Protein AF-0000000077391946 (afdb_homodimer)

Organism: Artemia franciscana (NCBI:txid6661)

pLDDT: mean 72.31, std 26.76, range [17.03, 98.5]

Sequence (530 aa):
MLQAIAKDVPRHDSLCVAGDFNAKVRANRQYCTIANFYEDTSTRTATHPNEIPASLMKRLAEVESLEDLLPFIGNAVEVDIGGMKVIFANSSSDFELITRTAERSNVVRATPANCKPELHTVSLVESLSPSVYYWPTCTRIERCGGCCNSELLVCEPIKKETVLLEITKIEFQRGGRPMRLSGREVIPVEKHLSCKCGCKVKPSDCSEIQVYSVGDCKCDCRNIEAKRICDLDSEKIWDPSRCICFCRKERTCASGFYFDVTSCRMLQAIAKDVPRHDSLCVAGDFNAKVRANRQYCTIANFYEDTSTRTATHPNEIPASLMKRLAEVESLEDLLPFIGNAVEVDIGGMKVIFANSSSDFELITRTAERSNVVRATPANCKPELHTVSLVESLSPSVYYWPTCTRIERCGGCCNSELLVCEPIKKETVLLEITKIEFQRGGRPMRLSGREVIPVEKHLSCKCGCKVKPSDCSEIQVYSVGDCKCDCRNIEAKRICDLDSEKIWDPSRCICFCRKERTCASGFYFDVTSCR

Nearest PDB structures (foldseek):
  3mjk-assembly1_B  TM=8.022E-01  e=1.691E-07  Homo sapiens
  3mjk-assembly1_A  TM=7.590E-01  e=1.599E-07  Homo sapiens
  3mjk-assembly3_X  TM=8.132E-01  e=5.845E-07  Homo sapiens
  4qci-assembly1_D  TM=7.958E-01  e=9.176E-07  Homo sapiens
  2xac-assembly1_B  TM=7.772E-01  e=7.814E-06  Homo sapiens

Secondary structure (DSSP, 8-state):
----------------------------------------TT---S--TTPPPHHHHHHHTT--SSGGGGGGBTTEEEEEETTEEEEEE--SSS----SS---STTEEEPPB-BSEEEEEEEE--S---TTEEEE--EEEEEEEESB-SSTTEEEEEEEEEEEEEEEEEEE--SSSPPBEEEEEEEEEEEEEEEEEEEESS-GGGS-TTEEEETTTTEEEES-HHHHHHHHH-TTEEEETTTTEEEESS---PPTT----TTTT-/----------------------------------------TT---S--TTPPPHHHHHHHTT--SSGGGGGGBTTEEEEEETTEEEEEE--SSS-EE--S---STTEEEPPB-BSEEEEEEEE--S---TTEEEE-SEEEEEEEESB-SSTTEEEEEEEEEEEEEEEEEEE--SSSPPBEEEEEEEEEEEEEEEEEEEESS-GGGS-TTEEEETTTTEEEES-HHHHHHHHH-TTEEEETTTTEEEESS---PPTT----TTTT-

Foldseek 3Di:
DDDPDDDDDDYDDDDDDDDDDDPPDPPPPVPPPPPPPPVPVVCPDDPPPPHDALLVQLLQLPDQDPVSCQVVAACFDQDCDPNKGFTQRPDPDDRPRPIDPPCPVPDDDDHFFDWWWDWDKDAQDDDDDPFKDKPPGIDIATDTDGDRSHPQKDKHAPDKDKDWDKIWMWGHDPDPDDIHGPGIDIGIDIHGDTIDIAGPADQVNEDPQWGQDRSNSDTAGPPVVQQVVLVVDPQWGADGRVRDIFGPDQDDDDPPDDQDRVVRD/DDPDDPDPDDDDDPDPDDDDDDDPPPVCPVPPPPPPPPVPVVCPDDPPPPHDALLNQLLVLPDQDPVSCQVVAACWDFDCDPNWGFTQRDDPDDRPGPTDPPCPVPDDDDHFFDWWWDWDKDAQDDDDDPFKDKPPGIDIATDTDGDRSHPQKDKHAPDKDKDWDKIWMWGHDPDPDDIHGPGIDIGIDIHGDTIDIAGPADQVNEDPQWGQDRSNSDTAGPPVVQVVVLVVDPQWGADGRVRDIFGPDQDDDDPPDDQDRVVRD

Solvent-accessible surface area (backbone atoms only — not comparable to full-atom values): 31492 Å² total; per-residue (Å²): 129,92,78,86,82,81,86,73,92,79,88,86,87,88,88,84,90,83,83,92,76,93,72,77,82,74,79,75,75,72,73,71,70,69,71,68,72,64,76,51,80,72,60,81,65,72,77,48,92,51,39,61,49,49,63,56,42,56,57,54,30,68,48,83,47,73,75,59,48,41,86,50,28,36,67,45,40,77,40,73,56,90,85,31,65,22,42,37,29,60,50,80,91,68,72,54,67,66,38,74,60,62,58,62,87,70,53,42,74,57,54,64,23,62,48,31,53,35,72,36,72,41,75,68,63,91,72,81,52,60,31,46,45,59,42,53,38,24,24,62,43,34,31,51,35,47,40,29,57,32,90,52,33,32,42,36,66,75,39,76,42,79,40,32,27,36,31,40,32,32,30,58,42,78,89,83,45,53,24,39,66,73,47,73,45,78,41,79,41,78,30,30,75,33,41,40,69,37,55,60,52,49,69,85,73,38,54,90,65,34,43,67,35,78,76,58,33,40,58,38,52,64,61,54,64,60,47,54,58,32,68,72,35,85,62,38,40,74,36,70,88,75,61,46,68,38,45,68,59,84,63,86,52,60,92,97,49,69,66,33,70,85,73,52,85,138,90,81,80,74,86,79,83,69,87,84,81,82,72,78,77,79,82,79,88,74,93,65,80,83,68,82,69,72,65,70,68,67,68,68,67,69,63,75,50,79,73,60,81,66,71,78,48,92,51,40,61,50,48,63,57,40,56,58,54,30,68,50,83,48,76,74,59,47,41,84,50,27,36,67,45,40,76,40,74,55,91,84,34,64,22,42,36,29,61,50,79,94,66,72,53,67,64,40,71,65,57,58,62,86,70,54,43,76,57,56,64,24,62,47,32,52,36,72,36,71,42,74,67,63,89,72,81,52,60,31,46,46,61,41,54,37,25,25,63,43,33,32,50,35,48,40,31,59,34,91,52,33,33,42,36,65,74,38,75,43,78,41,32,27,34,32,40,33,32,30,56,42,79,88,83,44,54,23,38,65,73,45,73,45,76,41,80,40,81,31,29,75,35,40,40,69,38,54,60,54,48,68,85,73,38,54,91,64,32,43,66,36,78,77,58,32,39,59,38,53,63,60,52,65,61,48,54,59,31,69,72,36,84,62,38,40,74,36,70,88,75,61,45,68,39,44,69,58,83,62,86,53,60,92,94,51,69,68,32,69,85,74,51,83

Structure (mmCIF, N/CA/C/O backbone):
data_AF-0000000077391946-model_v1
#
loop_
_entity.id
_entity.type
_entity.pdbx_description
1 polymer 'Platelet-derived growth factor (PDGF) family profile domain-containing protein'
#
loop_
_atom_site.group_PDB
_atom_site.id
_atom_site.type_symbol
_atom_site.label_atom_id
_atom_site.label_alt_id
_atom_site.label_comp_id
_atom_site.label_asym_id
_atom_site.label_entity_id
_atom_site.label_seq_id
_atom_site.pdbx_PDB_ins_code
_atom_site.Cartn_x
_atom_site.Cartn_y
_atom_site.Cartn_z
_atom_site.occupancy
_atom_site.B_iso_or_equiv
_atom_site.auth_seq_id
_atom_site.auth_comp_id
_atom_site.auth_asym_id
_atom_site.auth_atom_id
_atom_site.pdbx_PDB_model_num
ATOM 1 N N . MET A 1 1 ? -66.312 -26.625 2.145 1 18.97 1 MET A N 1
ATOM 2 C CA . MET A 1 1 ? -67.188 -25.656 1.531 1 18.97 1 MET A CA 1
ATOM 3 C C . MET A 1 1 ? -66.438 -24.531 0.85 1 18.97 1 MET A C 1
ATOM 5 O O . MET A 1 1 ? -67.062 -23.562 0.381 1 18.97 1 MET A O 1
ATOM 9 N N . LEU A 1 2 ? -65.062 -24.375 1.08 1 21.88 2 LEU A N 1
ATOM 10 C CA . LEU A 1 2 ? -64.562 -23.031 0.937 1 21.88 2 LEU A CA 1
ATOM 11 C C . LEU A 1 2 ? -64.5 -22.609 -0.53 1 21.88 2 LEU A C 1
ATOM 13 O O . LEU A 1 2 ? -63.812 -23.266 -1.34 1 21.88 2 LEU A O 1
ATOM 17 N N . GLN A 1 3 ? -65.375 -21.734 -1.042 1 21.08 3 GLN A N 1
ATOM 18 C CA . GLN A 1 3 ? -65.812 -21.156 -2.307 1 21.08 3 GLN A CA 1
ATOM 19 C C . GLN A 1 3 ? -64.75 -20.219 -2.881 1 21.08 3 GLN A C 1
ATOM 21 O O . GLN A 1 3 ? -64.188 -19.359 -2.174 1 21.08 3 GLN A O 1
ATOM 26 N N . ALA A 1 4 ? -63.969 -20.594 -4.016 1 24.53 4 ALA A N 1
ATOM 27 C CA . ALA A 1 4 ? -62.938 -20.156 -4.934 1 24.53 4 ALA A CA 1
ATOM 28 C C . ALA A 1 4 ? -63.312 -18.828 -5.582 1 24.53 4 ALA A C 1
ATOM 30 O O . ALA A 1 4 ? -64.188 -18.766 -6.43 1 24.53 4 ALA A O 1
ATOM 31 N N . ILE A 1 5 ? -63.219 -17.719 -4.863 1 19.86 5 ILE A N 1
ATOM 32 C CA . ILE A 1 5 ? -63.812 -16.422 -5.203 1 19.86 5 ILE A CA 1
ATOM 33 C C . ILE A 1 5 ? -63.219 -15.906 -6.504 1 19.86 5 ILE A C 1
ATOM 35 O O . ILE A 1 5 ? -62 -15.992 -6.703 1 19.86 5 ILE A O 1
ATOM 39 N N . ALA A 1 6 ? -63.875 -15.047 -7.379 1 18.8 6 ALA A N 1
ATOM 40 C CA . ALA A 1 6 ? -64.25 -14.664 -8.742 1 18.8 6 ALA A CA 1
ATOM 41 C C . ALA A 1 6 ? -63.344 -13.547 -9.258 1 18.8 6 ALA A C 1
ATOM 43 O O . ALA A 1 6 ? -63.031 -13.484 -10.445 1 18.8 6 ALA A O 1
ATOM 44 N N . LYS A 1 7 ? -62.688 -12.523 -8.492 1 19.91 7 LYS A N 1
ATOM 45 C CA . LYS A 1 7 ? -63.219 -11.203 -8.82 1 19.91 7 LYS A CA 1
ATOM 46 C C . LYS A 1 7 ? -62.688 -10.711 -10.156 1 19.91 7 LYS A C 1
ATOM 48 O O . LYS A 1 7 ? -61.594 -11.117 -10.578 1 19.91 7 LYS A O 1
ATOM 53 N N . ASP A 1 8 ? -63.188 -9.508 -10.758 1 18.42 8 ASP A N 1
ATOM 54 C CA . ASP A 1 8 ? -63.719 -8.789 -11.906 1 18.42 8 ASP A CA 1
ATOM 55 C C . ASP A 1 8 ? -62.719 -7.801 -12.469 1 18.42 8 ASP A C 1
ATOM 57 O O . ASP A 1 8 ? -63.031 -7.031 -13.383 1 18.42 8 ASP A O 1
ATOM 61 N N . VAL A 1 9 ? -61.5 -7.484 -11.984 1 21.88 9 VAL A N 1
ATOM 62 C CA . VAL A 1 9 ? -61.25 -6.059 -12.172 1 21.88 9 VAL A CA 1
ATOM 63 C C . VAL A 1 9 ? -61.219 -5.727 -13.664 1 21.88 9 VAL A C 1
ATOM 65 O O . VAL A 1 9 ? -60.625 -6.445 -14.461 1 21.88 9 VAL A O 1
ATOM 68 N N . PRO A 1 10 ? -61.844 -4.609 -14.109 1 18.42 10 PRO A N 1
ATOM 69 C CA . PRO A 1 10 ? -62.5 -4.109 -15.32 1 18.42 10 PRO A CA 1
ATOM 70 C C . PRO A 1 10 ? -61.5 -3.768 -16.422 1 18.42 10 PRO A C 1
ATOM 72 O O . PRO A 1 10 ? -61.625 -4.254 -17.547 1 18.42 10 PRO A O 1
ATOM 75 N N . ARG A 1 11 ? -61.188 -2.391 -16.625 1 18.73 11 ARG A N 1
ATOM 76 C CA . ARG A 1 11 ? -61.688 -1.496 -17.656 1 18.73 11 ARG A CA 1
ATOM 77 C C . ARG A 1 11 ? -60.75 -1.469 -18.875 1 18.73 11 ARG A C 1
ATOM 79 O O . ARG A 1 11 ? -59.625 -1.961 -18.812 1 18.73 11 ARG A O 1
ATOM 86 N N . HIS A 1 12 ? -60.312 -0.091 -19.375 1 17.38 12 HIS A N 1
ATOM 87 C CA . HIS A 1 12 ? -60.719 0.673 -20.547 1 17.38 12 HIS A CA 1
ATOM 88 C C . HIS A 1 12 ? -59.781 0.47 -21.719 1 17.38 12 HIS A C 1
ATOM 90 O O . HIS A 1 12 ? -60.188 0.066 -22.797 1 17.38 12 HIS A O 1
ATOM 96 N N . ASP A 1 13 ? -59.062 1.756 -22.234 1 17.03 13 ASP A N 1
ATOM 97 C CA . ASP A 1 13 ? -59.281 2.518 -23.469 1 17.03 13 ASP A CA 1
ATOM 98 C C . ASP A 1 13 ? -58.375 2.02 -24.578 1 17.03 13 ASP A C 1
ATOM 100 O O . ASP A 1 13 ? -57.438 1.251 -24.328 1 17.03 13 ASP A O 1
ATOM 104 N N . SER A 1 14 ? -57.562 3.186 -25.25 1 17.84 14 SER A N 1
ATOM 105 C CA . SER A 1 14 ? -57.594 3.641 -26.625 1 17.84 14 SER A CA 1
ATOM 106 C C . SER A 1 14 ? -56.688 2.785 -27.5 1 17.84 14 SER A C 1
ATOM 108 O O . SER A 1 14 ? -55.656 2.299 -27.047 1 17.84 14 SER A O 1
ATOM 110 N N . LEU A 1 15 ? -56.938 2.74 -28.781 1 18.03 15 LEU A N 1
ATOM 111 C CA . LEU A 1 15 ? -56.906 1.993 -30.031 1 18.03 15 LEU A CA 1
ATOM 112 C C . LEU A 1 15 ? -55.531 2.1 -30.688 1 18.03 15 LEU A C 1
ATOM 114 O O . LEU A 1 15 ? -54.75 3.008 -30.375 1 18.03 15 LEU A O 1
ATOM 118 N N . CYS A 1 16 ? -55.406 1.806 -32.031 1 18.41 16 CYS A N 1
ATOM 119 C CA . CYS A 1 16 ? -54.688 1.002 -33 1 18.41 16 CYS A CA 1
ATOM 120 C C . CYS A 1 16 ? -53.562 1.824 -33.656 1 18.41 16 CYS A C 1
ATOM 122 O O . CYS A 1 16 ? -52.438 1.363 -33.781 1 18.41 16 CYS A O 1
ATOM 124 N N . VAL A 1 17 ? -53.75 2.986 -34.5 1 18.88 17 VAL A N 1
ATOM 125 C CA . VAL A 1 17 ? -53.781 2.797 -35.938 1 18.88 17 VAL A CA 1
ATOM 126 C C . VAL A 1 17 ? -52.375 3.045 -36.5 1 18.88 17 VAL A C 1
ATOM 128 O O . VAL A 1 17 ? -51.562 3.697 -35.875 1 18.88 17 VAL A O 1
ATOM 131 N N . ALA A 1 18 ? -52.125 2.955 -37.969 1 18.28 18 ALA A N 1
ATOM 132 C CA . ALA A 1 18 ? -51.312 2.529 -39.094 1 18.28 18 ALA A CA 1
ATOM 133 C C . ALA A 1 18 ? -50.375 3.641 -39.531 1 18.28 18 ALA A C 1
ATOM 135 O O . ALA A 1 18 ? -49.344 3.373 -40.125 1 18.28 18 ALA A O 1
ATOM 136 N N . GLY A 1 19 ? -50.719 4.984 -39.531 1 18.83 19 GLY A N 1
ATOM 137 C CA . GLY A 1 19 ? -50.562 5.664 -40.812 1 18.83 19 GLY A CA 1
ATOM 138 C C . GLY A 1 19 ? -49.125 5.805 -41.25 1 18.83 19 GLY A C 1
ATOM 139 O O . GLY A 1 19 ? -48.188 5.43 -40.5 1 18.83 19 GLY A O 1
ATOM 140 N N . ASP A 1 20 ? -48.625 7.066 -41.75 1 20.06 20 ASP A N 1
ATOM 141 C CA . ASP A 1 20 ? -48.031 7.668 -42.938 1 20.06 20 ASP A CA 1
ATOM 142 C C . ASP A 1 20 ? -46.5 7.566 -42.906 1 20.06 20 ASP A C 1
ATOM 144 O O . ASP A 1 20 ? -45.906 7.414 -41.844 1 20.06 20 ASP A O 1
ATOM 148 N N . PHE A 1 21 ? -45.719 8.07 -44.094 1 20.2 21 PHE A N 1
ATOM 149 C CA . PHE A 1 21 ? -44.719 7.801 -45.125 1 20.2 21 PHE A CA 1
ATOM 150 C C . PHE A 1 21 ? -43.312 8.188 -44.625 1 20.2 21 PHE A C 1
ATOM 152 O O . PHE A 1 21 ? -42.344 7.465 -44.844 1 20.2 21 PHE A O 1
ATOM 159 N N . ASN A 1 22 ? -43.031 9.523 -44.375 1 21.88 22 ASN A N 1
ATOM 160 C CA . ASN A 1 22 ? -41.812 10.18 -44.844 1 21.88 22 ASN A CA 1
ATOM 161 C C . ASN A 1 22 ? -40.594 9.711 -44.062 1 21.88 22 ASN A C 1
ATOM 163 O O . ASN A 1 22 ? -40.438 10.07 -42.875 1 21.88 22 ASN A O 1
ATOM 167 N N . ALA A 1 23 ? -40 8.492 -44.219 1 21.08 23 ALA A N 1
ATOM 168 C CA . ALA A 1 23 ? -39.062 7.512 -43.656 1 21.08 23 ALA A CA 1
ATOM 169 C C . ALA A 1 23 ? -37.625 8.023 -43.688 1 21.08 23 ALA A C 1
ATOM 171 O O . ALA A 1 23 ? -36.906 7.797 -44.688 1 21.08 23 ALA A O 1
ATOM 172 N N . LYS A 1 24 ? -37.344 9.352 -43.562 1 23.19 24 LYS A N 1
ATOM 173 C CA . LYS A 1 24 ? -36 9.805 -43.906 1 23.19 24 LYS A CA 1
ATOM 174 C C . LYS A 1 24 ? -34.938 8.922 -43.281 1 23.19 24 LYS A C 1
ATOM 176 O O . LYS A 1 24 ? -35.125 8.461 -42.156 1 23.19 24 LYS A O 1
ATOM 181 N N . VAL A 1 25 ? -33.781 8.508 -44.031 1 21.95 25 VAL A N 1
ATOM 182 C CA . VAL A 1 25 ? -32.656 7.613 -44.031 1 21.95 25 VAL A CA 1
ATOM 183 C C . VAL A 1 25 ? -31.734 7.977 -42.844 1 21.95 25 VAL A C 1
ATOM 185 O O . VAL A 1 25 ? -31.156 9.07 -42.812 1 21.95 25 VAL A O 1
ATOM 188 N N . ARG A 1 26 ? -32.062 7.871 -41.625 1 21.61 26 ARG A N 1
ATOM 189 C CA . ARG A 1 26 ? -31.203 7.984 -40.469 1 21.61 26 ARG A CA 1
ATOM 190 C C . ARG A 1 26 ? -29.906 7.199 -40.625 1 21.61 26 ARG A C 1
ATOM 192 O O . ARG A 1 26 ? -29.938 5.977 -40.812 1 21.61 26 ARG A O 1
ATOM 199 N N . ALA A 1 27 ? -28.906 7.848 -41.344 1 22.61 27 ALA A N 1
ATOM 200 C CA . ALA A 1 27 ? -27.531 7.367 -41.562 1 22.61 27 ALA A CA 1
ATOM 201 C C . ALA A 1 27 ? -26.938 6.77 -40.281 1 22.61 27 ALA A C 1
ATOM 203 O O . ALA A 1 27 ? -26.828 7.453 -39.281 1 22.61 27 ALA A O 1
ATOM 204 N N . ASN A 1 28 ? -27.297 5.609 -39.906 1 21.34 28 ASN A N 1
ATOM 205 C CA . ASN A 1 28 ? -26.859 4.746 -38.812 1 21.34 28 ASN A CA 1
ATOM 206 C C . ASN A 1 28 ? -25.328 4.664 -38.75 1 21.34 28 ASN A C 1
ATOM 208 O O . ASN A 1 28 ? -24.703 3.9 -39.5 1 21.34 28 ASN A O 1
ATOM 212 N N . ARG A 1 29 ? -24.609 5.84 -38.812 1 22.2 29 ARG A N 1
ATOM 213 C CA . ARG A 1 29 ? -23.172 5.777 -38.625 1 22.2 29 ARG A CA 1
ATOM 214 C C . ARG A 1 29 ? -22.812 4.91 -37.438 1 22.2 29 ARG A C 1
ATOM 216 O O . ARG A 1 29 ? -23.125 5.258 -36.281 1 22.2 29 ARG A O 1
ATOM 223 N N . GLN A 1 30 ? -23.016 3.664 -37.562 1 21.8 30 GLN A N 1
ATOM 224 C CA . GLN A 1 30 ? -22.5 2.637 -36.688 1 21.8 30 GLN A CA 1
ATOM 225 C C . GLN A 1 30 ? -21.094 2.984 -36.188 1 21.8 30 GLN A C 1
ATOM 227 O O . GLN A 1 30 ? -20.156 3.062 -36.969 1 21.8 30 GLN A O 1
ATOM 232 N N . TYR A 1 31 ? -20.984 4.07 -35.406 1 21.27 31 TYR A N 1
ATOM 233 C CA . TYR A 1 31 ? -19.75 4.301 -34.656 1 21.27 31 TYR A CA 1
ATOM 234 C C . TYR A 1 31 ? -19.219 3 -34.094 1 21.27 31 TYR A C 1
ATOM 236 O O . TYR A 1 31 ? -19.906 2.297 -33.344 1 21.27 31 TYR A O 1
ATOM 244 N N . CYS A 1 32 ? -18.641 2.209 -34.969 1 23.75 32 CYS A N 1
ATOM 245 C CA . CYS A 1 32 ? -17.75 1.134 -34.531 1 23.75 32 CYS A CA 1
ATOM 246 C C . CYS A 1 32 ? -16.891 1.586 -33.344 1 23.75 32 CYS A C 1
ATOM 248 O O . CYS A 1 32 ? -16.094 2.508 -33.469 1 23.75 32 CYS A O 1
ATOM 250 N N . THR A 1 33 ? -17.562 1.96 -32.25 1 24.14 33 THR A N 1
ATOM 251 C CA . THR A 1 33 ? -16.734 2.033 -31.047 1 24.14 33 THR A CA 1
ATOM 252 C C . THR A 1 33 ? -15.648 0.962 -31.078 1 24.14 33 THR A C 1
ATOM 254 O O . THR A 1 33 ? -15.945 -0.232 -31.141 1 24.14 33 THR A O 1
ATOM 257 N N . ILE A 1 34 ? -14.656 1.166 -31.875 1 24.44 34 ILE A N 1
ATOM 258 C CA . ILE A 1 34 ? -13.391 0.481 -31.641 1 24.44 34 ILE A CA 1
ATOM 259 C C . ILE A 1 34 ? -13.188 0.282 -30.141 1 24.44 34 ILE A C 1
ATOM 261 O O . ILE A 1 34 ? -13.102 1.253 -29.391 1 24.44 34 ILE A O 1
ATOM 265 N N . ALA A 1 35 ? -13.977 -0.562 -29.516 1 25.25 35 ALA A N 1
ATOM 266 C CA . ALA A 1 35 ? -13.453 -1.054 -28.234 1 25.25 35 ALA A CA 1
ATOM 267 C C . ALA A 1 35 ? -11.93 -1.091 -28.25 1 25.25 35 ALA A C 1
ATOM 269 O O . ALA A 1 35 ? -11.328 -1.82 -29.031 1 25.25 35 ALA A O 1
ATOM 270 N N . ASN A 1 36 ? -11.273 -0.004 -28.297 1 27.62 36 ASN A N 1
ATOM 271 C CA . ASN A 1 36 ? -9.914 -0.029 -27.797 1 27.62 36 ASN A CA 1
ATOM 272 C C . ASN A 1 36 ? -9.711 -1.15 -26.781 1 27.62 36 ASN A C 1
ATOM 274 O O . ASN A 1 36 ? -10.312 -1.131 -25.703 1 27.62 36 ASN A O 1
ATOM 278 N N . PHE A 1 37 ? -9.781 -2.393 -27.25 1 28.69 37 PHE A N 1
ATOM 279 C CA . PHE A 1 37 ? -9.125 -3.404 -26.438 1 28.69 37 PHE A CA 1
ATOM 280 C C . PHE A 1 37 ? -7.973 -2.793 -25.641 1 28.69 37 PHE A C 1
ATOM 282 O O . PHE A 1 37 ? -6.965 -2.381 -26.219 1 28.69 37 PHE A O 1
ATOM 289 N N . TYR A 1 38 ? -8.242 -1.868 -24.781 1 28.11 38 TYR A N 1
ATOM 290 C CA . TYR A 1 38 ? -7.234 -1.64 -23.75 1 28.11 38 TYR A CA 1
ATOM 291 C C . TYR A 1 38 ? -6.371 -2.879 -23.547 1 28.11 38 TYR A C 1
ATOM 293 O O . TYR A 1 38 ? -6.887 -3.996 -23.469 1 28.11 38 TYR A O 1
ATOM 301 N N . GLU A 1 39 ? -5.277 -2.982 -24.297 1 29.88 39 GLU A N 1
ATOM 302 C CA . GLU A 1 39 ? -4.191 -3.818 -23.797 1 29.88 39 GLU A CA 1
ATOM 303 C C . GLU A 1 39 ? -4.203 -3.877 -22.266 1 29.88 39 GLU A C 1
ATOM 305 O O . GLU A 1 39 ? -3.736 -2.951 -21.594 1 29.88 39 GLU A O 1
ATOM 310 N N . ASP A 1 40 ? -5.34 -4.016 -21.688 1 30.03 40 ASP A N 1
ATOM 311 C CA . ASP A 1 40 ? -5.188 -4.43 -20.281 1 30.03 40 ASP A CA 1
ATOM 312 C C . ASP A 1 40 ? -3.945 -5.297 -20.109 1 30.03 40 ASP A C 1
ATOM 314 O O . ASP A 1 40 ? -3.83 -6.363 -20.719 1 30.03 40 ASP A O 1
ATOM 318 N N . THR A 1 41 ? -2.824 -4.766 -20.094 1 33.25 41 THR A N 1
ATOM 319 C CA . THR A 1 41 ? -1.584 -5.367 -19.625 1 33.25 41 THR A CA 1
ATOM 320 C C . THR A 1 41 ? -1.873 -6.488 -18.625 1 33.25 41 THR A C 1
ATOM 322 O O . THR A 1 41 ? -0.95 -7.137 -18.125 1 33.25 41 THR A O 1
ATOM 325 N N . SER A 1 42 ? -3.051 -6.418 -18 1 33.22 42 SER A N 1
ATOM 326 C CA . SER A 1 42 ? -3.262 -7.645 -17.25 1 33.22 42 SER A CA 1
ATOM 327 C C . SER A 1 42 ? -3.395 -8.852 -18.172 1 33.22 42 SER A C 1
ATOM 329 O O . SER A 1 42 ? -3.963 -9.875 -17.781 1 33.22 42 SER A O 1
ATOM 331 N N . THR A 1 43 ? -3.459 -8.727 -19.438 1 33.19 43 THR A N 1
ATOM 332 C CA . THR A 1 43 ? -3.654 -9.906 -20.281 1 33.19 43 THR A CA 1
ATOM 333 C C . THR A 1 43 ? -2.686 -11.016 -19.875 1 33.19 43 THR A C 1
ATOM 335 O O . THR A 1 43 ? -1.503 -10.969 -20.219 1 33.19 43 THR A O 1
ATOM 338 N N . ARG A 1 44 ? -2.691 -11.461 -18.75 1 36.69 44 ARG A N 1
ATOM 339 C CA . ARG A 1 44 ? -2.203 -12.836 -18.625 1 36.69 44 ARG A CA 1
ATOM 340 C C . ARG A 1 44 ? -2.658 -13.688 -19.812 1 36.69 44 ARG A C 1
ATOM 342 O O . ARG A 1 44 ? -3.768 -14.219 -19.797 1 36.69 44 ARG A O 1
ATOM 349 N N . THR A 1 45 ? -2.699 -13.203 -21.109 1 38.78 45 THR A N 1
ATOM 350 C CA . THR A 1 45 ? -3.086 -13.938 -22.312 1 38.78 45 THR A CA 1
ATOM 351 C C . THR A 1 45 ? -2.77 -15.422 -22.156 1 38.78 45 THR A C 1
ATOM 353 O O . THR A 1 45 ? -3.656 -16.266 -22.297 1 38.78 45 THR A O 1
ATOM 356 N N . ALA A 1 46 ? -2.15 -15.945 -23.469 1 38.81 46 ALA A N 1
ATOM 357 C CA . ALA A 1 46 ? -1.91 -17.297 -23.953 1 38.81 46 ALA A CA 1
ATOM 358 C C . ALA A 1 46 ? -0.976 -18.062 -23.016 1 38.81 46 ALA A C 1
ATOM 360 O O . ALA A 1 46 ? -0.062 -17.469 -22.438 1 38.81 46 ALA A O 1
ATOM 361 N N . THR A 1 47 ? -1.581 -19 -22.375 1 50.12 47 THR A N 1
ATOM 362 C CA . THR A 1 47 ? -0.71 -19.953 -21.703 1 50.12 47 THR A CA 1
ATOM 363 C C . THR A 1 47 ? 0.616 -20.094 -22.453 1 50.12 47 THR A C 1
ATOM 365 O O . THR A 1 47 ? 0.642 -20.469 -23.625 1 50.12 47 THR A O 1
ATOM 368 N N . HIS A 1 48 ? 1.425 -19.188 -22.266 1 57.09 48 HIS A N 1
ATOM 369 C CA . HIS A 1 48 ? 2.764 -19.422 -22.797 1 57.09 48 HIS A CA 1
ATOM 370 C C . HIS A 1 48 ? 3.113 -20.906 -22.734 1 57.09 48 HIS A C 1
ATOM 372 O O . HIS A 1 48 ? 2.83 -21.578 -21.734 1 57.09 48 HIS A O 1
ATOM 378 N N . PRO A 1 49 ? 3.223 -21.547 -23.875 1 60.62 49 PRO A N 1
ATOM 379 C CA . PRO A 1 49 ? 3.525 -22.969 -23.922 1 60.62 49 PRO A CA 1
ATOM 380 C C . PRO A 1 49 ? 4.438 -23.422 -22.781 1 60.62 49 PRO A C 1
ATOM 382 O O . PRO A 1 49 ? 4.355 -24.562 -22.328 1 60.62 49 PRO A O 1
ATOM 385 N N . ASN A 1 50 ? 5.184 -22.469 -22.25 1 66.62 50 ASN A N 1
ATOM 386 C CA . ASN A 1 50 ? 6.113 -22.875 -21.203 1 66.62 50 ASN A CA 1
ATOM 387 C C . ASN A 1 50 ? 5.719 -22.281 -19.844 1 66.62 50 ASN A C 1
ATOM 389 O O . ASN A 1 50 ? 6.574 -22.047 -19 1 66.62 50 ASN A O 1
ATOM 393 N N . GLU A 1 51 ? 4.445 -22.172 -19.734 1 80.69 51 GLU A N 1
ATOM 394 C CA . GLU A 1 51 ? 3.984 -21.672 -18.438 1 80.69 51 GLU A CA 1
ATOM 395 C C . GLU A 1 51 ? 3.979 -22.781 -17.391 1 80.69 51 GLU A C 1
ATOM 397 O O . GLU A 1 51 ? 3.588 -23.906 -17.672 1 80.69 51 GLU A O 1
ATOM 402 N N . ILE A 1 52 ? 4.492 -22.453 -16.219 1 86.38 52 ILE A N 1
ATOM 403 C CA . ILE A 1 52 ? 4.461 -23.406 -15.109 1 86.38 52 ILE A CA 1
ATOM 404 C C . ILE A 1 52 ? 3.012 -23.734 -14.758 1 86.38 52 ILE A C 1
ATOM 406 O O . ILE A 1 52 ? 2.207 -22.844 -14.492 1 86.38 52 ILE A O 1
ATOM 410 N N . PRO A 1 53 ? 2.682 -24.969 -14.891 1 87.06 53 PRO A N 1
ATOM 411 C CA . PRO A 1 53 ? 1.312 -25.375 -14.562 1 87.06 53 PRO A CA 1
ATOM 412 C C . PRO A 1 53 ? 0.906 -24.969 -13.141 1 87.06 53 PRO A C 1
ATOM 414 O O . PRO A 1 53 ? 1.748 -24.953 -12.242 1 87.06 53 PRO A O 1
ATOM 417 N N . ALA A 1 54 ? -0.371 -24.797 -12.992 1 87.38 54 ALA A N 1
ATOM 418 C CA . ALA A 1 54 ? -0.914 -24.344 -11.719 1 87.38 54 ALA A CA 1
ATOM 419 C C . ALA A 1 54 ? -0.632 -25.359 -10.617 1 87.38 54 ALA A C 1
ATOM 421 O O . ALA A 1 54 ? -0.333 -24.984 -9.477 1 87.38 54 ALA A O 1
ATOM 422 N N . SER A 1 55 ? -0.744 -26.625 -10.945 1 87.31 55 SER A N 1
ATOM 423 C CA . SER A 1 55 ? -0.511 -27.672 -9.953 1 87.31 55 SER A CA 1
ATOM 424 C C . SER A 1 55 ? 0.919 -27.625 -9.43 1 87.31 55 SER A C 1
ATOM 426 O O . SER A 1 55 ? 1.147 -27.75 -8.227 1 87.31 55 SER A O 1
ATOM 428 N N . LEU A 1 56 ? 1.77 -27.438 -10.312 1 88.75 56 LEU A N 1
ATOM 429 C CA . LEU A 1 56 ? 3.17 -27.328 -9.914 1 88.75 56 LEU A CA 1
ATOM 430 C C . LEU A 1 56 ? 3.416 -26.062 -9.109 1 88.75 56 LEU A C 1
ATOM 432 O O . LEU A 1 56 ? 4.152 -26.078 -8.117 1 88.75 56 LEU A O 1
ATOM 436 N N . MET A 1 57 ? 2.801 -25.031 -9.508 1 88.88 57 MET A N 1
ATOM 437 C CA . MET A 1 57 ? 2.943 -23.75 -8.805 1 88.88 57 MET A CA 1
ATOM 438 C C . MET A 1 57 ? 2.467 -23.875 -7.363 1 88.88 57 MET A C 1
ATOM 440 O O . MET A 1 57 ? 3.074 -23.297 -6.457 1 88.88 57 MET A O 1
ATOM 444 N N . LYS A 1 58 ? 1.465 -24.562 -7.16 1 88.19 58 LYS A N 1
ATOM 445 C CA . LYS A 1 58 ? 0.927 -24.75 -5.816 1 88.19 58 LYS A CA 1
ATOM 446 C C . LYS A 1 58 ? 1.884 -25.562 -4.949 1 88.19 58 LYS A C 1
ATOM 448 O O . LYS A 1 58 ? 2.031 -25.281 -3.754 1 88.19 58 LYS A O 1
ATOM 453 N N . ARG A 1 59 ? 2.508 -26.531 -5.555 1 89 59 ARG A N 1
ATOM 454 C CA . ARG A 1 59 ? 3.494 -27.312 -4.816 1 89 59 ARG A CA 1
ATOM 455 C C . ARG A 1 59 ? 4.711 -26.469 -4.461 1 89 59 ARG A C 1
ATOM 457 O O . ARG A 1 59 ? 5.25 -26.578 -3.357 1 89 59 ARG A O 1
ATOM 464 N N . LEU A 1 60 ? 5.094 -25.672 -5.406 1 89.31 60 LEU A N 1
ATOM 465 C CA . LEU A 1 60 ? 6.242 -24.797 -5.191 1 89.31 60 LEU A CA 1
ATOM 466 C C . LEU A 1 60 ? 5.945 -23.766 -4.098 1 89.31 60 LEU A C 1
ATOM 468 O O . LEU A 1 60 ? 6.855 -23.328 -3.396 1 89.31 60 LEU A O 1
ATOM 472 N N . ALA A 1 61 ? 4.703 -23.422 -3.945 1 89 61 ALA A N 1
ATOM 473 C CA . ALA A 1 61 ? 4.285 -22.453 -2.949 1 89 61 ALA A CA 1
ATOM 474 C C . ALA A 1 61 ? 4.535 -22.953 -1.533 1 89 61 ALA A C 1
ATOM 476 O O . ALA A 1 61 ? 4.609 -22.172 -0.586 1 89 61 ALA A O 1
ATOM 477 N N . GLU A 1 62 ? 4.68 -24.234 -1.4 1 88.69 62 GLU A N 1
ATOM 478 C CA . GLU A 1 62 ? 4.852 -24.844 -0.086 1 88.69 62 GLU A CA 1
ATOM 479 C C . GLU A 1 62 ? 6.32 -24.875 0.323 1 88.69 62 GLU A C 1
ATOM 481 O O . GLU A 1 62 ? 6.648 -25.266 1.446 1 88.69 62 GLU A O 1
ATOM 48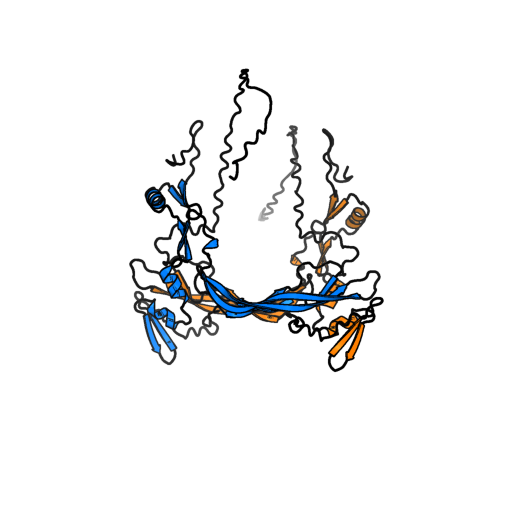6 N N . VAL A 1 63 ? 7.137 -24.453 -0.574 1 88.62 63 VAL A N 1
ATOM 487 C CA . VAL A 1 63 ? 8.57 -24.438 -0.298 1 88.62 63 VAL A CA 1
ATOM 488 C C . VAL A 1 63 ? 8.883 -23.422 0.785 1 88.62 63 VAL A C 1
ATOM 490 O O . VAL A 1 63 ? 8.5 -22.25 0.674 1 88.62 63 VAL A O 1
ATOM 493 N N . GLU A 1 64 ? 9.609 -23.797 1.805 1 85.62 64 GLU A N 1
ATOM 494 C CA . GLU A 1 64 ? 9.914 -22.906 2.914 1 85.62 64 GLU A CA 1
ATOM 495 C C . GLU A 1 64 ? 11.422 -22.719 3.064 1 85.62 64 GLU A C 1
ATOM 497 O O . GLU A 1 64 ? 11.867 -21.781 3.738 1 85.62 64 GLU A O 1
ATOM 502 N N . SER A 1 65 ? 12.172 -23.578 2.461 1 83.5 65 SER A N 1
ATOM 503 C CA . SER A 1 65 ? 13.625 -23.5 2.523 1 83.5 65 SER A CA 1
ATOM 504 C C . SER A 1 65 ? 14.258 -23.859 1.178 1 83.5 65 SER A C 1
ATOM 506 O O . SER A 1 65 ? 13.586 -24.406 0.3 1 83.5 65 SER A O 1
ATOM 508 N N . LEU A 1 66 ? 15.438 -23.531 1.123 1 80.38 66 LEU A N 1
ATOM 509 C CA . LEU A 1 66 ? 16.156 -23.875 -0.101 1 80.38 66 LEU A CA 1
ATOM 510 C C . LEU A 1 66 ? 16.203 -25.375 -0.316 1 80.38 66 LEU A C 1
ATOM 512 O O . LEU A 1 66 ? 16.094 -25.859 -1.45 1 80.38 66 LEU A O 1
ATOM 516 N N . GLU A 1 67 ? 16.328 -26.062 0.755 1 79.94 67 GLU A N 1
ATOM 517 C CA . GLU A 1 67 ? 16.359 -27.516 0.689 1 79.94 67 GLU A CA 1
ATOM 518 C C . GLU A 1 67 ? 15.055 -28.062 0.116 1 79.94 67 GLU A C 1
ATOM 520 O O . GLU A 1 67 ? 15.062 -29.078 -0.582 1 79.94 67 GLU A O 1
ATOM 525 N N . ASP A 1 68 ? 14.008 -27.375 0.357 1 84.94 68 ASP A N 1
ATOM 526 C CA . ASP A 1 68 ? 12.695 -27.812 -0.119 1 84.94 68 ASP A CA 1
ATOM 527 C C . ASP A 1 68 ? 12.594 -27.688 -1.639 1 84.94 68 ASP A C 1
ATOM 529 O O . ASP A 1 68 ? 11.703 -28.266 -2.254 1 84.94 68 ASP A O 1
ATOM 533 N N . LEU A 1 69 ? 13.5 -26.969 -2.229 1 84.88 69 LEU A N 1
ATOM 534 C CA . LEU A 1 69 ? 13.461 -26.75 -3.67 1 84.88 69 LEU A CA 1
ATOM 535 C C . LEU A 1 69 ? 14.117 -27.906 -4.418 1 84.88 69 LEU A C 1
ATOM 537 O O . LEU A 1 69 ? 13.82 -28.141 -5.59 1 84.88 69 LEU A O 1
ATOM 541 N N . LEU A 1 70 ? 14.875 -28.656 -3.807 1 82.06 70 LEU A N 1
ATOM 542 C CA . LEU A 1 70 ? 15.75 -29.641 -4.434 1 82.06 70 LEU A CA 1
ATOM 543 C C . LEU A 1 70 ? 14.938 -30.719 -5.148 1 82.06 70 LEU A C 1
ATOM 545 O O . LEU A 1 70 ? 15.266 -31.109 -6.27 1 82.06 70 LEU A O 1
ATOM 549 N N . PRO A 1 71 ? 13.891 -31.141 -4.566 1 84.25 71 PRO A N 1
ATOM 550 C CA . PRO A 1 71 ? 13.117 -32.188 -5.234 1 84.25 71 PRO A CA 1
ATOM 551 C C . PRO A 1 71 ? 12.547 -31.75 -6.578 1 84.25 71 PRO A C 1
ATOM 553 O O . PRO A 1 71 ? 12.203 -32.594 -7.418 1 84.25 71 PRO A O 1
ATOM 556 N N . PHE A 1 72 ? 12.453 -30.516 -6.727 1 86.94 72 PHE A N 1
ATOM 557 C CA . PHE A 1 72 ? 11.867 -29.984 -7.961 1 86.94 72 PHE A CA 1
ATOM 558 C C . PHE A 1 72 ? 12.93 -29.859 -9.047 1 86.94 72 PHE A C 1
ATOM 560 O O . PHE A 1 72 ? 12.594 -29.734 -10.234 1 86.94 72 PHE A O 1
ATOM 567 N N . ILE A 1 73 ? 14.086 -29.875 -8.609 1 82.06 73 ILE A N 1
ATOM 568 C CA . ILE A 1 73 ? 15.188 -29.625 -9.531 1 82.06 73 ILE A CA 1
ATOM 569 C C . ILE A 1 73 ? 15.781 -30.938 -10 1 82.06 73 ILE A C 1
ATOM 571 O O . ILE A 1 73 ? 16.094 -31.812 -9.18 1 82.06 73 ILE A O 1
ATOM 575 N N . GLY A 1 74 ? 15.797 -31 -11.32 1 76.38 74 GLY A N 1
ATOM 576 C CA . GLY A 1 74 ? 16.422 -32.188 -11.859 1 76.38 74 GLY A CA 1
ATOM 577 C C . GLY A 1 74 ? 17.891 -32.312 -11.531 1 76.38 74 GLY A C 1
ATOM 578 O O . GLY A 1 74 ? 18.625 -31.312 -11.602 1 76.38 74 GLY A O 1
ATOM 579 N N . ASN A 1 75 ? 18.344 -33.562 -11.148 1 67.44 75 ASN A N 1
ATOM 580 C CA . ASN A 1 75 ? 19.734 -33.906 -10.93 1 67.44 75 ASN A CA 1
ATOM 581 C C . ASN A 1 75 ? 20.359 -33.062 -9.844 1 67.44 75 ASN A C 1
ATOM 583 O O . ASN A 1 75 ? 21.547 -32.688 -9.93 1 67.44 75 ASN A O 1
ATOM 587 N N . ALA A 1 76 ? 19.469 -32.438 -9.016 1 62.72 76 ALA A N 1
ATOM 588 C CA . ALA A 1 76 ? 20.031 -31.625 -7.941 1 62.72 76 ALA A CA 1
ATOM 589 C C . ALA A 1 76 ? 20.641 -32.5 -6.852 1 62.72 76 ALA A C 1
ATOM 591 O O . ALA A 1 76 ? 20.078 -33.531 -6.477 1 62.72 76 ALA A O 1
ATOM 592 N N . VAL A 1 77 ? 22.031 -32.375 -6.668 1 59 77 VAL A N 1
ATOM 593 C CA . VAL A 1 77 ? 22.656 -33.094 -5.578 1 59 77 VAL A CA 1
ATOM 594 C C . VAL A 1 77 ? 23.109 -32.125 -4.496 1 59 77 VAL A C 1
ATOM 596 O O . VAL A 1 77 ? 23.688 -31.078 -4.801 1 59 77 VAL A O 1
ATOM 599 N N . GLU A 1 78 ? 22.531 -32.219 -3.326 1 60.19 78 GLU A N 1
ATOM 600 C CA . GLU A 1 78 ? 23.016 -31.469 -2.166 1 60.19 78 GLU A CA 1
ATOM 601 C C . GLU A 1 78 ? 24.297 -32.094 -1.625 1 60.19 78 GLU A C 1
ATOM 603 O O . GLU A 1 78 ? 24.391 -33.281 -1.421 1 60.19 78 GLU A O 1
ATOM 608 N N . VAL A 1 79 ? 25.375 -31.328 -1.848 1 54.66 79 VAL A N 1
ATOM 609 C CA . VAL A 1 79 ? 26.625 -31.844 -1.282 1 54.66 79 VAL A CA 1
ATOM 610 C C . VAL A 1 79 ? 27.062 -30.938 -0.127 1 54.66 79 VAL A C 1
ATOM 612 O O . VAL A 1 79 ? 26.859 -29.734 -0.161 1 54.66 79 VAL A O 1
ATOM 615 N N . ASP A 1 80 ? 27.109 -31.484 0.997 1 51.56 80 ASP A N 1
ATOM 616 C CA . ASP A 1 80 ? 27.672 -30.781 2.15 1 51.56 80 ASP A CA 1
ATOM 617 C C . ASP A 1 80 ? 29.188 -30.625 2.021 1 51.56 80 ASP A C 1
ATOM 619 O O . ASP A 1 80 ? 29.922 -31.609 2.031 1 51.56 80 ASP A O 1
ATOM 623 N N . ILE A 1 81 ? 29.594 -29.484 1.507 1 50 81 ILE A N 1
ATOM 624 C CA . ILE A 1 81 ? 31.031 -29.25 1.5 1 50 81 ILE A CA 1
ATOM 625 C C . ILE A 1 81 ? 31.406 -28.328 2.664 1 50 81 ILE A C 1
ATOM 627 O O . ILE A 1 81 ? 31.172 -27.125 2.605 1 50 81 ILE A O 1
ATOM 631 N N . GLY A 1 82 ? 32.031 -28.781 3.58 1 49.59 82 GLY A N 1
ATOM 632 C CA . GLY A 1 82 ? 32.562 -28.062 4.723 1 49.59 82 GLY A CA 1
ATOM 633 C C . GLY A 1 82 ? 31.516 -27.25 5.457 1 49.59 82 GLY A C 1
ATOM 634 O O . GLY A 1 82 ? 31.797 -26.109 5.852 1 49.59 82 GLY A O 1
ATOM 635 N N . GLY A 1 83 ? 30.328 -27.75 5.547 1 51.88 83 GLY A N 1
ATOM 636 C CA . GLY A 1 83 ? 29.297 -27.062 6.301 1 51.88 83 GLY A CA 1
ATOM 637 C C . GLY A 1 83 ? 28.391 -26.203 5.434 1 51.88 83 GLY A C 1
ATOM 638 O O . GLY A 1 83 ? 27.422 -25.625 5.922 1 51.88 83 GLY A O 1
ATOM 639 N N . MET A 1 84 ? 28.938 -26.062 4.184 1 52.72 84 MET A N 1
ATOM 640 C CA . MET A 1 84 ? 28.125 -25.312 3.234 1 52.72 84 MET A CA 1
ATOM 641 C C . MET A 1 84 ? 27.297 -26.25 2.363 1 52.72 84 MET A C 1
ATOM 643 O O . MET A 1 84 ? 27.828 -27.203 1.809 1 52.72 84 MET A O 1
ATOM 647 N N . LYS A 1 85 ? 26.109 -26.297 2.676 1 53.31 85 LYS A N 1
ATOM 648 C CA . LYS A 1 85 ? 25.203 -27.062 1.84 1 53.31 85 LYS A CA 1
ATOM 649 C C . LYS A 1 85 ? 25.141 -26.516 0.422 1 53.31 85 LYS A C 1
ATOM 651 O O . LYS A 1 85 ? 24.844 -25.328 0.226 1 53.31 85 LYS A O 1
ATOM 656 N N . VAL A 1 86 ? 25.984 -27.188 -0.472 1 54.88 86 VAL A N 1
ATOM 657 C CA . VAL A 1 86 ? 26.031 -26.781 -1.872 1 54.88 86 VAL A CA 1
ATOM 658 C C . VAL A 1 86 ? 25.062 -27.625 -2.695 1 54.88 86 VAL A C 1
ATOM 660 O O . VAL A 1 86 ? 24.953 -28.828 -2.486 1 54.88 86 VAL A O 1
ATOM 663 N N . ILE A 1 87 ? 24.031 -27.094 -3.217 1 57.22 87 ILE A N 1
ATOM 664 C CA . ILE A 1 87 ? 23.109 -27.781 -4.105 1 57.22 87 ILE A CA 1
ATOM 665 C C . ILE A 1 87 ? 23.672 -27.797 -5.523 1 57.22 87 ILE A C 1
ATOM 667 O O . ILE A 1 87 ? 24.016 -26.75 -6.078 1 57.22 87 ILE A O 1
ATOM 671 N N . PHE A 1 88 ? 24.188 -29.094 -5.961 1 56 88 PHE A N 1
ATOM 672 C CA . PHE A 1 88 ? 24.656 -29.344 -7.316 1 56 88 PHE A CA 1
ATOM 673 C C . PHE A 1 88 ? 23.5 -29.672 -8.242 1 56 88 PHE A C 1
ATOM 675 O O . PHE A 1 88 ? 22.594 -30.422 -7.863 1 56 88 PHE A O 1
ATOM 682 N N . ALA A 1 89 ? 22.938 -28.75 -9.031 1 54.41 89 ALA A N 1
ATOM 683 C CA . ALA A 1 89 ? 21.984 -29.188 -10.055 1 54.41 89 ALA A CA 1
ATOM 684 C C . ALA A 1 89 ? 22.672 -29.312 -11.414 1 54.41 89 ALA A C 1
ATOM 686 O O . ALA A 1 89 ? 23.516 -28.484 -11.766 1 54.41 89 ALA A O 1
ATOM 687 N N . ASN A 1 90 ? 22.953 -30.594 -11.859 1 48.47 90 ASN A N 1
ATOM 688 C CA . ASN A 1 90 ? 23.578 -30.891 -13.133 1 48.47 90 ASN A CA 1
ATOM 689 C C . ASN A 1 90 ? 22.922 -30.141 -14.281 1 48.47 90 ASN A C 1
ATOM 691 O O . ASN A 1 90 ? 21.781 -30.422 -14.648 1 48.47 90 ASN A O 1
ATOM 695 N N . SER A 1 91 ? 22.797 -28.891 -14.453 1 46.5 91 SER A N 1
ATOM 696 C CA . SER A 1 91 ? 22.531 -28.547 -15.852 1 46.5 91 SER A CA 1
ATOM 697 C C . SER A 1 91 ? 23.672 -29 -16.766 1 46.5 91 SER A C 1
ATOM 699 O O . SER A 1 91 ? 24.719 -29.438 -16.281 1 46.5 91 SER A O 1
ATOM 701 N N . SER A 1 92 ? 23.797 -28.672 -18.234 1 42.91 92 SER A N 1
ATOM 702 C CA . SER A 1 92 ? 24.969 -29.031 -19 1 42.91 92 SER A CA 1
ATOM 703 C C . SER A 1 92 ? 26.234 -28.906 -18.156 1 42.91 92 SER A C 1
ATOM 705 O O . SER A 1 92 ? 26.188 -28.5 -17 1 42.91 92 SER A O 1
ATOM 707 N N . SER A 1 93 ? 27.422 -28.188 -18.781 1 40.81 93 SER A N 1
ATOM 708 C CA . SER A 1 93 ? 28.828 -28.141 -18.406 1 40.81 93 SER A CA 1
ATOM 709 C C . SER A 1 93 ? 29.016 -27.672 -16.969 1 40.81 93 SER A C 1
ATOM 711 O O . SER A 1 93 ? 29.953 -28.062 -16.297 1 40.81 93 SER A O 1
ATOM 713 N N . ASP A 1 94 ? 28.688 -26.406 -16.594 1 39.16 94 ASP A N 1
ATOM 714 C CA . ASP A 1 94 ? 29.234 -25.656 -15.461 1 39.16 94 ASP A CA 1
ATOM 715 C C . ASP A 1 94 ? 28.391 -25.875 -14.203 1 39.16 94 ASP A C 1
ATOM 717 O O . ASP A 1 94 ? 27.172 -25.844 -14.258 1 39.16 94 ASP A O 1
ATOM 721 N N . PHE A 1 95 ? 28.781 -26.812 -13.32 1 41.84 95 PHE A N 1
ATOM 722 C CA . PHE A 1 95 ? 28.391 -26.969 -11.93 1 41.84 95 PHE A CA 1
ATOM 723 C C . PHE A 1 95 ? 28.031 -25.625 -11.305 1 41.84 95 PHE A C 1
ATOM 725 O O . PHE A 1 95 ? 28.891 -24.734 -11.203 1 41.84 95 PHE A O 1
ATOM 732 N N . GLU A 1 96 ? 26.875 -25.047 -11.609 1 45.59 96 GLU A N 1
ATOM 733 C CA . GLU A 1 96 ? 26.672 -23.797 -10.898 1 45.59 96 GLU A CA 1
ATOM 734 C C . GLU A 1 96 ? 26.438 -24.031 -9.406 1 45.59 96 GLU A C 1
ATOM 736 O O . GLU A 1 96 ? 25.578 -24.844 -9.031 1 45.59 96 GLU A O 1
ATOM 741 N N . LEU A 1 97 ? 27.422 -24.047 -8.594 1 43.72 97 LEU A N 1
ATOM 742 C CA . LEU A 1 97 ? 27.5 -24.031 -7.141 1 43.72 97 LEU A CA 1
ATOM 743 C C . LEU A 1 97 ? 26.422 -23.125 -6.551 1 43.72 97 LEU A C 1
ATOM 745 O O . LEU A 1 97 ? 26.406 -21.922 -6.797 1 43.72 97 LEU A O 1
ATOM 749 N N . ILE A 1 98 ? 25.25 -23.5 -6.484 1 44.78 98 ILE A N 1
ATOM 750 C CA . ILE A 1 98 ? 24.266 -22.703 -5.766 1 44.78 98 ILE A CA 1
ATOM 751 C C . ILE A 1 98 ? 24.844 -22.266 -4.418 1 44.78 98 ILE A C 1
ATOM 753 O O . ILE A 1 98 ? 24.125 -21.734 -3.57 1 44.78 98 ILE A O 1
ATOM 757 N N . THR A 1 99 ? 25.938 -23.078 -3.957 1 41.5 99 THR A N 1
ATOM 758 C CA . THR A 1 99 ? 26.328 -22.969 -2.555 1 41.5 99 THR A CA 1
ATOM 759 C C . THR A 1 99 ? 26.391 -21.5 -2.125 1 41.5 99 THR A C 1
ATOM 761 O O . THR A 1 99 ? 26.453 -20.609 -2.967 1 41.5 99 THR A O 1
ATOM 764 N N . ARG A 1 100 ? 27.203 -21.234 -0.906 1 38.75 100 ARG A N 1
ATOM 765 C CA . ARG A 1 100 ? 27.547 -20.5 0.302 1 38.75 100 ARG A CA 1
ATOM 766 C C . ARG A 1 100 ? 28.203 -19.156 -0.043 1 38.75 100 ARG A C 1
ATOM 768 O O . ARG A 1 100 ? 28.047 -18.188 0.694 1 38.75 100 ARG A O 1
ATOM 775 N N . THR A 1 101 ? 29.344 -19.25 -0.718 1 39.19 101 THR A N 1
ATOM 776 C CA . THR A 1 101 ? 30.516 -18.406 -0.47 1 39.19 101 THR A CA 1
ATOM 777 C C . THR A 1 101 ? 30.297 -17 -1.022 1 39.19 101 THR A C 1
ATOM 779 O O . THR A 1 101 ? 31.266 -16.25 -1.219 1 39.19 101 THR A O 1
ATOM 782 N N . ALA A 1 102 ? 29.406 -16.938 -1.94 1 39.16 102 ALA A N 1
ATOM 783 C CA . ALA A 1 102 ? 29.719 -15.625 -2.512 1 39.16 102 ALA A CA 1
ATOM 784 C C . ALA A 1 102 ? 30.156 -14.641 -1.427 1 39.16 102 ALA A C 1
ATOM 786 O O . ALA A 1 102 ? 29.328 -14.156 -0.655 1 39.16 102 ALA A O 1
ATOM 787 N N . GLU A 1 103 ? 31.062 -14.977 -0.907 1 41.56 103 GLU A N 1
ATOM 788 C CA . GLU A 1 103 ? 31.984 -14.062 -0.235 1 41.56 103 GLU A CA 1
ATOM 789 C C . GLU A 1 103 ? 32.031 -12.711 -0.942 1 41.56 103 GLU A C 1
ATOM 791 O O . GLU A 1 103 ? 32.938 -11.922 -0.723 1 41.56 103 GLU A O 1
ATOM 796 N N . ARG A 1 104 ? 31.469 -12.594 -2.252 1 45.72 104 ARG A N 1
ATOM 797 C CA . ARG A 1 104 ? 31.703 -11.156 -2.389 1 45.72 104 ARG A CA 1
ATOM 798 C C . ARG A 1 104 ? 31.109 -10.391 -1.209 1 45.72 104 ARG A C 1
ATOM 800 O O . ARG A 1 104 ? 29.984 -10.672 -0.783 1 45.72 104 ARG A O 1
ATOM 807 N N . SER A 1 105 ? 31.844 -10.031 -0.299 1 58.41 105 SER A N 1
ATOM 808 C CA . SER A 1 105 ? 31.828 -9.523 1.069 1 58.41 105 SER A CA 1
ATOM 809 C C . SER A 1 105 ? 30.469 -8.938 1.428 1 58.41 105 SER A C 1
ATOM 811 O O . SER A 1 105 ? 30 -9.086 2.559 1 58.41 105 SER A O 1
ATOM 813 N N . ASN A 1 106 ? 29.516 -8.562 0.384 1 76.31 106 ASN A N 1
ATOM 814 C CA . ASN A 1 106 ? 28.391 -7.793 0.894 1 76.31 106 ASN A CA 1
ATOM 815 C C . ASN A 1 106 ? 27.062 -8.367 0.405 1 76.31 106 ASN A C 1
ATOM 817 O O . ASN A 1 106 ? 26.031 -7.691 0.465 1 76.31 106 ASN A O 1
ATOM 821 N N . VAL A 1 107 ? 27.094 -9.828 -0.162 1 85.44 107 VAL A N 1
ATOM 822 C CA . VAL A 1 107 ? 25.828 -10.391 -0.644 1 85.44 107 VAL A CA 1
ATOM 823 C C . VAL A 1 107 ? 25.297 -11.398 0.369 1 85.44 107 VAL A C 1
ATOM 825 O O . VAL A 1 107 ? 26.031 -12.281 0.831 1 85.44 107 VAL A O 1
ATOM 828 N N . VAL A 1 108 ? 24.047 -11.344 0.703 1 88.19 108 VAL A N 1
ATOM 829 C CA . VAL A 1 108 ? 23.391 -12.211 1.677 1 88.19 108 VAL A CA 1
ATOM 830 C C . VAL A 1 108 ? 22.234 -12.938 1.016 1 88.19 108 VAL A C 1
ATOM 832 O O . VAL A 1 108 ? 21.531 -12.367 0.175 1 88.19 108 VAL A O 1
ATOM 835 N N . ARG A 1 109 ? 22 -14.188 1.409 1 88.81 109 ARG A N 1
ATOM 836 C CA . ARG A 1 109 ? 20.844 -14.938 0.917 1 88.81 109 ARG A CA 1
ATOM 837 C C . ARG A 1 109 ? 19.547 -14.336 1.447 1 88.81 109 ARG A C 1
ATOM 839 O O . ARG A 1 109 ? 19.438 -14.055 2.643 1 88.81 109 ARG A O 1
ATOM 846 N N . ALA A 1 110 ? 18.594 -14.305 0.521 1 93.12 110 ALA A N 1
ATOM 847 C CA . ALA A 1 110 ? 17.328 -13.703 0.931 1 93.12 110 ALA A CA 1
ATOM 848 C C . ALA A 1 110 ? 16.547 -14.656 1.828 1 93.12 110 ALA A C 1
ATOM 850 O O . ALA A 1 110 ? 16.438 -15.852 1.535 1 93.12 110 ALA A O 1
ATOM 851 N N . THR A 1 111 ? 16.078 -14.125 2.93 1 93.38 111 THR A N 1
ATOM 852 C CA . THR A 1 111 ? 15.172 -14.867 3.805 1 93.38 111 THR A CA 1
ATOM 853 C C . THR A 1 111 ? 13.719 -14.656 3.391 1 93.38 111 THR A C 1
ATOM 855 O O . THR A 1 111 ? 13.273 -13.516 3.229 1 93.38 111 THR A O 1
ATOM 858 N N . PRO A 1 112 ? 13 -15.719 3.168 1 94.25 112 PRO A N 1
ATOM 859 C CA . PRO A 1 112 ? 11.609 -15.57 2.73 1 94.25 112 PRO A CA 1
ATOM 860 C C . PRO A 1 112 ? 10.734 -14.875 3.771 1 94.25 112 PRO A C 1
ATOM 862 O O . PRO A 1 112 ? 10.922 -15.078 4.973 1 94.25 112 PRO A O 1
ATOM 865 N N . ALA A 1 113 ? 9.859 -14.031 3.271 1 96 113 ALA A N 1
ATOM 866 C CA . ALA A 1 113 ? 8.797 -13.477 4.109 1 96 113 ALA A CA 1
ATOM 867 C C . ALA A 1 113 ? 7.551 -14.352 4.07 1 96 113 ALA A C 1
ATOM 869 O O . ALA A 1 113 ? 6.633 -14.109 3.281 1 96 113 ALA A O 1
ATOM 870 N N . ASN A 1 114 ? 7.516 -15.312 4.992 1 94.19 114 ASN A N 1
ATOM 871 C CA . ASN A 1 114 ? 6.395 -16.25 4.996 1 94.19 114 ASN A CA 1
ATOM 872 C C . ASN A 1 114 ? 5.105 -15.57 5.453 1 94.19 114 ASN A C 1
ATOM 874 O O . ASN A 1 114 ? 5.145 -14.578 6.176 1 94.19 114 ASN A O 1
ATOM 878 N N . CYS A 1 115 ? 4.055 -16.156 5.02 1 96.56 115 CYS A N 1
ATOM 879 C CA . CYS A 1 115 ? 2.729 -15.656 5.367 1 96.56 115 CYS A CA 1
ATOM 880 C C . CYS A 1 115 ? 2.439 -15.867 6.848 1 96.56 115 CYS A C 1
ATOM 882 O O . CYS A 1 115 ? 2.359 -17 7.312 1 96.56 115 CYS A O 1
ATOM 884 N N . LYS A 1 116 ? 2.275 -14.82 7.605 1 97.19 116 LYS A N 1
ATOM 885 C CA . LYS A 1 116 ? 2.012 -14.859 9.039 1 97.19 116 LYS A CA 1
ATOM 886 C C . LYS A 1 116 ? 1.484 -13.516 9.539 1 97.19 116 LYS A C 1
ATOM 888 O O . LYS A 1 116 ? 1.62 -12.5 8.859 1 97.19 116 LYS A O 1
ATOM 893 N N . PRO A 1 117 ? 0.793 -13.578 10.656 1 97.94 117 PRO A N 1
ATOM 894 C CA . PRO A 1 117 ? 0.447 -12.289 11.25 1 97.94 117 PRO A CA 1
ATOM 895 C C . PRO A 1 117 ? 1.676 -11.461 11.625 1 97.94 117 PRO A C 1
ATOM 897 O O . PRO A 1 117 ? 2.643 -12 12.164 1 97.94 117 PRO A O 1
ATOM 900 N N . GLU A 1 118 ? 1.657 -10.281 11.266 1 97.06 118 GLU A N 1
ATOM 901 C CA . GLU A 1 118 ? 2.738 -9.367 11.625 1 97.06 118 GLU A CA 1
ATOM 902 C C . GLU A 1 118 ? 2.207 -7.957 11.883 1 97.06 118 GLU A C 1
ATOM 904 O O . GLU A 1 118 ? 1.075 -7.637 11.516 1 97.06 118 GLU A O 1
ATOM 909 N N . LEU A 1 119 ? 2.969 -7.152 12.516 1 96.94 119 LEU A N 1
ATOM 910 C CA . LEU A 1 119 ? 2.531 -5.805 12.859 1 96.94 119 LEU A CA 1
ATOM 911 C C . LEU A 1 119 ? 2.492 -4.914 11.617 1 96.94 119 LEU A C 1
ATOM 913 O O . LEU A 1 119 ? 3.48 -4.809 10.891 1 96.94 119 LEU A O 1
ATOM 917 N N . HIS A 1 120 ? 1.358 -4.379 11.383 1 96.88 120 HIS A N 1
ATOM 918 C CA . HIS A 1 120 ? 1.157 -3.404 10.32 1 96.88 120 HIS A CA 1
ATOM 919 C C . HIS A 1 120 ? 0.65 -2.078 10.875 1 96.88 120 HIS A C 1
ATOM 921 O O . HIS A 1 120 ? -0.158 -2.057 11.805 1 96.88 120 HIS A O 1
ATOM 927 N N . THR A 1 121 ? 1.147 -1.066 10.312 1 96.12 121 THR A N 1
ATOM 928 C CA . THR A 1 121 ? 0.606 0.249 10.641 1 96.12 121 THR A CA 1
ATOM 929 C C . THR A 1 121 ? -0.788 0.423 10.039 1 96.12 121 THR A C 1
ATOM 931 O O . THR A 1 121 ? -0.984 0.224 8.836 1 96.12 121 THR A O 1
ATOM 934 N N . VAL A 1 122 ? -1.706 0.795 10.875 1 95.81 122 VAL A N 1
ATOM 935 C CA . VAL A 1 122 ? -3.078 1.013 10.43 1 95.81 122 VAL A CA 1
ATOM 936 C C . VAL A 1 122 ? -3.553 2.395 10.875 1 95.81 122 VAL A C 1
ATOM 938 O O . VAL A 1 122 ? -3.285 2.82 12 1 95.81 122 VAL A O 1
ATOM 941 N N . SER A 1 123 ? -4.215 3.039 9.977 1 93.75 123 SER A N 1
ATOM 942 C CA . SER A 1 123 ? -4.754 4.359 10.297 1 93.75 123 SER A CA 1
ATOM 943 C C . SER A 1 123 ? -6.004 4.25 11.164 1 93.75 123 SER A C 1
ATOM 945 O O . SER A 1 123 ? -6.844 3.371 10.945 1 93.75 123 SER A O 1
ATOM 947 N N . LEU A 1 124 ? -6.102 5.109 12.094 1 94.12 124 LEU A N 1
ATOM 948 C CA . LEU A 1 124 ? -7.25 5.113 12.992 1 94.12 124 LEU A CA 1
ATOM 949 C C . LEU A 1 124 ? -8.227 6.227 12.633 1 94.12 124 LEU A C 1
ATOM 951 O O . LEU A 1 124 ? -9.352 6.258 13.125 1 94.12 124 LEU A O 1
ATOM 955 N N . VAL A 1 125 ? -7.715 7.141 11.789 1 86.69 125 VAL A N 1
ATOM 956 C CA . VAL A 1 125 ? -8.523 8.312 11.477 1 86.69 125 VAL A CA 1
ATOM 957 C C . VAL A 1 125 ? -8.891 8.305 9.992 1 86.69 125 VAL A C 1
ATOM 959 O O . VAL A 1 125 ? -8.039 8.086 9.133 1 86.69 125 VAL A O 1
ATOM 962 N N . GLU A 1 126 ? -10.188 8.242 9.578 1 71 126 GLU A N 1
ATOM 963 C CA . GLU A 1 126 ? -10.625 8.242 8.188 1 71 126 GLU A CA 1
ATOM 964 C C . GLU A 1 126 ? -10.664 9.656 7.621 1 71 126 GLU A C 1
ATOM 966 O O . GLU A 1 126 ? -10.312 9.875 6.461 1 71 126 GLU A O 1
ATOM 971 N N . SER A 1 127 ? -11.391 10.531 8.297 1 65.12 127 SER A N 1
ATOM 972 C CA . SER A 1 127 ? -11.539 11.883 7.777 1 65.12 127 SER A CA 1
ATOM 973 C C . SER A 1 127 ? -11.008 12.914 8.766 1 65.12 127 SER A C 1
ATOM 975 O O . SER A 1 127 ? -11.234 12.805 9.969 1 65.12 127 SER A O 1
ATOM 977 N N . LEU A 1 128 ? -10 13.602 8.305 1 66.19 128 LEU A N 1
ATOM 978 C CA . LEU A 1 128 ? -9.484 14.609 9.227 1 66.19 128 LEU A CA 1
ATOM 979 C C . LEU A 1 128 ? -10.219 15.93 9.055 1 66.19 128 LEU A C 1
ATOM 981 O O . LEU A 1 128 ? -10.219 16.516 7.969 1 66.19 128 LEU A O 1
ATOM 985 N N . SER A 1 129 ? -11.242 16.141 9.883 1 74.56 129 SER A N 1
ATOM 986 C CA . SER A 1 129 ? -11.773 17.5 9.977 1 74.56 129 SER A CA 1
ATOM 987 C C . SER A 1 129 ? -10.656 18.516 10.172 1 74.56 129 SER A C 1
ATOM 989 O O . SER A 1 129 ? -9.688 18.25 10.891 1 74.56 129 SER A O 1
ATOM 991 N N . PRO A 1 130 ? -10.789 19.594 9.461 1 80.56 130 PRO A N 1
ATOM 992 C CA . PRO A 1 130 ? -9.727 20.594 9.539 1 80.56 130 PRO A CA 1
ATOM 993 C C . PRO A 1 130 ? -9.586 21.188 10.938 1 80.56 130 PRO A C 1
ATOM 995 O O . PRO A 1 130 ? -8.547 21.766 11.266 1 80.56 130 PRO A O 1
ATOM 998 N N . SER A 1 131 ? -10.633 21.031 11.805 1 86.38 131 SER A N 1
ATOM 999 C CA . SER A 1 131 ? -10.602 21.703 13.102 1 86.38 131 SER A CA 1
ATOM 1000 C C . SER A 1 131 ? -10.398 20.703 14.234 1 86.38 131 SER A C 1
ATOM 1002 O O . SER A 1 131 ? -10.336 21.078 15.406 1 86.38 131 SER A O 1
ATOM 1004 N N . VAL A 1 132 ? -10.398 19.484 13.82 1 87.75 132 VAL A N 1
ATOM 1005 C CA . VAL A 1 132 ? -10.305 18.453 14.852 1 87.75 132 VAL A CA 1
ATOM 1006 C C . VAL A 1 132 ? -8.984 17.688 14.711 1 87.75 132 VAL A C 1
ATOM 1008 O O . VAL A 1 132 ? -8.562 17.375 13.594 1 87.75 132 VAL A O 1
ATOM 1011 N N . TYR A 1 133 ? -8.43 17.469 15.844 1 88.81 133 TYR A N 1
ATOM 1012 C CA . TYR A 1 133 ? -7.199 16.688 15.898 1 88.81 133 TYR A CA 1
ATOM 1013 C C . TYR A 1 133 ? -7.406 15.398 16.672 1 88.81 133 TYR A C 1
ATOM 1015 O O . TYR A 1 133 ? -7.922 15.414 17.797 1 88.81 133 TYR A O 1
ATOM 1023 N N . TYR A 1 134 ? -7.023 14.344 16.016 1 89.81 134 TYR A N 1
ATOM 1024 C CA . TYR A 1 134 ? -7.109 13.031 16.625 1 89.81 134 TYR A CA 1
ATOM 1025 C C . TYR A 1 134 ? -5.723 12.516 17.016 1 89.81 134 TYR A C 1
ATOM 1027 O O . TYR A 1 134 ? -4.766 12.688 16.25 1 89.81 134 TYR A O 1
ATOM 1035 N N . TRP A 1 135 ? -5.727 11.891 18.156 1 89 135 TRP A N 1
ATOM 1036 C CA . TRP A 1 135 ? -4.465 11.281 18.562 1 89 135 TRP A CA 1
ATOM 1037 C C . TRP A 1 135 ? -4.695 9.953 19.266 1 89 135 TRP A C 1
ATOM 1039 O O . TRP A 1 135 ? -5.492 9.875 20.203 1 89 135 TRP A O 1
ATOM 1049 N N . PRO A 1 136 ? -3.953 8.867 19 1 92.12 136 PRO A N 1
ATOM 1050 C CA . PRO A 1 136 ? -3.031 8.805 17.859 1 92.12 136 PRO A CA 1
ATOM 1051 C C . PRO A 1 136 ? -3.752 8.648 16.516 1 92.12 136 PRO A C 1
ATOM 1053 O O . PRO A 1 136 ? -4.953 8.367 16.484 1 92.12 136 PRO A O 1
ATOM 1056 N N . THR A 1 137 ? -2.977 8.906 15.469 1 92.25 137 THR A N 1
ATOM 1057 C CA . THR A 1 137 ? -3.605 8.836 14.156 1 92.25 137 THR A CA 1
ATOM 1058 C C . THR A 1 137 ? -3.473 7.43 13.57 1 92.25 137 THR A C 1
ATOM 1060 O O . THR A 1 137 ? -4.199 7.066 12.641 1 92.25 137 THR A O 1
ATOM 1063 N N . CYS A 1 138 ? -2.504 6.695 14.086 1 95.25 138 CYS A N 1
ATOM 1064 C CA . CYS A 1 138 ? -2.318 5.332 13.602 1 95.25 138 CYS A CA 1
ATOM 1065 C C . CYS A 1 138 ? -1.761 4.434 14.703 1 95.25 138 CYS A C 1
ATOM 1067 O O . CYS A 1 138 ? -1.324 4.922 15.75 1 95.25 138 CYS A O 1
ATOM 1069 N N . THR A 1 139 ? -1.898 3.18 14.492 1 96 139 THR A N 1
ATOM 1070 C CA . THR A 1 139 ? -1.427 2.184 15.445 1 96 139 THR A CA 1
ATOM 1071 C C . THR A 1 139 ? -0.822 0.984 14.727 1 96 139 THR A C 1
ATOM 1073 O O . THR A 1 139 ? -0.848 0.916 13.492 1 96 139 THR A O 1
ATOM 1076 N N . ARG A 1 140 ? -0.083 0.158 15.484 1 97.25 140 ARG A N 1
ATOM 1077 C CA . ARG A 1 140 ? 0.419 -1.104 14.953 1 97.25 140 ARG A CA 1
ATOM 1078 C C . ARG A 1 140 ? -0.408 -2.281 15.461 1 97.25 140 ARG A C 1
ATOM 1080 O O . ARG A 1 140 ? -0.641 -2.408 16.656 1 97.25 140 ARG A O 1
ATOM 1087 N N . ILE A 1 141 ? -0.893 -3.021 14.531 1 97.31 141 ILE A N 1
ATOM 1088 C CA . ILE A 1 141 ? -1.727 -4.164 14.891 1 97.31 141 ILE A CA 1
ATOM 1089 C C . ILE A 1 141 ? -1.419 -5.336 13.969 1 97.31 141 ILE A C 1
ATOM 1091 O O . ILE A 1 141 ? -0.963 -5.145 12.836 1 97.31 141 ILE A O 1
ATOM 1095 N N . GLU A 1 142 ? -1.669 -6.551 14.422 1 98 142 GLU A N 1
ATOM 1096 C CA . GLU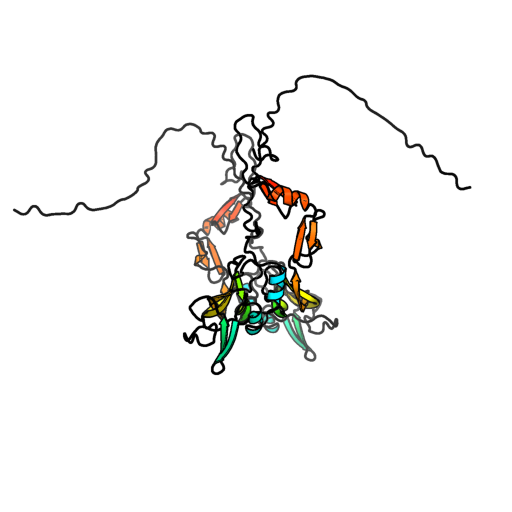 A 1 142 ? -1.347 -7.75 13.656 1 98 142 GLU A CA 1
ATOM 1097 C C . GLU A 1 142 ? -2.271 -7.895 12.445 1 98 142 GLU A C 1
ATOM 1099 O O . GLU A 1 142 ? -3.494 -7.918 12.602 1 98 142 GLU A O 1
ATOM 1104 N N . ARG A 1 143 ? -1.682 -7.938 11.273 1 98 143 ARG A N 1
ATOM 1105 C CA . ARG A 1 143 ? -2.334 -8.242 10.008 1 98 143 ARG A CA 1
ATOM 1106 C C . ARG A 1 143 ? -1.522 -9.25 9.195 1 98 143 ARG A C 1
ATOM 1108 O O . ARG A 1 143 ? -0.296 -9.297 9.312 1 98 143 ARG A O 1
ATOM 1115 N N . CYS A 1 144 ? -2.25 -9.969 8.453 1 98.19 144 CYS A N 1
ATOM 1116 C CA . CYS A 1 144 ? -1.547 -10.945 7.629 1 98.19 144 CYS A CA 1
ATOM 1117 C C . CYS A 1 144 ? -0.669 -10.25 6.594 1 98.19 144 CYS A C 1
ATOM 1119 O O . CYS A 1 144 ? -1.109 -9.312 5.926 1 98.19 144 CYS A O 1
ATOM 1121 N N . GLY A 1 145 ? 0.588 -10.695 6.559 1 96.56 145 GLY A N 1
ATOM 1122 C CA . GLY A 1 145 ? 1.561 -10.203 5.598 1 96.56 145 GLY A CA 1
ATOM 1123 C C . GLY A 1 145 ? 2.529 -11.273 5.129 1 96.56 145 GLY A C 1
ATOM 1124 O O . GLY A 1 145 ? 2.562 -12.375 5.688 1 96.56 145 GLY A O 1
ATOM 1125 N N . GLY A 1 146 ? 3.326 -10.867 4.125 1 95.56 146 GLY A N 1
ATOM 1126 C CA . GLY A 1 146 ? 4.219 -11.836 3.504 1 95.56 146 GLY A CA 1
ATOM 1127 C C . GLY A 1 146 ? 3.738 -12.297 2.143 1 95.56 146 GLY A C 1
ATOM 1128 O O . GLY A 1 146 ? 2.805 -11.727 1.578 1 95.56 146 GLY A O 1
ATOM 1129 N N . CYS A 1 147 ? 4.488 -13.297 1.671 1 93.5 147 CYS A N 1
ATOM 1130 C CA . CYS A 1 147 ? 4.168 -13.805 0.343 1 93.5 147 CYS A CA 1
ATOM 1131 C C . CYS A 1 147 ? 3.93 -15.312 0.381 1 93.5 147 CYS A C 1
ATOM 1133 O O . CYS A 1 147 ? 4.262 -15.969 1.366 1 93.5 147 CYS A O 1
ATOM 1135 N N . CYS A 1 148 ? 3.359 -15.797 -0.647 1 93.06 148 CYS A N 1
ATOM 1136 C CA . CYS A 1 148 ? 3.016 -17.219 -0.735 1 93.06 148 CYS A CA 1
ATOM 1137 C C . CYS A 1 148 ? 3.742 -17.875 -1.896 1 93.06 148 CYS A C 1
ATOM 1139 O O . CYS A 1 148 ? 3.285 -18.906 -2.416 1 93.06 148 CYS A O 1
ATOM 1141 N N . ASN A 1 149 ? 4.746 -17.328 -2.396 1 87.88 149 ASN A N 1
ATOM 1142 C CA . ASN A 1 149 ? 5.664 -17.859 -3.404 1 87.88 149 ASN A CA 1
ATOM 1143 C C . ASN A 1 149 ? 4.934 -18.219 -4.691 1 87.88 149 ASN A C 1
ATOM 1145 O O . ASN A 1 149 ? 5.402 -19.062 -5.457 1 87.88 149 ASN A O 1
ATOM 1149 N N . SER A 1 150 ? 3.734 -17.828 -4.852 1 86.31 150 SER A N 1
ATOM 1150 C CA . SER A 1 150 ? 2.943 -18.031 -6.059 1 86.31 150 SER A CA 1
ATOM 1151 C C . SER A 1 150 ? 2.008 -16.844 -6.309 1 86.31 150 SER A C 1
ATOM 1153 O O . SER A 1 150 ? 1.417 -16.312 -5.375 1 86.31 150 SER A O 1
ATOM 1155 N N . GLU A 1 151 ? 1.871 -16.547 -7.551 1 85.44 151 GLU A N 1
ATOM 1156 C CA . GLU A 1 151 ? 0.978 -15.445 -7.906 1 85.44 151 GLU A CA 1
ATOM 1157 C C . GLU A 1 151 ? -0.485 -15.852 -7.762 1 85.44 151 GLU A C 1
ATOM 1159 O O . GLU A 1 151 ? -1.376 -15 -7.75 1 85.44 151 GLU A O 1
ATOM 1164 N N . LEU A 1 152 ? -0.674 -17.156 -7.691 1 89.62 152 LEU A N 1
ATOM 1165 C CA . LEU A 1 152 ? -2.037 -17.656 -7.578 1 89.62 152 LEU A CA 1
ATOM 1166 C C . LEU A 1 152 ? -2.547 -17.531 -6.145 1 89.62 152 LEU A C 1
ATOM 1168 O O . LEU A 1 152 ? -3.754 -17.609 -5.902 1 89.62 152 LEU A O 1
ATOM 1172 N N . LEU A 1 153 ? -1.625 -17.438 -5.309 1 93.62 153 LEU A N 1
ATOM 1173 C CA . LEU A 1 153 ? -1.964 -17.484 -3.889 1 93.62 153 LEU A CA 1
ATOM 1174 C C . LEU A 1 153 ? -1.77 -16.109 -3.248 1 93.62 153 LEU A C 1
ATOM 1176 O O . LEU A 1 153 ? -1.005 -15.281 -3.756 1 93.62 153 LEU A O 1
ATOM 1180 N N . VAL A 1 154 ? -2.508 -15.883 -2.219 1 95.75 154 VAL A N 1
ATOM 1181 C CA . VAL A 1 154 ? -2.398 -14.648 -1.443 1 95.75 154 VAL A CA 1
ATOM 1182 C C . VAL A 1 154 ? -2.434 -14.977 0.049 1 95.75 154 VAL A C 1
ATOM 1184 O O . VAL A 1 154 ? -3.076 -15.938 0.466 1 95.75 154 VAL A O 1
ATOM 1187 N N . CYS A 1 155 ? -1.722 -14.211 0.778 1 97.12 155 CYS A N 1
ATOM 1188 C CA . CYS A 1 155 ? -1.729 -14.359 2.229 1 97.12 155 CYS A CA 1
ATOM 1189 C C . CYS A 1 155 ? -2.977 -13.727 2.836 1 97.12 155 CYS A C 1
ATOM 1191 O O . CYS A 1 155 ? -3.162 -12.508 2.762 1 97.12 155 CYS A O 1
ATOM 1193 N N . GLU A 1 156 ? -3.797 -14.562 3.434 1 97.62 156 GLU A N 1
ATOM 1194 C CA . GLU A 1 156 ? -5.082 -14.078 3.932 1 97.62 156 GLU A CA 1
ATOM 1195 C C . GLU A 1 156 ? -5.355 -14.594 5.34 1 97.62 156 GLU A C 1
ATOM 1197 O O . GLU A 1 156 ? -4.789 -15.602 5.762 1 97.62 156 GLU A O 1
ATOM 1202 N N . PRO A 1 157 ? -6.25 -13.914 6.113 1 98.06 157 PRO A N 1
ATOM 1203 C CA . PRO A 1 157 ? -6.531 -14.328 7.488 1 98.06 157 PRO A CA 1
ATOM 1204 C C . PRO A 1 157 ? -7.461 -15.539 7.562 1 98.06 157 PRO A C 1
ATOM 1206 O O . PRO A 1 157 ? -8.383 -15.664 6.75 1 98.06 157 PRO A O 1
ATOM 1209 N N . ILE A 1 158 ? -7.133 -16.359 8.438 1 97.69 158 ILE A N 1
ATOM 1210 C CA . ILE A 1 158 ? -8 -17.484 8.781 1 97.69 158 ILE A CA 1
ATOM 1211 C C . ILE A 1 158 ? -8.953 -17.078 9.906 1 97.69 158 ILE A C 1
ATOM 1213 O O . ILE A 1 158 ? -10.164 -17.297 9.82 1 97.69 158 ILE A O 1
ATOM 1217 N N . LYS A 1 159 ? -8.391 -16.484 10.938 1 98.25 159 LYS A N 1
ATOM 1218 C CA . LYS A 1 159 ? -9.141 -16.016 12.102 1 98.25 159 LYS A CA 1
ATOM 1219 C C . LYS A 1 159 ? -8.906 -14.523 12.336 1 98.25 159 LYS A C 1
ATOM 1221 O O . LYS A 1 159 ? -7.773 -14.039 12.234 1 98.25 159 LYS A O 1
ATOM 1226 N N . LYS A 1 160 ? -9.977 -13.82 12.602 1 97.88 160 LYS A N 1
ATOM 1227 C CA . LYS A 1 160 ? -9.914 -12.383 12.852 1 97.88 160 LYS A CA 1
ATOM 1228 C C . LYS A 1 160 ? -10.602 -12.023 14.164 1 97.88 160 LYS A C 1
ATOM 1230 O O . LYS A 1 160 ? -11.477 -12.75 14.633 1 97.88 160 LYS A O 1
ATOM 1235 N N . GLU A 1 161 ? -10.133 -11.016 14.766 1 96.5 161 GLU A N 1
ATOM 1236 C CA . GLU A 1 161 ? -10.734 -10.43 15.961 1 96.5 161 GLU A CA 1
ATOM 1237 C C . GLU A 1 161 ? -10.852 -8.914 15.836 1 96.5 161 GLU A C 1
ATOM 1239 O O . GLU A 1 161 ? -9.961 -8.258 15.281 1 96.5 161 GLU A O 1
ATOM 1244 N N . THR A 1 162 ? -11.969 -8.391 16.312 1 96.12 162 THR A N 1
ATOM 1245 C CA . THR A 1 162 ? -12.133 -6.938 16.328 1 96.12 162 THR A CA 1
ATOM 1246 C C . THR A 1 162 ? -11.664 -6.355 17.672 1 96.12 162 THR A C 1
ATOM 1248 O O . THR A 1 162 ? -12.133 -6.762 18.734 1 96.12 162 THR A O 1
ATOM 1251 N N . VAL A 1 163 ? -10.789 -5.512 17.609 1 95.44 163 VAL A N 1
ATOM 1252 C CA . VAL A 1 163 ? -10.289 -4.812 18.781 1 95.44 163 VAL A CA 1
ATOM 1253 C C . VAL A 1 163 ? -10.82 -3.381 18.797 1 95.44 163 VAL A C 1
ATOM 1255 O O . VAL A 1 163 ? -10.781 -2.689 17.781 1 95.44 163 VAL A O 1
ATOM 1258 N N . LEU A 1 164 ? -11.328 -3.02 19.938 1 94.38 164 LEU A N 1
ATOM 1259 C CA . LEU A 1 164 ? -11.82 -1.655 20.094 1 94.38 164 LEU A CA 1
ATOM 1260 C C . LEU A 1 164 ? -10.734 -0.75 20.672 1 94.38 164 LEU A C 1
ATOM 1262 O O . LEU A 1 164 ? -10.336 -0.917 21.828 1 94.38 164 LEU A O 1
ATOM 1266 N N . LEU A 1 165 ? -10.375 0.216 19.859 1 93.88 165 LEU A N 1
ATOM 1267 C CA . LEU A 1 165 ? -9.289 1.11 20.25 1 93.88 165 LEU A CA 1
ATOM 1268 C C . LEU A 1 165 ? -9.82 2.514 20.531 1 93.88 165 LEU A C 1
ATOM 1270 O O . LEU A 1 165 ? -10.57 3.07 19.734 1 93.88 165 LEU A O 1
ATOM 1274 N N . GLU A 1 166 ? -9.391 2.99 21.594 1 90.44 166 GLU A N 1
ATOM 1275 C CA . GLU A 1 166 ? -9.812 4.336 21.953 1 90.44 166 GLU A CA 1
ATOM 1276 C C . GLU A 1 166 ? -8.766 5.375 21.562 1 90.44 166 GLU A C 1
ATOM 1278 O O . GLU A 1 166 ? -7.574 5.184 21.812 1 90.44 166 GLU A O 1
ATOM 1283 N N . ILE A 1 167 ? -9.227 6.516 21.016 1 91 167 ILE A N 1
ATOM 1284 C CA . ILE A 1 167 ? -8.352 7.621 20.656 1 91 167 ILE A CA 1
ATOM 1285 C C . ILE A 1 167 ? -8.898 8.922 21.234 1 91 167 ILE A C 1
ATOM 1287 O O . ILE A 1 167 ? -10.062 8.992 21.625 1 91 167 ILE A O 1
ATOM 1291 N N . THR A 1 168 ? -8.062 9.898 21.312 1 87.44 168 THR A N 1
ATOM 1292 C CA . THR A 1 168 ? -8.422 11.195 21.891 1 87.44 168 THR A CA 1
ATOM 1293 C C . THR A 1 168 ? -8.742 12.203 20.781 1 87.44 168 THR A C 1
ATOM 1295 O O . THR A 1 168 ? -8.062 12.25 19.766 1 87.44 168 THR A O 1
ATOM 1298 N N . LYS A 1 169 ? -9.758 12.906 21.078 1 87.31 169 LYS A N 1
ATOM 1299 C CA . LYS A 1 169 ? -10.211 13.93 20.141 1 87.31 169 LYS A CA 1
ATOM 1300 C C . LYS A 1 169 ? -10.062 15.328 20.75 1 87.31 169 LYS A C 1
ATOM 1302 O O . LYS A 1 169 ? -10.562 15.586 21.844 1 87.31 169 LYS A O 1
ATOM 1307 N N . ILE A 1 170 ? -9.32 16.219 19.969 1 86.5 170 ILE A N 1
ATOM 1308 C CA . ILE A 1 170 ? -9.148 17.594 20.422 1 86.5 170 ILE A CA 1
ATOM 1309 C C . ILE A 1 170 ? -9.57 18.562 19.312 1 86.5 170 ILE A C 1
ATOM 1311 O O . ILE A 1 170 ? -9.297 18.312 18.125 1 86.5 170 ILE A O 1
ATOM 1315 N N . GLU A 1 171 ? -10.211 19.609 19.672 1 86.81 171 GLU A N 1
ATOM 1316 C CA . GLU A 1 171 ? -10.75 20.562 18.703 1 86.81 171 GLU A CA 1
ATOM 1317 C C . GLU A 1 171 ? -10.023 21.906 18.797 1 86.81 171 GLU A C 1
ATOM 1319 O O . GLU A 1 171 ? -9.781 22.422 19.891 1 86.81 171 GLU A O 1
ATOM 1324 N N . PHE A 1 172 ? -9.75 22.359 17.656 1 87.56 172 PHE A N 1
ATOM 1325 C CA . PHE A 1 172 ? -9.141 23.688 17.562 1 87.56 172 PHE A CA 1
ATOM 1326 C C . PHE A 1 172 ? -10.188 24.766 17.797 1 87.56 172 PHE A C 1
ATOM 1328 O O . PHE A 1 172 ? -11.32 24.672 17.312 1 87.56 172 PHE A O 1
ATOM 1335 N N . GLN A 1 173 ? -9.742 25.734 18.594 1 82.75 173 GLN A N 1
ATOM 1336 C CA . GLN A 1 173 ? -10.578 26.906 18.844 1 82.75 173 GLN A CA 1
ATOM 1337 C C . GLN A 1 173 ? -9.945 28.156 18.266 1 82.75 173 GLN A C 1
ATOM 1339 O O . GLN A 1 173 ? -8.742 28.375 18.406 1 82.75 173 GLN A O 1
ATOM 1344 N N . ARG A 1 174 ? -10.719 28.906 17.578 1 76.94 174 ARG A N 1
ATOM 1345 C CA . ARG A 1 174 ? -10.203 30.125 16.984 1 76.94 174 ARG A CA 1
ATOM 1346 C C . ARG A 1 174 ? -9.805 31.125 18.062 1 76.94 174 ARG A C 1
ATOM 1348 O O . ARG A 1 174 ? -10.25 31.031 19.203 1 76.94 174 ARG A O 1
ATOM 1355 N N . GLY A 1 175 ? -8.906 32.094 17.688 1 75.38 175 GLY A N 1
ATOM 1356 C CA . GLY A 1 175 ? -8.594 33.25 18.547 1 75.38 175 GLY A CA 1
ATOM 1357 C C . GLY A 1 175 ? -7.477 32.969 19.531 1 75.38 175 GLY A C 1
ATOM 1358 O O . GLY A 1 175 ? -7.426 33.562 20.609 1 75.38 175 GLY A O 1
ATOM 1359 N N . GLY A 1 176 ? -6.652 32 19.266 1 73.06 176 GLY A N 1
ATOM 1360 C CA . GLY A 1 176 ? -5.492 31.734 20.094 1 73.06 176 GLY A CA 1
ATOM 1361 C C . GLY A 1 176 ? -5.836 30.953 21.359 1 73.06 176 GLY A C 1
ATOM 1362 O O . GLY A 1 176 ? -5.004 30.828 22.266 1 73.06 176 GLY A O 1
ATOM 1363 N N . ARG A 1 177 ? -7.055 30.594 21.484 1 77.19 177 ARG A N 1
ATOM 1364 C CA . ARG A 1 177 ? -7.453 29.797 22.641 1 77.19 177 ARG A CA 1
ATOM 1365 C C . ARG A 1 177 ? -6.867 28.391 22.562 1 77.19 177 ARG A C 1
ATOM 1367 O O . ARG A 1 177 ? -6.602 27.891 21.469 1 77.19 177 ARG A O 1
ATOM 1374 N N . PRO A 1 178 ? -6.57 27.906 23.766 1 80.19 178 PRO A N 1
ATOM 1375 C CA . PRO A 1 178 ? -6.141 26.516 23.766 1 80.19 178 PRO A CA 1
ATOM 1376 C C . PRO A 1 178 ? -7.18 25.578 23.141 1 80.19 178 PRO A C 1
ATOM 1378 O O . PRO A 1 178 ? -8.359 25.922 23.062 1 80.19 178 PRO A O 1
ATOM 1381 N N . MET A 1 179 ? -6.672 24.516 22.703 1 86.25 179 MET A N 1
ATOM 1382 C CA . MET A 1 179 ? -7.574 23.531 22.125 1 86.25 179 MET A CA 1
ATOM 1383 C C . MET A 1 179 ? -8.477 22.922 23.203 1 86.25 179 MET A C 1
ATOM 1385 O O . MET A 1 179 ? -8.141 22.938 24.375 1 86.25 179 MET A O 1
ATOM 1389 N N . ARG A 1 180 ? -9.609 22.469 22.734 1 83.88 180 ARG A N 1
ATOM 1390 C CA . ARG A 1 180 ? -10.586 21.875 23.641 1 83.88 180 ARG A CA 1
ATOM 1391 C C . ARG A 1 180 ? -10.633 20.359 23.5 1 83.88 180 ARG A C 1
ATOM 1393 O O . ARG A 1 180 ? -10.68 19.844 22.391 1 83.88 180 ARG A O 1
ATOM 1400 N N . LEU A 1 181 ? -10.594 19.703 24.609 1 82.81 181 LEU A N 1
ATOM 1401 C CA . LEU A 1 181 ? -10.82 18.266 24.594 1 82.81 181 LEU A CA 1
ATOM 1402 C C . LEU A 1 181 ? -12.266 17.938 24.219 1 82.81 181 LEU A C 1
ATOM 1404 O O . LEU A 1 181 ? -13.203 18.375 24.891 1 82.81 181 LEU A O 1
ATOM 1408 N N . SER A 1 182 ? -12.461 17.328 23.062 1 79.31 182 SER A N 1
ATOM 1409 C CA . SER A 1 182 ? -13.797 17 22.578 1 79.31 182 SER A CA 1
ATOM 1410 C C . SER A 1 182 ? -14.211 15.594 22.984 1 79.31 182 SER A C 1
ATOM 1412 O O . SER A 1 182 ? -15.375 15.219 22.812 1 79.31 182 SER A O 1
ATOM 1414 N N . GLY A 1 183 ? -13.336 14.805 23.469 1 79.31 183 GLY A N 1
ATOM 1415 C CA . GLY A 1 183 ? -13.688 13.484 23.969 1 79.31 183 GLY A CA 1
ATOM 1416 C C . GLY A 1 1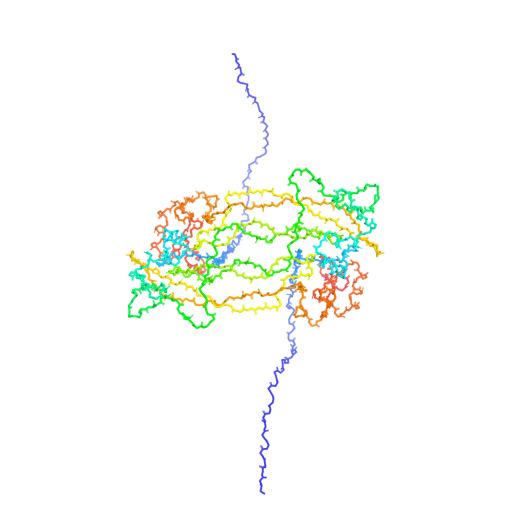83 ? -12.828 12.375 23.375 1 79.31 183 GLY A C 1
ATOM 1417 O O . GLY A 1 183 ? -11.656 12.602 23.047 1 79.31 183 GLY A O 1
ATOM 1418 N N . ARG A 1 184 ? -13.43 11.156 23.594 1 83.12 184 ARG A N 1
ATOM 1419 C CA . ARG A 1 184 ? -12.758 9.961 23.094 1 83.12 184 ARG A CA 1
ATOM 1420 C C . ARG A 1 184 ? -13.602 9.25 22.047 1 83.12 184 ARG A C 1
ATOM 1422 O O . ARG A 1 184 ? -14.836 9.359 22.047 1 83.12 184 ARG A O 1
ATOM 1429 N N . GLU A 1 185 ? -12.859 8.836 21.156 1 86.62 185 GLU A N 1
ATOM 1430 C CA . GLU A 1 185 ? -13.516 8.047 20.109 1 86.62 185 GLU A CA 1
ATOM 1431 C C . GLU A 1 185 ? -13.016 6.602 20.125 1 86.62 185 GLU A C 1
ATOM 1433 O O . GLU A 1 185 ? -11.82 6.355 20.281 1 86.62 185 GLU A O 1
ATOM 1438 N N . VAL A 1 186 ? -13.977 5.637 20.047 1 89.94 186 VAL A N 1
ATOM 1439 C CA . VAL A 1 186 ? -13.625 4.223 19.984 1 89.94 186 VAL A CA 1
ATOM 1440 C C . VAL A 1 186 ? -13.664 3.73 18.547 1 89.94 186 VAL A C 1
ATOM 1442 O O . VAL A 1 186 ? -14.695 3.844 17.875 1 89.94 186 VAL A O 1
ATOM 1445 N N . ILE A 1 187 ? -12.578 3.219 18.141 1 93.38 187 ILE A N 1
ATOM 1446 C CA . ILE A 1 187 ? -12.445 2.785 16.75 1 93.38 187 ILE A CA 1
ATOM 1447 C C . ILE A 1 187 ? -12.266 1.269 16.703 1 93.38 187 ILE A C 1
ATOM 1449 O O . ILE A 1 187 ? -11.32 0.727 17.266 1 93.38 187 ILE A O 1
ATOM 1453 N N . PRO A 1 188 ? -13.164 0.583 16.047 1 95.5 188 PRO A N 1
ATOM 1454 C CA . PRO A 1 188 ? -12.961 -0.854 15.836 1 95.5 188 PRO A CA 1
ATOM 1455 C C . PRO A 1 188 ? -11.883 -1.156 14.797 1 95.5 188 PRO A C 1
ATOM 1457 O O . PRO A 1 188 ? -11.922 -0.617 13.688 1 95.5 188 PRO A O 1
ATOM 1460 N N . VAL A 1 189 ? -10.953 -1.965 15.172 1 96.44 189 VAL A N 1
ATOM 1461 C CA . VAL A 1 189 ? -9.875 -2.348 14.266 1 96.44 189 VAL A CA 1
ATOM 1462 C C . VAL A 1 189 ? -9.781 -3.869 14.188 1 96.44 189 VAL A C 1
ATOM 1464 O O . VAL A 1 189 ? -9.898 -4.559 15.203 1 96.44 189 VAL A O 1
ATOM 1467 N N . GLU A 1 190 ? -9.586 -4.348 12.992 1 97 190 GLU A N 1
ATOM 1468 C CA . GLU A 1 190 ? -9.469 -5.789 12.773 1 97 190 GLU A CA 1
ATOM 1469 C C . GLU A 1 190 ? -8.055 -6.277 13.078 1 97 190 GLU A C 1
ATOM 1471 O O . GLU A 1 190 ? -7.078 -5.695 12.602 1 97 190 GLU A O 1
ATOM 1476 N N . LYS A 1 191 ? -7.977 -7.254 13.875 1 97.88 191 LYS A N 1
ATOM 1477 C CA . LYS A 1 191 ? -6.727 -7.93 14.211 1 97.88 191 LYS A CA 1
ATOM 1478 C C . LYS A 1 191 ? -6.711 -9.359 13.664 1 97.88 191 LYS A C 1
ATOM 1480 O O . LYS A 1 191 ? -7.676 -10.102 13.844 1 97.88 191 LYS A O 1
ATOM 1485 N N . HIS A 1 192 ? -5.676 -9.727 13 1 98.5 192 HIS A N 1
ATOM 1486 C CA . HIS A 1 192 ? -5.551 -11.078 12.469 1 98.5 192 HIS A CA 1
ATOM 1487 C C . HIS A 1 192 ? -4.809 -11.992 13.445 1 98.5 192 HIS A C 1
ATOM 1489 O O . HIS A 1 192 ? -3.697 -11.672 13.875 1 98.5 192 HIS A O 1
ATOM 1495 N N . LEU A 1 193 ? -5.402 -13.094 13.711 1 98.38 193 LEU A N 1
ATOM 1496 C CA . LEU A 1 193 ? -4.824 -14.008 14.688 1 98.38 193 LEU A CA 1
ATOM 1497 C C . LEU A 1 193 ? -4.031 -15.109 13.992 1 98.38 193 LEU A C 1
ATOM 1499 O O . LEU A 1 193 ? -3.055 -15.625 14.539 1 98.38 193 LEU A O 1
ATOM 1503 N N . SER A 1 194 ? -4.496 -15.5 12.859 1 98.44 194 SER A N 1
ATOM 1504 C CA . SER A 1 194 ? -3.822 -16.516 12.055 1 98.44 194 SER A CA 1
ATOM 1505 C C . SER A 1 194 ? -4.016 -16.266 10.562 1 98.44 194 SER A C 1
ATOM 1507 O O . SER A 1 194 ? -4.984 -15.609 10.156 1 98.44 194 SER A O 1
ATOM 1509 N N . CYS A 1 195 ? -3.062 -16.75 9.812 1 98.06 195 CYS A N 1
ATOM 1510 C CA . CYS A 1 195 ? -3.059 -16.5 8.375 1 98.06 195 CYS A CA 1
ATOM 1511 C C . CYS A 1 195 ? -2.797 -17.766 7.586 1 98.06 195 CYS A C 1
ATOM 1513 O O . CYS A 1 195 ? -2.301 -18.75 8.141 1 98.06 195 CYS A O 1
ATOM 1515 N N . LYS A 1 196 ? -3.135 -17.766 6.324 1 96.69 196 LYS A N 1
ATOM 1516 C CA . LYS A 1 196 ? -2.844 -18.859 5.402 1 96.69 196 LYS A CA 1
ATOM 1517 C C . LYS A 1 196 ? -2.693 -18.359 3.973 1 96.69 196 LYS A C 1
ATOM 1519 O O . LYS A 1 196 ? -3.158 -17.266 3.645 1 96.69 196 LYS A O 1
ATOM 1524 N N . CYS A 1 197 ? -1.973 -19.109 3.211 1 95.19 197 CYS A N 1
ATOM 1525 C CA . CYS A 1 197 ? -1.949 -18.859 1.774 1 95.19 197 CYS A CA 1
ATOM 1526 C C . CYS A 1 197 ? -3.15 -19.5 1.088 1 95.19 197 CYS A C 1
ATOM 1528 O O . CYS A 1 197 ? -3.311 -20.719 1.116 1 95.19 197 CYS A O 1
ATOM 1530 N N . GLY A 1 198 ? -4 -18.625 0.587 1 94.81 198 GLY A N 1
ATOM 1531 C CA . GLY A 1 198 ? -5.176 -19.094 -0.136 1 94.81 198 GLY A CA 1
ATOM 1532 C C . GLY A 1 198 ? -5.258 -18.547 -1.549 1 94.81 198 GLY A C 1
ATOM 1533 O O . GLY A 1 198 ? -4.512 -17.625 -1.912 1 94.81 198 GLY A O 1
ATOM 1534 N N . CYS A 1 199 ? -6.102 -19.219 -2.326 1 95.62 199 CYS A N 1
ATOM 1535 C CA . CYS A 1 199 ? -6.27 -18.781 -3.703 1 95.62 199 CYS A CA 1
ATOM 1536 C C . CYS A 1 199 ? -6.684 -17.312 -3.752 1 95.62 199 CYS A C 1
ATOM 1538 O O . CYS A 1 199 ? -7.566 -16.875 -3.006 1 95.62 199 CYS A O 1
ATOM 1540 N N . LYS A 1 200 ? -6.023 -16.578 -4.602 1 95.69 200 LYS A N 1
ATOM 1541 C CA . LYS A 1 200 ? -6.371 -15.18 -4.801 1 95.69 200 LYS A CA 1
ATOM 1542 C C . LYS A 1 200 ? -7.77 -15.031 -5.391 1 95.69 200 LYS A C 1
ATOM 1544 O O . LYS A 1 200 ? -8.57 -14.219 -4.922 1 95.69 200 LYS A O 1
ATOM 1549 N N . VAL A 1 201 ? -7.992 -15.805 -6.441 1 95.62 201 VAL A N 1
ATOM 1550 C CA . VAL A 1 201 ? -9.32 -15.844 -7.051 1 95.62 201 VAL A CA 1
ATOM 1551 C C . VAL A 1 201 ? -10.234 -16.75 -6.23 1 95.62 201 VAL A C 1
ATOM 1553 O O . VAL A 1 201 ? -9.867 -17.891 -5.914 1 95.62 201 VAL A O 1
ATOM 1556 N N . LYS A 1 202 ? -11.344 -16.219 -5.863 1 96.12 202 LYS A N 1
ATOM 1557 C CA . LYS A 1 202 ? -12.289 -16.969 -5.051 1 96.12 202 LYS A CA 1
ATOM 1558 C C . LYS A 1 202 ? -13.461 -17.469 -5.895 1 96.12 202 LYS A C 1
ATOM 1560 O O . LYS A 1 202 ? -13.688 -16.969 -7 1 96.12 202 LYS A O 1
ATOM 1565 N N . PRO A 1 203 ? -14.18 -18.5 -5.379 1 95.81 203 PRO A N 1
ATOM 1566 C CA . PRO A 1 203 ? -15.359 -19 -6.098 1 95.81 203 PRO A CA 1
ATOM 1567 C C . PRO A 1 203 ? -16.375 -17.906 -6.398 1 95.81 203 PRO A C 1
ATOM 1569 O O . PRO A 1 203 ? -17 -17.906 -7.457 1 95.81 203 PRO A O 1
ATOM 1572 N N . SER A 1 204 ? -16.547 -16.938 -5.547 1 96 204 SER A N 1
ATOM 1573 C CA . SER A 1 204 ? -17.516 -15.844 -5.703 1 96 204 SER A CA 1
ATOM 1574 C C . SER A 1 204 ? -17.094 -14.906 -6.832 1 96 204 SER A C 1
ATOM 1576 O O . SER A 1 204 ? -17.906 -14.109 -7.309 1 96 204 SER A O 1
ATOM 1578 N N . ASP A 1 205 ? -15.844 -14.992 -7.227 1 96.19 205 ASP A N 1
ATOM 1579 C CA . ASP A 1 205 ? -15.352 -14.117 -8.281 1 96.19 205 ASP A CA 1
ATOM 1580 C C . ASP A 1 205 ? -15.766 -14.633 -9.664 1 96.19 205 ASP A C 1
ATOM 1582 O O . ASP A 1 205 ? -15.68 -13.906 -10.656 1 96.19 205 ASP A O 1
ATOM 1586 N N . CYS A 1 206 ? -16.172 -15.883 -9.727 1 96.06 206 CYS A N 1
ATOM 1587 C CA . CYS A 1 206 ? -16.5 -16.5 -11 1 96.06 206 CYS A CA 1
ATOM 1588 C C . CYS A 1 206 ? -17.922 -16.141 -11.422 1 96.06 206 CYS A C 1
ATOM 1590 O O . CYS A 1 206 ? -18.828 -16.062 -10.578 1 96.06 206 CYS A O 1
ATOM 1592 N N . SER A 1 207 ? -18.047 -15.938 -12.719 1 94.94 207 SER A N 1
ATOM 1593 C CA . SER A 1 207 ? -19.359 -15.656 -13.266 1 94.94 207 SER A CA 1
ATOM 1594 C C . SER A 1 207 ? -20.172 -16.938 -13.469 1 94.94 207 SER A C 1
ATOM 1596 O O . SER A 1 207 ? -19.656 -18.031 -13.242 1 94.94 207 SER A O 1
ATOM 1598 N N . GLU A 1 208 ? -21.453 -16.734 -13.93 1 94.62 208 GLU A N 1
ATOM 1599 C CA . GLU A 1 208 ? -22.359 -17.859 -14.125 1 94.62 208 GLU A CA 1
ATOM 1600 C C . GLU A 1 208 ? -21.891 -18.75 -15.273 1 94.62 208 GLU A C 1
ATOM 1602 O O . GLU A 1 208 ? -22.219 -19.938 -15.312 1 94.62 208 GLU A O 1
ATOM 1607 N N . ILE A 1 209 ? -21.219 -18.234 -16.156 1 95.44 209 ILE A N 1
ATOM 1608 C CA . ILE A 1 209 ? -20.781 -19 -17.328 1 95.44 209 ILE A CA 1
ATOM 1609 C C . ILE A 1 209 ? -19.438 -19.672 -17.031 1 95.44 209 ILE A C 1
ATOM 1611 O O . ILE A 1 209 ? -18.875 -20.344 -17.891 1 95.44 209 ILE A O 1
ATOM 1615 N N . GLN A 1 210 ? -19.031 -19.484 -15.789 1 96.31 210 GLN A N 1
ATOM 1616 C CA . GLN A 1 210 ? -17.75 -20.062 -15.375 1 96.31 210 GLN A CA 1
ATOM 1617 C C . GLN A 1 210 ? -17.938 -21.047 -14.219 1 96.31 210 GLN A C 1
ATOM 1619 O O . GLN A 1 210 ? -18.984 -21.047 -13.57 1 96.31 210 GLN A O 1
ATOM 1624 N N . VAL A 1 211 ? -16.891 -21.938 -14.102 1 95.56 211 VAL A N 1
ATOM 1625 C CA . VAL A 1 211 ? -16.828 -22.859 -12.977 1 95.56 211 VAL A CA 1
ATOM 1626 C C . VAL A 1 211 ? -15.492 -22.688 -12.258 1 95.56 211 VAL A C 1
ATOM 1628 O O . VAL A 1 211 ? -14.438 -22.594 -12.891 1 95.56 211 VAL A O 1
ATOM 1631 N N . TYR A 1 212 ? -15.625 -22.656 -10.938 1 95.88 212 TYR A N 1
ATOM 1632 C CA . TYR A 1 212 ? -14.414 -22.469 -10.141 1 95.88 212 TYR A CA 1
ATOM 1633 C C . TYR A 1 212 ? -13.602 -23.75 -10.062 1 95.88 212 TYR A C 1
ATOM 1635 O O . TYR A 1 212 ? -14.133 -24.812 -9.711 1 95.88 212 TYR A O 1
ATOM 1643 N N . SER A 1 213 ? -12.32 -23.578 -10.469 1 93.5 213 SER A N 1
ATOM 1644 C CA . SER A 1 213 ? -11.375 -24.688 -10.359 1 93.5 213 SER A CA 1
ATOM 1645 C C . SER A 1 213 ? -10.484 -24.531 -9.125 1 93.5 213 SER A C 1
ATOM 1647 O O . SER A 1 213 ? -9.531 -23.75 -9.141 1 93.5 213 SER A O 1
ATOM 1649 N N . VAL A 1 214 ? -10.68 -25.375 -8.141 1 90.5 214 VAL A N 1
ATOM 1650 C CA . VAL A 1 214 ? -9.984 -25.266 -6.863 1 90.5 214 VAL A CA 1
ATOM 1651 C C . VAL A 1 214 ? -8.5 -25.578 -7.059 1 90.5 214 VAL A C 1
ATOM 1653 O O . VAL A 1 214 ? -7.637 -24.891 -6.496 1 90.5 214 VAL A O 1
ATOM 1656 N N . GLY A 1 215 ? -8.227 -26.547 -7.852 1 89.38 215 GLY A N 1
ATOM 1657 C CA . GLY A 1 215 ? -6.855 -26.984 -8.078 1 89.38 215 GLY A CA 1
ATOM 1658 C C . GLY A 1 215 ? -6.016 -25.938 -8.789 1 89.38 215 GLY A C 1
ATOM 1659 O O . GLY A 1 215 ? -4.812 -25.828 -8.539 1 89.38 215 GLY A O 1
ATOM 1660 N N . ASP A 1 216 ? -6.703 -25.141 -9.555 1 90.88 216 ASP A N 1
ATOM 1661 C CA . ASP A 1 216 ? -5.961 -24.188 -10.367 1 90.88 216 ASP A CA 1
ATOM 1662 C C . ASP A 1 216 ? -6.16 -22.75 -9.859 1 90.88 216 ASP A C 1
ATOM 1664 O O . ASP A 1 216 ? -5.535 -21.828 -10.359 1 90.88 216 ASP A O 1
ATOM 1668 N N . CYS A 1 217 ? -6.977 -22.641 -8.945 1 93.06 217 CYS A N 1
ATOM 1669 C CA . CYS A 1 217 ? -7.273 -21.328 -8.375 1 93.06 217 CYS A CA 1
ATOM 1670 C C . CYS A 1 217 ? -7.711 -20.344 -9.453 1 93.06 217 CYS A C 1
ATOM 1672 O O . CYS A 1 217 ? -7.184 -19.234 -9.531 1 93.06 217 CYS A O 1
ATOM 1674 N N . LYS A 1 218 ? -8.648 -20.766 -10.227 1 93.81 218 LYS A N 1
ATOM 1675 C CA . LYS A 1 218 ? -9.117 -19.906 -11.312 1 93.81 218 LYS A CA 1
ATOM 1676 C C . LYS A 1 218 ? -10.547 -20.234 -11.703 1 93.81 218 LYS A C 1
ATOM 1678 O O . LYS A 1 218 ? -11.102 -21.25 -11.25 1 93.81 218 LYS A O 1
ATOM 1683 N N . CYS A 1 219 ? -11.031 -19.312 -12.484 1 95.25 219 CYS A N 1
ATOM 1684 C CA . CYS A 1 219 ? -12.344 -19.531 -13.086 1 95.25 219 CYS A CA 1
ATOM 1685 C C . CYS A 1 219 ? -12.211 -20.062 -14.508 1 95.25 219 CYS A C 1
ATOM 1687 O O . CYS A 1 219 ? -11.578 -19.422 -15.352 1 95.25 219 CYS A O 1
ATOM 1689 N N . ASP A 1 220 ? -12.836 -21.234 -14.711 1 94.38 220 ASP A N 1
ATOM 1690 C CA . ASP A 1 220 ? -12.805 -21.828 -16.047 1 94.38 220 ASP A CA 1
ATOM 1691 C C . ASP A 1 220 ? -14.148 -21.656 -16.75 1 94.38 220 ASP A C 1
ATOM 1693 O O . ASP A 1 220 ? -15.203 -21.75 -16.125 1 94.38 220 ASP A O 1
ATOM 1697 N N . CYS A 1 221 ? -13.992 -21.453 -18.031 1 94.75 221 CYS A N 1
ATOM 1698 C CA . CYS A 1 221 ? -15.219 -21.328 -18.812 1 94.75 221 CYS A CA 1
ATOM 1699 C C . CYS A 1 221 ? -15.922 -22.672 -18.953 1 94.75 221 CYS A C 1
ATOM 1701 O O . CYS A 1 221 ? -15.266 -23.703 -19.141 1 94.75 221 CYS A O 1
ATOM 1703 N N . ARG A 1 222 ? -17.281 -22.641 -18.891 1 94.69 222 ARG A N 1
ATOM 1704 C CA . ARG A 1 222 ? -18.062 -23.859 -19.016 1 94.69 222 ARG A CA 1
ATOM 1705 C C . ARG A 1 222 ? -18.062 -24.375 -20.453 1 94.69 222 ARG A C 1
ATOM 1707 O O . ARG A 1 222 ? -18.109 -25.594 -20.672 1 94.69 222 ARG A O 1
ATOM 1714 N N . ASN A 1 223 ? -18.047 -23.484 -21.406 1 93 223 ASN A N 1
ATOM 1715 C CA . ASN A 1 223 ? -18.125 -23.844 -22.812 1 93 223 ASN A CA 1
ATOM 1716 C C . ASN A 1 223 ? -16.75 -24.25 -23.359 1 93 223 ASN A C 1
ATOM 1718 O O . ASN A 1 223 ? -16.203 -23.594 -24.234 1 93 223 ASN A O 1
ATOM 1722 N N . ILE A 1 224 ? -16.359 -25.438 -23 1 91.94 224 ILE A N 1
ATOM 1723 C CA . ILE A 1 224 ? -15.039 -25.969 -23.312 1 91.94 224 ILE A CA 1
ATOM 1724 C C . ILE A 1 224 ? -14.922 -26.172 -24.828 1 91.94 224 ILE A C 1
ATOM 1726 O O . ILE A 1 224 ? -13.867 -25.906 -25.406 1 91.94 224 ILE A O 1
ATOM 1730 N N . GLU A 1 225 ? -15.984 -26.656 -25.438 1 92.69 225 GLU A N 1
ATOM 1731 C CA . GLU A 1 225 ? -15.977 -26.938 -26.859 1 92.69 225 GLU A CA 1
ATOM 1732 C C . GLU A 1 225 ? -15.797 -25.672 -27.688 1 92.69 225 GLU A C 1
ATOM 1734 O O . GLU A 1 225 ? -15.055 -25.656 -28.656 1 92.69 225 GLU A O 1
ATOM 1739 N N . ALA A 1 226 ? -16.484 -24.703 -27.266 1 92.12 226 ALA A N 1
ATOM 1740 C CA . ALA A 1 226 ? -16.344 -23.422 -27.969 1 92.12 226 ALA A CA 1
ATOM 1741 C C . ALA A 1 226 ? -14.898 -22.938 -27.922 1 92.12 226 ALA A C 1
ATOM 1743 O O . ALA A 1 226 ? -14.383 -22.406 -28.922 1 92.12 226 ALA A O 1
ATOM 1744 N N . LYS A 1 227 ? -14.344 -23.062 -26.828 1 92.69 227 LYS A N 1
ATOM 1745 C CA . LYS A 1 227 ? -12.938 -22.672 -26.703 1 92.69 227 LYS A CA 1
ATOM 1746 C C . LYS A 1 227 ? -12.055 -23.484 -27.625 1 92.69 227 LYS A C 1
ATOM 1748 O O . LYS A 1 227 ? -11.172 -22.938 -28.297 1 92.69 227 LYS A O 1
ATOM 1753 N N . ARG A 1 228 ? -12.281 -24.75 -27.656 1 91.81 228 ARG A N 1
ATOM 1754 C CA . ARG A 1 228 ? -11.5 -25.625 -28.5 1 91.81 228 ARG A CA 1
ATOM 1755 C C . ARG A 1 228 ? -11.586 -25.203 -29.969 1 91.81 228 ARG A C 1
ATOM 1757 O O . ARG A 1 228 ? -10.57 -25.125 -30.656 1 91.81 228 ARG A O 1
ATOM 1764 N N . ILE A 1 229 ? -12.781 -24.969 -30.359 1 91.56 229 ILE A N 1
ATOM 1765 C CA . ILE A 1 229 ? -13.016 -24.547 -31.734 1 91.56 229 ILE A CA 1
ATOM 1766 C C . ILE A 1 229 ? -12.312 -23.219 -31.984 1 91.56 229 ILE A C 1
ATOM 1768 O O . ILE A 1 229 ? -11.695 -23.031 -33.031 1 91.56 229 ILE A O 1
ATOM 1772 N N . CYS A 1 230 ? -12.406 -22.359 -31.031 1 91.25 230 CYS A N 1
ATOM 1773 C CA . CYS A 1 230 ? -11.766 -21.062 -31.141 1 91.25 230 CYS A CA 1
ATOM 1774 C C . CYS A 1 230 ? -10.258 -21.203 -31.312 1 91.25 230 CYS A C 1
ATOM 1776 O O . CYS A 1 230 ? -9.656 -20.516 -32.156 1 91.25 230 CYS A O 1
ATOM 1778 N N . ASP A 1 231 ? -9.688 -22.094 -30.578 1 88.75 231 ASP A N 1
ATOM 1779 C CA . ASP A 1 231 ? -8.234 -22.266 -30.531 1 88.75 231 ASP A CA 1
ATOM 1780 C C . ASP A 1 231 ? -7.715 -22.828 -31.859 1 88.75 231 ASP A C 1
ATOM 1782 O O . ASP A 1 231 ? -6.527 -22.703 -32.156 1 88.75 231 ASP A O 1
ATOM 1786 N N . LEU A 1 232 ? -8.539 -23.438 -32.625 1 89.25 232 LEU A N 1
ATOM 1787 C CA . LEU A 1 232 ? -8.156 -24.016 -33.906 1 89.25 232 LEU A CA 1
ATOM 1788 C C . LEU A 1 232 ? -7.988 -22.938 -34.969 1 89.25 232 LEU A C 1
ATOM 1790 O O . LEU A 1 232 ? -7.344 -23.156 -36 1 89.25 232 LEU A O 1
ATOM 1794 N N . ASP A 1 233 ? -8.609 -21.828 -34.719 1 85.88 233 ASP A N 1
ATOM 1795 C CA . ASP A 1 233 ? -8.539 -20.703 -35.656 1 85.88 233 ASP A CA 1
ATOM 1796 C C . ASP A 1 233 ? -7.457 -19.719 -35.25 1 85.88 233 ASP A C 1
ATOM 1798 O O . ASP A 1 233 ? -7.586 -19.016 -34.25 1 85.88 233 ASP A O 1
ATOM 1802 N N . SER A 1 234 ? -6.496 -19.594 -36.031 1 84.5 234 SER A N 1
ATOM 1803 C CA . SER A 1 234 ? -5.359 -18.75 -35.719 1 84.5 234 SER A CA 1
ATOM 1804 C C . SER A 1 234 ? -5.746 -17.266 -35.75 1 84.5 234 SER A C 1
ATOM 1806 O O . SER A 1 234 ? -5.055 -16.422 -35.156 1 84.5 234 SER A O 1
ATOM 1808 N N . GLU A 1 235 ? -6.828 -16.938 -36.406 1 84.12 235 GLU A N 1
ATOM 1809 C CA . GLU A 1 235 ? -7.246 -15.547 -36.531 1 84.12 235 GLU A CA 1
ATOM 1810 C C . GLU A 1 235 ? -8.086 -15.117 -35.344 1 84.12 235 GLU A C 1
ATOM 1812 O O . GLU A 1 235 ? -8.43 -13.938 -35.188 1 84.12 235 GLU A O 1
ATOM 1817 N N . LYS A 1 236 ? -8.438 -16.094 -34.531 1 88.44 236 LYS A N 1
ATOM 1818 C CA . LYS A 1 236 ? -9.312 -15.805 -33.406 1 88.44 236 LYS A CA 1
ATOM 1819 C C . LYS A 1 236 ? -8.562 -15.969 -32.094 1 88.44 236 LYS A C 1
ATOM 1821 O O . LYS A 1 236 ? -7.488 -16.562 -32.031 1 88.44 236 LYS A O 1
ATOM 1826 N N . ILE A 1 237 ? -9.133 -15.289 -31.062 1 89.62 237 ILE A N 1
ATOM 1827 C CA . ILE A 1 237 ? -8.547 -15.391 -29.734 1 89.62 237 ILE A CA 1
ATOM 1828 C C . ILE A 1 237 ? -9.656 -15.586 -28.703 1 89.62 237 ILE A C 1
ATOM 1830 O O . ILE A 1 237 ? -10.719 -14.969 -28.797 1 89.62 237 ILE A O 1
ATOM 1834 N N . TRP A 1 238 ? -9.352 -16.469 -27.766 1 89.88 238 TRP A N 1
ATOM 1835 C CA . TRP A 1 238 ? -10.289 -16.781 -26.688 1 89.88 238 TRP A CA 1
ATOM 1836 C C . TRP A 1 238 ? -10.125 -15.805 -25.516 1 89.88 238 TRP A C 1
ATOM 1838 O O . TRP A 1 238 ? -9.008 -15.531 -25.078 1 89.88 238 TRP A O 1
ATOM 1848 N N . ASP A 1 239 ? -11.203 -15.266 -25.062 1 89.56 239 ASP A N 1
ATOM 1849 C CA . ASP A 1 239 ? -11.195 -14.461 -23.844 1 89.56 239 ASP A CA 1
ATOM 1850 C C . ASP A 1 239 ? -11.648 -15.281 -22.641 1 89.56 239 ASP A C 1
ATOM 1852 O O . ASP A 1 239 ? -12.836 -15.57 -22.5 1 89.56 239 ASP A O 1
ATOM 1856 N N . PRO A 1 240 ? -10.781 -15.5 -21.781 1 89.81 240 PRO A N 1
ATOM 1857 C CA . PRO A 1 240 ? -11.133 -16.391 -20.672 1 89.81 240 PRO A CA 1
ATOM 1858 C C . PRO A 1 240 ? -12.031 -15.711 -19.641 1 89.81 240 PRO A C 1
ATOM 1860 O O . PRO A 1 240 ? -12.688 -16.391 -18.844 1 89.81 240 PRO A O 1
ATOM 1863 N N . SER A 1 241 ? -12.086 -14.469 -19.609 1 88.81 241 SER A N 1
ATOM 1864 C CA . SER A 1 241 ? -12.922 -13.766 -18.641 1 88.81 241 SER A CA 1
ATOM 1865 C C . SER A 1 241 ? -14.375 -13.719 -19.094 1 88.81 241 SER A C 1
ATOM 1867 O O . SER A 1 241 ? -15.297 -13.891 -18.297 1 88.81 241 SER A O 1
ATOM 1869 N N . ARG A 1 242 ? -14.547 -13.555 -20.438 1 90.81 242 ARG A N 1
ATOM 1870 C CA . ARG A 1 242 ? -15.891 -13.43 -20.984 1 90.81 242 ARG A CA 1
ATOM 1871 C C . ARG A 1 242 ? -16.344 -14.742 -21.625 1 90.81 242 ARG A C 1
ATOM 1873 O O . ARG A 1 242 ? -17.5 -14.898 -22 1 90.81 242 ARG A O 1
ATOM 1880 N N . CYS A 1 243 ? -15.469 -15.586 -21.719 1 94 243 CYS A N 1
ATOM 1881 C CA . CYS A 1 243 ? -15.727 -16.906 -22.297 1 94 243 CYS A CA 1
ATOM 1882 C C . CYS A 1 243 ? -16.297 -16.781 -23.703 1 94 243 CYS A C 1
ATOM 1884 O O . CYS A 1 243 ? -17.297 -17.422 -24.031 1 94 243 CYS A O 1
ATOM 1886 N N . ILE A 1 244 ? -15.656 -15.945 -24.484 1 91.56 244 ILE A N 1
ATOM 1887 C CA . ILE A 1 244 ? -16.094 -15.734 -25.859 1 91.56 244 ILE A CA 1
ATOM 1888 C C . ILE A 1 244 ? -14.883 -15.695 -26.781 1 91.56 244 ILE A C 1
ATOM 1890 O O . ILE A 1 244 ? -13.758 -15.461 -26.328 1 91.56 244 ILE A O 1
ATOM 1894 N N . CYS A 1 245 ? -15.133 -16.016 -28 1 90.5 245 CYS A N 1
ATOM 1895 C CA . CYS A 1 245 ? -14.133 -16.016 -29.062 1 90.5 245 CYS A CA 1
ATOM 1896 C C . CYS A 1 245 ? -14.227 -14.734 -29.891 1 90.5 245 CYS A C 1
ATOM 1898 O O . CYS A 1 245 ? -15.312 -14.344 -30.328 1 90.5 245 CYS A O 1
ATOM 1900 N N . PHE A 1 246 ? -13.07 -14.023 -30 1 88.25 246 PHE A N 1
ATOM 1901 C CA . PHE A 1 246 ? -13.117 -12.805 -30.797 1 88.25 246 PHE A CA 1
ATOM 1902 C C . PHE A 1 246 ? -11.953 -12.758 -31.781 1 88.25 246 PHE A C 1
ATOM 1904 O O . PHE A 1 246 ? -11.008 -13.547 -31.672 1 88.25 246 PHE A O 1
ATOM 1911 N N . CYS A 1 247 ? -12.086 -11.938 -32.844 1 84.44 247 CYS A N 1
ATOM 1912 C CA . CYS A 1 247 ? -11.055 -11.828 -33.875 1 84.44 247 CYS A CA 1
ATOM 1913 C C . CYS A 1 247 ? -9.859 -11.039 -33.344 1 84.44 247 CYS A C 1
ATOM 1915 O O . CYS A 1 247 ? -10.031 -10.031 -32.656 1 84.44 247 CYS A O 1
ATOM 1917 N N . ARG A 1 248 ? -8.711 -11.625 -33.562 1 79.88 248 ARG A N 1
ATOM 1918 C CA . ARG A 1 248 ? -7.469 -10.992 -33.125 1 79.88 248 ARG A CA 1
ATOM 1919 C C . ARG A 1 248 ? -7.328 -9.594 -33.719 1 79.88 248 ARG A C 1
ATOM 1921 O O . ARG A 1 248 ? -6.953 -8.656 -33.031 1 79.88 248 ARG A O 1
ATOM 1928 N N . LYS A 1 249 ? -7.496 -9.539 -34.969 1 75.31 249 LYS A N 1
ATOM 1929 C CA . LYS A 1 249 ? -7.355 -8.266 -35.656 1 75.31 249 LYS A CA 1
ATOM 1930 C C . LYS A 1 249 ? -8.672 -7.855 -36.312 1 75.31 249 LYS A C 1
ATOM 1932 O O . LYS A 1 249 ? -9.375 -8.688 -36.906 1 75.31 249 LYS A O 1
ATOM 1937 N N . GLU A 1 250 ? -9.156 -6.711 -35.844 1 69.31 250 GLU A N 1
ATOM 1938 C CA . GLU A 1 250 ? -10.297 -6.152 -36.562 1 69.31 250 GLU A CA 1
ATOM 1939 C C . GLU A 1 250 ? -9.836 -5.355 -37.781 1 69.31 250 GLU A C 1
ATOM 1941 O O . GLU A 1 250 ? -8.844 -4.621 -37.719 1 69.31 250 GLU A O 1
ATOM 1946 N N . ARG A 1 251 ? -10.156 -5.914 -38.938 1 64.44 251 ARG A N 1
ATOM 1947 C CA . ARG A 1 251 ? -9.75 -5.23 -40.156 1 64.44 251 ARG A CA 1
ATOM 1948 C C . ARG A 1 251 ? -10.781 -4.191 -40.562 1 64.44 251 ARG A C 1
ATOM 1950 O O . ARG A 1 251 ? -11.977 -4.355 -40.312 1 64.44 251 ARG A O 1
ATOM 1957 N N . THR A 1 252 ? -10.203 -2.984 -40.781 1 66.31 252 THR A N 1
ATOM 1958 C CA . THR A 1 252 ? -11.047 -1.949 -41.375 1 66.31 252 THR A CA 1
ATOM 1959 C C . THR A 1 252 ? -11.57 -2.381 -42.75 1 66.31 252 THR A C 1
ATOM 1961 O O . THR A 1 252 ? -10.805 -2.887 -43.562 1 66.31 252 THR A O 1
ATOM 1964 N N . CYS A 1 253 ? -12.805 -2.551 -42.812 1 65.56 253 CYS A N 1
ATOM 1965 C CA . CYS A 1 253 ? -13.398 -2.992 -44.062 1 65.56 253 CYS A CA 1
ATOM 1966 C C . CYS A 1 253 ? -13.672 -1.808 -44.969 1 65.56 253 CYS A C 1
ATOM 1968 O O . CYS A 1 253 ? -13.828 -0.676 -44.5 1 65.56 253 CYS A O 1
ATOM 1970 N N . ALA A 1 254 ? -13.328 -2.004 -46.25 1 65.62 254 ALA A N 1
ATOM 1971 C CA . ALA A 1 254 ? -13.656 -1.009 -47.25 1 65.62 254 ALA A CA 1
ATOM 1972 C C . ALA A 1 254 ? -15.125 -0.59 -47.156 1 65.62 254 ALA A C 1
ATOM 1974 O O . ALA A 1 254 ? -15.922 -1.25 -46.5 1 65.62 254 ALA A O 1
ATOM 1975 N N . SER A 1 255 ? -15.484 0.523 -47.719 1 68.06 255 SER A N 1
ATOM 1976 C CA . SER A 1 255 ? -16.844 1.053 -47.719 1 68.06 255 SER A CA 1
ATOM 1977 C C . SER A 1 255 ? -17.844 -0.007 -48.156 1 68.06 255 SER A C 1
ATOM 1979 O O . SER A 1 255 ? -17.625 -0.698 -49.156 1 68.06 255 SER A O 1
ATOM 1981 N N . GLY A 1 256 ? -18.953 -0.319 -47.344 1 71.5 256 GLY A N 1
ATOM 1982 C CA . GLY A 1 256 ? -20.031 -1.252 -47.688 1 71.5 256 GLY A CA 1
ATOM 1983 C C . GLY A 1 256 ? -19.828 -2.623 -47.062 1 71.5 256 GLY A C 1
ATOM 1984 O O . GLY A 1 256 ? -20.719 -3.473 -47.125 1 71.5 256 GLY A O 1
ATOM 1985 N N . PHE A 1 257 ? -18.547 -2.797 -46.719 1 69.06 257 PHE A N 1
ATOM 1986 C CA . PHE A 1 257 ? -18.297 -4.113 -46.156 1 69.06 257 PHE A CA 1
ATOM 1987 C C . PHE A 1 257 ? -18.25 -4.039 -44.625 1 69.06 257 PHE A C 1
ATOM 1989 O O . PHE A 1 257 ? -17.906 -2.994 -44.062 1 69.06 257 PHE A O 1
ATOM 1996 N N . TYR A 1 258 ? -18.906 -4.906 -44 1 73.44 258 TYR A N 1
ATOM 1997 C CA . TYR A 1 258 ? -18.859 -4.965 -42.531 1 73.44 258 TYR A CA 1
ATOM 1998 C C . TYR A 1 258 ? -17.984 -6.117 -42.062 1 73.44 258 TYR A C 1
ATOM 2000 O O . TYR A 1 258 ? -17.906 -7.16 -42.719 1 73.44 258 TYR A O 1
ATOM 2008 N N . PHE A 1 259 ? -17.266 -5.805 -41.094 1 73.81 259 PHE A N 1
ATOM 2009 C CA . PHE A 1 259 ? -16.391 -6.812 -40.5 1 73.81 259 PHE A CA 1
ATOM 2010 C C . PHE A 1 259 ? -17.203 -7.91 -39.812 1 73.81 259 PHE A C 1
ATOM 2012 O O . PHE A 1 259 ? -18.047 -7.629 -38.969 1 73.81 259 PHE A O 1
ATOM 2019 N N . ASP A 1 260 ? -17 -9.156 -40.375 1 75.69 260 ASP A N 1
ATOM 2020 C CA . ASP A 1 260 ? -17.688 -10.297 -39.781 1 75.69 260 ASP A CA 1
ATOM 2021 C C . ASP A 1 260 ? -16.922 -10.852 -38.594 1 75.69 260 ASP A C 1
ATOM 2023 O O . ASP A 1 260 ? -15.836 -11.414 -38.75 1 75.69 260 ASP A O 1
ATOM 2027 N N . VAL A 1 261 ? -17.562 -10.867 -37.5 1 74.88 261 VAL A N 1
ATOM 2028 C CA . VAL A 1 261 ? -16.906 -11.258 -36.25 1 74.88 261 VAL A CA 1
ATOM 2029 C C . VAL A 1 261 ? -16.812 -12.781 -36.188 1 74.88 261 VAL A C 1
ATOM 2031 O O . VAL A 1 261 ? -16.031 -13.32 -35.406 1 74.88 261 VAL A O 1
ATOM 2034 N N . THR A 1 262 ? -17.531 -13.383 -37.094 1 77.19 262 THR A N 1
ATOM 2035 C CA . THR A 1 262 ? -17.484 -14.836 -37.094 1 77.19 262 THR A CA 1
ATOM 2036 C C . THR A 1 262 ? -16.344 -15.336 -38 1 77.19 262 THR A C 1
ATOM 2038 O O . THR A 1 262 ? -15.578 -16.219 -37.594 1 77.19 262 THR A O 1
ATOM 2041 N N . SER A 1 263 ? -16.203 -14.672 -39.062 1 78.5 263 SER A N 1
ATOM 2042 C CA . SER A 1 263 ? -15.188 -15.125 -40 1 78.5 263 SER A CA 1
ATOM 2043 C C . SER A 1 263 ? -13.914 -14.297 -39.906 1 78.5 263 SER A C 1
ATOM 2045 O O . SER A 1 263 ? -12.875 -14.672 -40.438 1 78.5 263 SER A O 1
ATOM 2047 N N . CYS A 1 264 ? -14.023 -13.297 -39.156 1 79.69 264 CYS A N 1
ATOM 2048 C CA . CYS A 1 264 ? -12.922 -12.375 -38.938 1 79.69 264 CYS A CA 1
ATOM 2049 C C . CYS A 1 264 ? -12.414 -11.82 -40.281 1 79.69 264 CYS A C 1
ATOM 2051 O O . CYS A 1 264 ? -11.203 -11.727 -40.5 1 79.69 264 CYS A O 1
ATOM 2053 N N . ARG A 1 265 ? -13.266 -11.656 -41.219 1 78 265 ARG A N 1
ATOM 2054 C CA . ARG A 1 265 ? -12.938 -11.094 -42.531 1 78 265 ARG A CA 1
ATOM 2055 C C . ARG A 1 265 ? -14.031 -10.133 -43 1 78 265 ARG A C 1
ATOM 2057 O O . ARG A 1 265 ? -15.156 -10.18 -42.5 1 78 265 ARG A O 1
ATOM 2064 N N . MET B 1 1 ? 52.969 40.781 -45.781 1 21.36 1 MET B N 1
ATOM 2065 C CA . MET B 1 1 ? 52.562 39.406 -46.062 1 21.36 1 MET B CA 1
ATOM 2066 C C . MET B 1 1 ? 51.219 39.094 -45.406 1 21.36 1 MET B C 1
ATOM 2068 O O . MET B 1 1 ? 50.281 38.656 -46.062 1 21.36 1 MET B O 1
ATOM 2072 N N . LEU B 1 2 ? 51.219 38.469 -44.219 1 21.48 2 LEU B N 1
ATOM 2073 C CA . LEU B 1 2 ? 50.438 37.344 -43.656 1 21.48 2 LEU B CA 1
ATOM 2074 C C . LEU B 1 2 ? 49.094 37.844 -43.156 1 21.48 2 LEU B C 1
ATOM 2076 O O . LEU B 1 2 ? 49.031 38.719 -42.281 1 21.48 2 LEU B O 1
ATOM 2080 N N . GLN B 1 3 ? 47.969 37.719 -43.969 1 25.55 3 GLN B N 1
ATOM 2081 C CA . GLN B 1 3 ? 46.531 37.75 -44.125 1 25.55 3 GLN B CA 1
ATOM 2082 C C . GLN B 1 3 ? 45.844 36.906 -43.062 1 25.55 3 GLN B C 1
ATOM 2084 O O . GLN B 1 3 ? 45.844 35.688 -43.125 1 25.55 3 GLN B O 1
ATOM 2089 N N . ALA B 1 4 ? 45.938 37.312 -41.844 1 22 4 ALA B N 1
ATOM 2090 C CA . ALA B 1 4 ? 45.562 36.531 -40.688 1 22 4 ALA B CA 1
ATOM 2091 C C . ALA B 1 4 ? 44.125 35.969 -40.812 1 22 4 ALA B C 1
ATOM 2093 O O . ALA B 1 4 ? 43.312 36.562 -41.562 1 22 4 ALA B O 1
ATOM 2094 N N . ILE B 1 5 ? 43.625 34.906 -40.125 1 21.58 5 ILE B N 1
ATOM 2095 C CA . ILE B 1 5 ? 42.906 33.656 -39.969 1 21.58 5 ILE B CA 1
ATOM 2096 C C . ILE B 1 5 ? 41.5 33.969 -39.469 1 21.58 5 ILE B C 1
ATOM 2098 O O . ILE B 1 5 ? 40.656 33.062 -39.438 1 21.58 5 ILE B O 1
ATOM 2102 N N . ALA B 1 6 ? 41.031 35.219 -39.094 1 22.25 6 ALA B N 1
ATOM 2103 C CA . ALA B 1 6 ? 40.156 35.062 -37.938 1 22.25 6 ALA B CA 1
ATOM 2104 C C . ALA B 1 6 ? 38.875 34.312 -38.312 1 22.25 6 ALA B C 1
ATOM 2106 O O . ALA B 1 6 ? 38.219 34.656 -39.312 1 22.25 6 ALA B O 1
ATOM 2107 N N . LYS B 1 7 ? 38.594 33.062 -37.781 1 21.97 7 LYS B N 1
ATOM 2108 C CA . LYS B 1 7 ? 37.688 31.938 -37.812 1 21.97 7 LYS B CA 1
ATOM 2109 C C . LYS B 1 7 ? 36.25 32.375 -37.5 1 21.97 7 LYS B C 1
ATOM 2111 O O . LYS B 1 7 ? 36 33.094 -36.531 1 21.97 7 LYS B O 1
ATOM 2116 N N . ASP B 1 8 ? 35.312 32.5 -38.5 1 21.44 8 ASP B N 1
ATOM 2117 C CA . ASP B 1 8 ? 33.906 32.781 -38.719 1 21.44 8 ASP B CA 1
ATOM 2118 C C . ASP B 1 8 ? 33.031 31.828 -37.938 1 21.44 8 ASP B C 1
ATOM 2120 O O . ASP B 1 8 ? 32.438 30.906 -38.469 1 21.44 8 ASP B O 1
ATOM 2124 N N . VAL B 1 9 ? 33.281 31.422 -36.75 1 20.02 9 VAL B N 1
ATOM 2125 C CA . VAL B 1 9 ? 32.562 30.234 -36.312 1 20.02 9 VAL B CA 1
ATOM 2126 C C . VAL B 1 9 ? 31.078 30.562 -36.156 1 20.02 9 VAL B C 1
ATOM 2128 O O . VAL B 1 9 ? 30.219 29.766 -36.531 1 20.02 9 VAL B O 1
ATOM 2131 N N . PRO B 1 10 ? 30.594 31.688 -35.469 1 20.31 10 PRO B N 1
ATOM 2132 C CA . PRO B 1 10 ? 29.828 31.25 -34.281 1 20.31 10 PRO B CA 1
ATOM 2133 C C . PRO B 1 10 ? 28.453 30.703 -34.688 1 20.31 10 PRO B C 1
ATOM 2135 O O . PRO B 1 10 ? 28.047 30.797 -35.844 1 20.31 10 PRO B O 1
ATOM 2138 N N . ARG B 1 11 ? 27.25 31.297 -34 1 19.38 11 ARG B N 1
ATOM 2139 C CA . ARG B 1 11 ? 26.172 30.875 -33.125 1 19.38 11 ARG B CA 1
ATOM 2140 C C . ARG B 1 11 ? 24.891 30.609 -33.875 1 19.38 11 ARG B C 1
ATOM 2142 O O . ARG B 1 11 ? 24.625 31.266 -34.906 1 19.38 11 ARG B O 1
ATOM 2149 N N . HIS B 1 12 ? 24.125 29.484 -33.688 1 19.28 12 HIS B N 1
ATOM 2150 C CA . HIS B 1 12 ? 23 28.688 -34.125 1 19.28 12 HIS B CA 1
ATOM 2151 C C . HIS B 1 12 ? 21.688 29.422 -33.906 1 19.28 12 HIS B C 1
ATOM 2153 O O . HIS B 1 12 ? 20.609 28.875 -34.125 1 19.28 12 HIS B O 1
ATOM 2159 N N . ASP B 1 13 ? 21.547 30.625 -33.406 1 17.75 13 ASP B N 1
ATOM 2160 C CA . ASP B 1 13 ? 20.328 30.766 -32.594 1 17.75 13 ASP B CA 1
ATOM 2161 C C . ASP B 1 13 ? 19.078 30.625 -33.469 1 17.75 13 ASP B C 1
ATOM 2163 O O . ASP B 1 13 ? 19.062 31.078 -34.625 1 17.75 13 ASP B O 1
ATOM 2167 N N . SER B 1 14 ? 18.078 29.766 -33.062 1 18.75 14 SER B N 1
ATOM 2168 C CA . SER B 1 14 ? 16.828 29.125 -33.438 1 18.75 14 SER B CA 1
ATOM 2169 C C . SER B 1 14 ? 15.719 30.172 -33.656 1 18.75 14 SER B C 1
ATOM 2171 O O . SER B 1 14 ? 14.547 29.812 -33.781 1 18.75 14 SER B O 1
ATOM 2173 N N . LEU B 1 15 ? 15.945 31.453 -33.719 1 18.78 15 LEU B N 1
ATOM 2174 C CA . LEU B 1 15 ? 14.75 32.094 -33.188 1 18.78 15 LEU B CA 1
ATOM 2175 C C . LEU B 1 15 ? 13.562 31.891 -34.125 1 18.78 15 LEU B C 1
ATOM 2177 O O . LEU B 1 15 ? 13.711 31.938 -35.344 1 18.78 15 LEU B O 1
ATOM 2181 N N . CYS B 1 16 ? 12.453 31.312 -33.562 1 19.98 16 CYS B N 1
ATOM 2182 C CA . CYS B 1 16 ? 11.086 30.969 -33.938 1 19.98 16 CYS B CA 1
ATOM 2183 C C . CYS B 1 16 ? 10.344 32.188 -34.469 1 19.98 16 CYS B C 1
ATOM 2185 O O . CYS B 1 16 ? 9.945 33.062 -33.688 1 19.98 16 CYS B O 1
ATOM 2187 N N . VAL B 1 17 ? 10.898 32.781 -35.406 1 17.78 17 VAL B N 1
ATOM 2188 C CA . VAL B 1 17 ? 10.172 34.062 -35.594 1 17.78 17 VAL B CA 1
ATOM 2189 C C . VAL B 1 17 ? 8.703 33.75 -35.875 1 17.78 17 VAL B C 1
ATOM 2191 O O . VAL B 1 17 ? 8.367 32.688 -36.375 1 17.78 17 VAL B O 1
ATOM 2194 N N . ALA B 1 18 ? 7.82 34.688 -35.469 1 17.41 18 ALA B N 1
ATOM 2195 C CA . ALA B 1 18 ? 6.434 35.062 -35.188 1 17.41 18 ALA B CA 1
ATOM 2196 C C . ALA B 1 18 ? 5.566 34.906 -36.438 1 17.41 18 ALA B C 1
ATOM 2198 O O . ALA B 1 18 ? 4.531 34.219 -36.406 1 17.41 18 ALA B O 1
ATOM 2199 N N . GLY B 1 19 ? 5.27 35.906 -37.312 1 18.3 19 GLY B N 1
ATOM 2200 C CA . GLY B 1 19 ? 4.062 36.719 -37.188 1 18.3 19 GLY B CA 1
ATOM 2201 C C . GLY B 1 19 ? 2.986 36.312 -38.188 1 18.3 19 GLY B C 1
ATOM 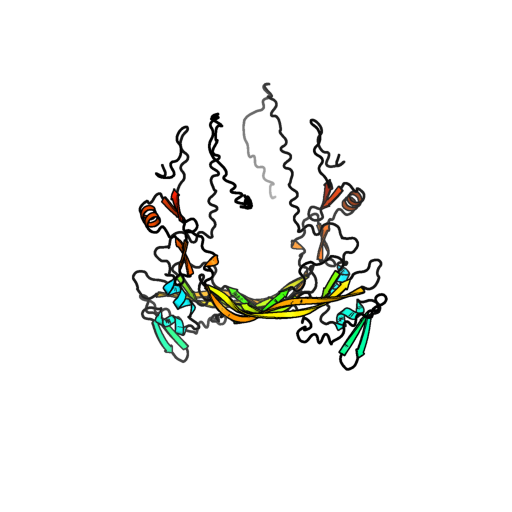2202 O O . GLY B 1 19 ? 1.825 36.719 -38.062 1 18.3 19 GLY B O 1
ATOM 2203 N N . ASP B 1 20 ? 3.182 35.906 -39.469 1 19.92 20 ASP B N 1
ATOM 2204 C CA . ASP B 1 20 ? 2.396 36.719 -40.406 1 19.92 20 ASP B CA 1
ATOM 2205 C C . ASP B 1 20 ? 0.933 36.281 -40.406 1 19.92 20 ASP B C 1
ATOM 2207 O O . ASP B 1 20 ? 0.606 35.188 -39.938 1 19.92 20 ASP B O 1
ATOM 2211 N N . PHE B 1 21 ? 0.01 36.781 -41.5 1 20.06 21 PHE B N 1
ATOM 2212 C CA . PHE B 1 21 ? -1.221 37.5 -41.812 1 20.06 21 PHE B CA 1
ATOM 2213 C C . PHE B 1 21 ? -2.377 36.531 -42 1 20.06 21 PHE B C 1
ATOM 2215 O O . PHE B 1 21 ? -3.537 36.906 -41.781 1 20.06 21 PHE B O 1
ATOM 2222 N N . ASN B 1 22 ? -2.271 35.562 -42.844 1 24.17 22 ASN B N 1
ATOM 2223 C CA . ASN B 1 22 ? -3.492 35.219 -43.562 1 24.17 22 ASN B CA 1
ATOM 2224 C C . ASN B 1 22 ? -4.555 34.656 -42.625 1 24.17 22 ASN B C 1
ATOM 2226 O O . ASN B 1 22 ? -4.348 33.625 -41.969 1 24.17 22 ASN B O 1
ATOM 2230 N N . ALA B 1 23 ? -5.672 35.406 -42.156 1 22.5 23 ALA B N 1
ATOM 2231 C CA . ALA B 1 23 ? -6.672 35.688 -41.125 1 22.5 23 ALA B CA 1
ATOM 2232 C C . ALA B 1 23 ? -7.832 34.719 -41.188 1 22.5 23 ALA B C 1
ATOM 2234 O O . ALA B 1 23 ? -8.859 34.906 -40.531 1 22.5 23 ALA B O 1
ATOM 2235 N N . LYS B 1 24 ? -8.047 33.812 -42.125 1 24.31 24 LYS B N 1
ATOM 2236 C CA . LYS B 1 24 ? -9.422 33.344 -42.25 1 24.31 24 LYS B CA 1
ATOM 2237 C C . LYS B 1 24 ? -9.992 32.969 -40.875 1 24.31 24 LYS B C 1
ATOM 2239 O O . LYS B 1 24 ? -9.273 32.469 -40.031 1 24.31 24 LYS B O 1
ATOM 2244 N N . VAL B 1 25 ? -11.359 33.438 -40.531 1 23.3 25 VAL B N 1
ATOM 2245 C CA . VAL B 1 25 ? -12.195 33.344 -39.344 1 23.3 25 VAL B CA 1
ATOM 2246 C C . VAL B 1 25 ? -12.391 31.891 -38.938 1 23.3 25 VAL B C 1
ATOM 2248 O O . VAL B 1 25 ? -13.078 31.141 -39.625 1 23.3 25 VAL B O 1
ATOM 2251 N N . ARG B 1 26 ? -11.5 31.047 -38.906 1 22.3 26 ARG B N 1
ATOM 2252 C CA . ARG B 1 26 ? -11.664 29.703 -38.375 1 22.3 26 ARG B CA 1
ATOM 2253 C C . ARG B 1 26 ? -12.43 29.703 -37.062 1 22.3 26 ARG B C 1
ATOM 2255 O O . ARG B 1 26 ? -12.055 30.406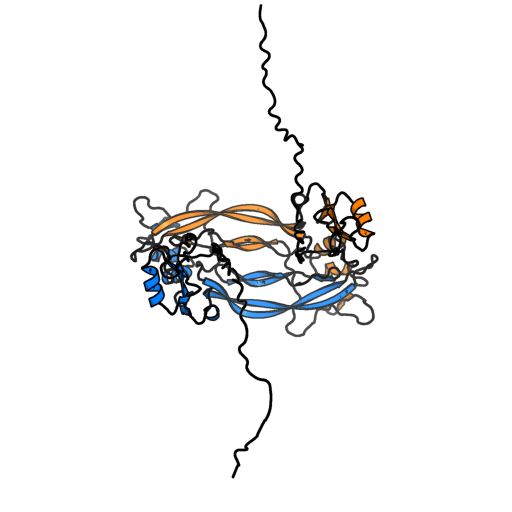 -36.125 1 22.3 26 ARG B O 1
ATOM 2262 N N . ALA B 1 27 ? -13.828 29.469 -37.219 1 23.69 27 ALA B N 1
ATOM 2263 C CA . ALA B 1 27 ? -14.836 29.406 -36.156 1 23.69 27 ALA B CA 1
ATOM 2264 C C . ALA B 1 27 ? -14.32 28.656 -34.969 1 23.69 27 ALA B C 1
ATOM 2266 O O . ALA B 1 27 ? -14.016 27.453 -35.031 1 23.69 27 ALA B O 1
ATOM 2267 N N . ASN B 1 28 ? -13.445 29.188 -34.25 1 21.64 28 ASN B N 1
ATOM 2268 C CA . ASN B 1 28 ? -12.766 28.734 -33.062 1 21.64 28 ASN B CA 1
ATOM 2269 C C . ASN B 1 28 ? -13.75 28.266 -32 1 21.64 28 ASN B C 1
ATOM 2271 O O . ASN B 1 28 ? -14.344 29.078 -31.281 1 21.64 28 ASN B O 1
ATOM 2275 N N . ARG B 1 29 ? -14.734 27.406 -32.469 1 22.27 29 ARG B N 1
ATOM 2276 C CA . ARG B 1 29 ? -15.562 26.797 -31.422 1 22.27 29 ARG B CA 1
ATOM 2277 C C . ARG B 1 29 ? -14.711 26.406 -30.219 1 22.27 29 ARG B C 1
ATOM 2279 O O . ARG B 1 29 ? -13.883 25.5 -30.297 1 22.27 29 ARG B O 1
ATOM 2286 N N . GLN B 1 30 ? -14.211 27.375 -29.672 1 21.5 30 GLN B N 1
ATOM 2287 C CA . GLN B 1 30 ? -13.57 27.219 -28.359 1 21.5 30 GLN B CA 1
ATOM 2288 C C . GLN B 1 30 ? -14.312 26.219 -27.484 1 21.5 30 GLN B C 1
ATOM 2290 O O . GLN B 1 30 ? -15.477 26.438 -27.156 1 21.5 30 GLN B O 1
ATOM 2295 N N . TYR B 1 31 ? -14.312 24.938 -27.969 1 21.2 31 TYR B N 1
ATOM 2296 C CA . TYR B 1 31 ? -14.711 23.922 -27.016 1 21.2 31 TYR B CA 1
ATOM 2297 C C . TYR B 1 31 ? -14.234 24.281 -25.609 1 21.2 31 TYR B C 1
ATOM 2299 O O . TYR B 1 31 ? -13.047 24.531 -25.391 1 21.2 31 TYR B O 1
ATOM 2307 N N . CYS B 1 32 ? -14.953 25.25 -25.109 1 23.53 32 CYS B N 1
ATOM 2308 C CA . CYS B 1 32 ? -14.836 25.406 -23.656 1 23.53 32 CYS B CA 1
ATOM 2309 C C . CYS B 1 32 ? -14.68 24.047 -22.984 1 23.53 32 CYS B C 1
ATOM 2311 O O . CYS B 1 32 ? -15.594 23.219 -23.031 1 23.53 32 CYS B O 1
ATOM 2313 N N . THR B 1 33 ? -13.625 23.297 -23.438 1 23.53 33 THR B N 1
ATOM 2314 C CA . THR B 1 33 ? -13.32 22.234 -22.484 1 23.53 33 THR B CA 1
ATOM 2315 C C . THR B 1 33 ? -13.648 22.688 -21.062 1 23.53 33 THR B C 1
ATOM 2317 O O . THR B 1 33 ? -13.07 23.656 -20.562 1 23.53 33 THR B O 1
ATOM 2320 N N . ILE B 1 34 ? -14.906 22.766 -20.797 1 23.78 34 ILE B N 1
ATOM 2321 C CA . ILE B 1 34 ? -15.258 22.703 -19.375 1 23.78 34 ILE B CA 1
ATOM 2322 C C . ILE B 1 34 ? -14.234 21.828 -18.641 1 23.78 34 ILE B C 1
ATOM 2324 O O . ILE B 1 34 ? -14.086 20.641 -18.938 1 23.78 34 ILE B O 1
ATOM 2328 N N . ALA B 1 35 ? -13.023 22.312 -18.547 1 25.05 35 ALA B N 1
ATOM 2329 C CA . ALA B 1 35 ? -12.273 21.688 -17.469 1 25.05 35 ALA B CA 1
ATOM 2330 C C . ALA B 1 35 ? -13.203 21.188 -16.359 1 25.05 35 ALA B C 1
ATOM 2332 O O . ALA B 1 35 ? -13.891 21.984 -15.719 1 25.05 35 ALA B O 1
ATOM 2333 N N . ASN B 1 36 ? -14.047 20.266 -16.641 1 26.88 36 ASN B N 1
ATOM 2334 C CA . ASN B 1 36 ? -14.484 19.5 -15.477 1 26.88 36 ASN B CA 1
ATOM 2335 C C . ASN B 1 36 ? -13.469 19.594 -14.344 1 26.88 36 ASN B C 1
ATOM 2337 O O . ASN B 1 36 ? -12.352 19.109 -14.461 1 26.88 36 ASN B O 1
ATOM 2341 N N . PHE B 1 37 ? -13.305 20.812 -13.82 1 28.45 37 PHE B N 1
ATOM 2342 C CA . PHE B 1 37 ? -12.75 20.797 -12.477 1 28.45 37 PHE B CA 1
ATOM 2343 C C . PHE B 1 37 ? -13.062 19.484 -11.773 1 28.45 37 PHE B C 1
ATOM 2345 O O . PHE B 1 37 ? -14.219 19.188 -11.461 1 28.45 37 PHE B O 1
ATOM 2352 N N . TYR B 1 38 ? -12.625 18.391 -12.32 1 27.56 38 TYR B N 1
ATOM 2353 C CA . TYR B 1 38 ? -12.562 17.25 -11.406 1 27.56 38 TYR B CA 1
ATOM 2354 C C . TYR B 1 38 ? -12.508 17.734 -9.961 1 27.56 38 TYR B C 1
ATOM 2356 O O . TYR B 1 38 ? -11.75 18.641 -9.625 1 27.56 38 TYR B O 1
ATOM 2364 N N . GLU B 1 39 ? -13.664 17.891 -9.336 1 29.73 39 GLU B N 1
ATOM 2365 C CA . GLU B 1 39 ? -13.633 17.812 -7.879 1 29.73 39 GLU B CA 1
ATOM 2366 C C . GLU B 1 39 ? -12.484 16.922 -7.398 1 29.73 39 GLU B C 1
ATOM 2368 O O . GLU B 1 39 ? -12.594 15.703 -7.402 1 29.73 39 GLU B O 1
ATOM 2373 N N . ASP B 1 40 ? -11.352 17.031 -8.031 1 29.81 40 ASP B N 1
ATOM 2374 C CA . ASP B 1 40 ? -10.273 16.422 -7.254 1 29.81 40 ASP B CA 1
ATOM 2375 C C . ASP B 1 40 ? -10.547 16.531 -5.754 1 29.81 40 ASP B C 1
ATOM 2377 O O . ASP B 1 40 ? -10.688 17.641 -5.227 1 29.81 40 ASP B O 1
ATOM 2381 N N . THR B 1 41 ? -11.359 15.781 -5.258 1 33.16 41 THR B N 1
ATOM 2382 C CA . THR B 1 41 ? -11.523 15.516 -3.832 1 33.16 41 THR B CA 1
ATOM 2383 C C . THR B 1 41 ? -10.242 15.859 -3.068 1 33.16 41 THR B C 1
ATOM 2385 O O . THR B 1 41 ? -10.188 15.711 -1.847 1 33.16 41 THR B O 1
ATOM 2388 N N . SER B 1 42 ? -9.141 15.844 -3.809 1 33.03 42 SER B N 1
ATOM 2389 C CA . SER B 1 42 ? -8.039 16.359 -2.994 1 33.03 42 SER B CA 1
ATOM 2390 C C . SER B 1 42 ? -8.227 17.828 -2.676 1 33.03 42 SER B C 1
ATOM 2392 O O . SER B 1 42 ? -7.266 18.531 -2.369 1 33.03 42 SER B O 1
ATOM 2394 N N . THR B 1 43 ? -9.156 18.547 -3.242 1 33.16 43 THR B N 1
ATOM 2395 C CA . THR B 1 43 ? -9.25 19.984 -2.963 1 33.16 43 THR B CA 1
ATOM 2396 C C . THR B 1 43 ? -9.18 20.25 -1.461 1 33.16 43 THR B C 1
ATOM 2398 O O . THR B 1 43 ? -10.148 20.016 -0.739 1 33.16 43 THR B O 1
ATOM 2401 N N . ARG B 1 44 ? -8.195 19.922 -0.845 1 35.97 44 ARG B N 1
ATOM 2402 C CA . ARG B 1 44 ? -7.953 20.688 0.371 1 35.97 44 ARG B CA 1
ATOM 2403 C C . ARG B 1 44 ? -8.297 22.156 0.166 1 35.97 44 ARG B C 1
ATOM 2405 O O . ARG B 1 44 ? -7.48 22.922 -0.36 1 35.97 44 ARG B O 1
ATOM 2412 N N . THR B 1 45 ? -9.406 22.594 -0.533 1 38.47 45 THR B N 1
ATOM 2413 C CA . THR B 1 45 ? -9.844 23.984 -0.733 1 38.47 45 THR B CA 1
ATOM 2414 C C . THR B 1 45 ? -9.359 24.875 0.406 1 38.47 45 THR B C 1
ATOM 2416 O O . THR B 1 45 ? -8.648 25.859 0.176 1 38.47 45 THR B O 1
ATOM 2419 N N . ALA B 1 46 ? -10.492 25.859 0.781 1 39 46 ALA B N 1
ATOM 2420 C CA . ALA B 1 46 ? -10.523 27.062 1.613 1 39 46 ALA B CA 1
ATOM 2421 C C . ALA B 1 46 ? -10.102 26.75 3.047 1 39 46 ALA B C 1
ATOM 2423 O O . ALA B 1 46 ? -10.391 25.656 3.557 1 39 46 ALA B O 1
ATOM 2424 N N . THR B 1 47 ? -8.953 27.281 3.332 1 49.94 47 THR B N 1
ATOM 2425 C CA . THR B 1 47 ? -8.641 27.281 4.758 1 49.94 47 THR B CA 1
ATOM 2426 C C . THR B 1 47 ? -9.914 27.391 5.594 1 49.94 47 THR B C 1
ATOM 2428 O O . THR B 1 47 ? -10.656 28.359 5.484 1 49.94 47 THR B O 1
ATOM 2431 N N . HIS B 1 48 ? -10.562 26.344 5.664 1 56.94 48 HIS B N 1
ATOM 2432 C CA . HIS B 1 48 ? -11.648 26.375 6.641 1 56.94 48 HIS B CA 1
ATOM 2433 C C . HIS B 1 48 ? -11.297 27.281 7.816 1 56.94 48 HIS B C 1
ATOM 2435 O O . HIS B 1 48 ? -10.164 27.25 8.312 1 56.94 48 HIS B O 1
ATOM 2441 N N . PRO B 1 49 ? -11.984 28.406 7.945 1 60.72 49 PRO B N 1
ATOM 2442 C CA . PRO B 1 49 ? -11.703 29.344 9.023 1 60.72 49 PRO B CA 1
ATOM 2443 C C . PRO B 1 49 ? -11.242 28.672 10.305 1 60.72 49 PRO B C 1
ATOM 2445 O O . PRO B 1 49 ? -10.461 29.234 11.07 1 60.72 49 PRO B O 1
ATOM 2448 N N . ASN B 1 50 ? -11.609 27.406 10.43 1 66.75 50 ASN B N 1
ATOM 2449 C CA . ASN B 1 50 ? -11.234 26.734 11.672 1 66.75 50 ASN B CA 1
ATOM 2450 C C . ASN B 1 50 ? -10.203 25.641 11.43 1 66.75 50 ASN B C 1
ATOM 2452 O O . ASN B 1 50 ? -10.156 24.656 12.164 1 66.75 50 ASN B O 1
ATOM 2456 N N . GLU B 1 51 ? -9.414 25.906 10.453 1 80.81 51 GLU B N 1
ATOM 2457 C CA . GLU B 1 51 ? -8.367 24.938 10.195 1 80.81 51 GLU B CA 1
ATOM 2458 C C . GLU B 1 51 ? -7.199 25.094 11.172 1 80.81 51 GLU B C 1
ATOM 2460 O O . GLU B 1 51 ? -6.797 26.219 11.484 1 80.81 51 GLU B O 1
ATOM 2465 N N . ILE B 1 52 ? -6.742 23.984 11.695 1 86.56 52 ILE B N 1
ATOM 2466 C CA . ILE B 1 52 ? -5.578 24 12.578 1 86.56 52 ILE B CA 1
ATOM 2467 C C . ILE B 1 52 ? -4.367 24.531 11.812 1 86.56 52 ILE B C 1
ATOM 2469 O O . ILE B 1 52 ? -4.012 24 10.758 1 86.56 52 ILE B O 1
ATOM 2473 N N . PRO B 1 53 ? -3.854 25.625 12.281 1 87.31 53 PRO B N 1
ATOM 2474 C CA . PRO B 1 53 ? -2.678 26.172 11.602 1 87.31 53 PRO B CA 1
ATOM 2475 C C . PRO B 1 53 ? -1.534 25.172 11.492 1 87.31 53 PRO B C 1
ATOM 2477 O O . PRO B 1 53 ? -1.366 24.312 12.367 1 87.31 53 PRO B O 1
ATOM 2480 N N . ALA B 1 54 ? -0.745 25.391 10.484 1 87.69 54 ALA B N 1
ATOM 2481 C CA . ALA B 1 54 ? 0.36 24.469 10.203 1 87.69 54 ALA B CA 1
ATOM 2482 C C . ALA B 1 54 ? 1.359 24.438 11.352 1 87.69 54 ALA B C 1
ATOM 2484 O O . ALA B 1 54 ? 1.895 23.391 11.695 1 87.69 54 ALA B O 1
ATOM 2485 N N . SER B 1 55 ? 1.611 25.594 11.922 1 87.5 55 SER B N 1
ATOM 2486 C CA . SER B 1 55 ? 2.566 25.672 13.023 1 87.5 55 SER B CA 1
ATOM 2487 C C . SER B 1 55 ? 2.111 24.828 14.211 1 87.5 55 SER B C 1
ATOM 2489 O O . SER B 1 55 ? 2.914 24.125 14.82 1 87.5 55 SER B O 1
ATOM 2491 N N . LEU B 1 56 ? 0.896 24.922 14.453 1 88.81 56 LEU B N 1
ATOM 2492 C CA . LEU B 1 56 ? 0.341 24.141 15.547 1 88.81 56 LEU B CA 1
ATOM 2493 C C . LEU B 1 56 ? 0.36 22.656 15.211 1 88.81 56 LEU B C 1
ATOM 2495 O O . LEU B 1 56 ? 0.675 21.812 16.062 1 88.81 56 LEU B O 1
ATOM 2499 N N . MET B 1 57 ? 0.073 22.375 14.016 1 89 57 MET B N 1
ATOM 2500 C CA . MET B 1 57 ? 0.07 20.984 13.562 1 89 57 MET B CA 1
ATOM 2501 C C . MET B 1 57 ? 1.453 20.359 13.719 1 89 57 MET B C 1
ATOM 2503 O O . MET B 1 57 ? 1.573 19.188 14.094 1 89 57 MET B O 1
ATOM 2507 N N . LYS B 1 58 ? 2.422 21.062 13.453 1 88.44 58 LYS B N 1
ATOM 2508 C CA . LYS B 1 58 ? 3.791 20.578 13.57 1 88.44 58 LYS B CA 1
ATOM 2509 C C . LYS B 1 58 ? 4.156 20.297 15.023 1 88.44 58 LYS B C 1
ATOM 2511 O O . LYS B 1 58 ? 4.855 19.328 15.328 1 88.44 58 LYS B O 1
ATOM 2516 N N . ARG B 1 59 ? 3.682 21.156 15.898 1 89.25 59 ARG B N 1
ATOM 2517 C CA . ARG B 1 59 ? 3.924 20.922 17.328 1 89.25 59 ARG B CA 1
ATOM 2518 C C . ARG B 1 59 ? 3.188 19.688 17.812 1 89.25 59 ARG B C 1
ATOM 2520 O O . ARG B 1 59 ? 3.729 18.906 18.609 1 89.25 59 ARG B O 1
ATOM 2527 N N . LEU B 1 60 ? 1.993 19.562 17.328 1 89.56 60 LEU B N 1
ATOM 2528 C CA . LEU B 1 60 ? 1.188 18.406 17.719 1 89.56 60 LEU B CA 1
ATOM 2529 C C . LEU B 1 60 ? 1.812 17.109 17.203 1 89.56 60 LEU B C 1
ATOM 2531 O O . LEU B 1 60 ? 1.649 16.047 17.828 1 89.56 60 LEU B O 1
ATOM 2535 N N . ALA B 1 61 ? 2.523 17.203 16.125 1 89.25 61 ALA B N 1
ATOM 2536 C CA . ALA B 1 61 ? 3.164 16.031 15.523 1 89.25 61 ALA B CA 1
ATOM 2537 C C . ALA B 1 61 ? 4.242 15.461 16.438 1 89.25 61 ALA B C 1
ATOM 2539 O O . ALA B 1 61 ? 4.625 14.297 16.312 1 89.25 61 ALA B O 1
ATOM 2540 N N . GLU B 1 62 ? 4.707 16.266 17.359 1 88.88 62 GLU B N 1
ATOM 2541 C CA . GLU B 1 62 ? 5.789 15.844 18.25 1 88.88 62 GLU B CA 1
ATOM 2542 C C . GLU B 1 62 ? 5.246 15.117 19.469 1 88.88 62 GLU B C 1
ATOM 2544 O O . GLU B 1 62 ? 6.02 14.602 20.281 1 88.88 62 GLU B O 1
ATOM 2549 N N . VAL B 1 63 ? 3.963 15.07 19.547 1 88.81 63 VAL B N 1
ATOM 2550 C CA . VAL B 1 63 ? 3.334 14.414 20.688 1 88.81 63 VAL B CA 1
ATOM 2551 C C . VAL B 1 63 ? 3.598 12.906 20.625 1 88.81 63 VAL B C 1
ATOM 2553 O O . VAL B 1 63 ? 3.338 12.266 19.609 1 88.81 63 VAL B O 1
ATOM 2556 N N . GLU B 1 64 ? 4.066 12.328 21.703 1 86 64 GLU B N 1
ATOM 2557 C CA . GLU B 1 64 ? 4.398 10.906 21.719 1 86 64 GLU B CA 1
ATOM 2558 C C . GLU B 1 64 ? 3.566 10.156 22.766 1 86 64 GLU B C 1
ATOM 2560 O O . GLU B 1 64 ? 3.484 8.93 22.734 1 86 64 GLU B O 1
ATOM 2565 N N . SER B 1 65 ? 2.984 10.883 23.656 1 83.81 65 SER B N 1
ATOM 2566 C CA . SER B 1 65 ? 2.16 10.297 24.719 1 83.81 65 SER B CA 1
ATOM 2567 C C . SER B 1 65 ? 0.922 11.148 24.984 1 83.81 65 SER B C 1
ATOM 2569 O O . SER B 1 65 ? 0.85 12.305 24.547 1 83.81 65 SER B O 1
ATOM 2571 N N . LEU B 1 66 ? 0.074 10.547 25.656 1 80.75 66 LEU B N 1
ATOM 2572 C CA . LEU B 1 66 ? -1.135 11.281 26.031 1 80.75 66 LEU B CA 1
ATOM 2573 C C . LEU B 1 66 ? -0.799 12.484 26.891 1 80.75 66 LEU B C 1
ATOM 2575 O O . LEU B 1 66 ? -1.412 13.547 26.766 1 80.75 66 LEU B O 1
ATOM 2579 N N . GLU B 1 67 ? 0.142 12.281 27.719 1 80 67 GLU B N 1
ATOM 2580 C CA . GLU B 1 67 ? 0.574 13.367 28.609 1 80 67 GLU B CA 1
ATOM 2581 C C . GLU B 1 67 ? 1.096 14.555 27.797 1 80 67 GLU B C 1
ATOM 2583 O O . GLU B 1 67 ? 0.925 15.703 28.203 1 80 67 GLU B O 1
ATOM 2588 N N . ASP B 1 68 ? 1.65 14.266 26.672 1 85.25 68 ASP B N 1
ATOM 2589 C CA . ASP B 1 68 ? 2.209 15.312 25.812 1 85.25 68 ASP B CA 1
ATOM 2590 C C . ASP B 1 68 ? 1.104 16.188 25.219 1 85.25 68 ASP B C 1
ATOM 2592 O O . ASP B 1 68 ? 1.371 17.281 24.719 1 85.25 68 ASP B O 1
ATOM 2596 N N . LEU B 1 69 ? -0.109 15.719 25.281 1 85.12 69 LEU B N 1
ATOM 2597 C CA . LEU B 1 69 ? -1.229 16.438 24.688 1 85.12 69 LEU B CA 1
ATOM 2598 C C . LEU B 1 69 ? -1.751 17.5 25.641 1 85.12 69 LEU B C 1
ATOM 2600 O O . LEU B 1 69 ? -2.361 18.484 25.219 1 85.12 69 LEU B O 1
ATOM 2604 N N . LEU B 1 70 ? -1.482 17.406 26.844 1 82.25 70 LEU B N 1
ATOM 2605 C CA . LEU B 1 70 ? -2.111 18.203 27.891 1 82.25 70 LEU B CA 1
ATOM 2606 C C . LEU B 1 70 ? -1.797 19.688 27.719 1 82.25 70 LEU B C 1
ATOM 2608 O O . LEU B 1 70 ? -2.682 20.531 27.875 1 82.25 70 LEU B O 1
ATOM 2612 N N . PRO B 1 71 ? -0.6 20 27.375 1 84.31 71 PRO B N 1
ATOM 2613 C CA . PRO B 1 71 ? -0.285 21.422 27.234 1 84.31 71 PRO B CA 1
ATOM 2614 C C . PRO B 1 71 ? -1.104 22.109 26.141 1 84.31 71 PRO B C 1
ATOM 2616 O O . PRO B 1 71 ? -1.238 23.328 26.141 1 84.31 71 PRO B O 1
ATOM 2619 N N . PHE B 1 72 ? -1.595 21.328 25.281 1 87.06 72 PHE B N 1
ATOM 2620 C CA . PHE B 1 72 ? -2.344 21.906 24.172 1 87.06 72 PHE B CA 1
ATOM 2621 C C . PHE B 1 72 ? -3.807 22.109 24.547 1 87.06 72 PHE B C 1
ATOM 2623 O O . PHE B 1 72 ? -4.531 22.844 23.875 1 87.06 72 PHE B O 1
ATOM 2630 N N . ILE B 1 73 ? -4.148 21.438 25.547 1 82.19 73 ILE B N 1
ATOM 2631 C CA . ILE B 1 73 ? -5.559 21.438 25.938 1 82.19 73 ILE B CA 1
ATOM 2632 C C . ILE B 1 73 ? -5.793 22.469 27.031 1 82.19 73 ILE B C 1
ATOM 2634 O O . ILE B 1 73 ? -5.066 22.5 28.031 1 82.19 73 ILE B O 1
ATOM 2638 N N . GLY B 1 74 ? -6.75 23.297 26.672 1 76.5 74 GLY B N 1
ATOM 2639 C CA . GLY B 1 74 ? -7.102 24.281 27.688 1 76.5 74 GLY B CA 1
ATOM 2640 C C . GLY B 1 74 ? -7.664 23.656 28.953 1 76.5 74 GLY B C 1
ATOM 2641 O O . GLY B 1 74 ? -8.492 22.75 28.891 1 76.5 74 GLY B O 1
ATOM 2642 N N . ASN B 1 75 ? -7.195 24.156 30.156 1 68 75 ASN B N 1
ATOM 2643 C CA . ASN B 1 75 ? -7.711 23.812 31.469 1 68 75 ASN B CA 1
ATOM 2644 C C . ASN B 1 75 ? -7.574 22.312 31.75 1 68 75 ASN B C 1
ATOM 2646 O O . ASN B 1 75 ? -8.445 21.703 32.375 1 68 75 ASN B O 1
ATOM 2650 N N . ALA B 1 76 ? -6.66 21.688 30.953 1 62.97 76 ALA B N 1
ATOM 2651 C CA . ALA B 1 76 ? -6.473 20.266 31.188 1 62.97 76 ALA B CA 1
ATOM 2652 C C . ALA B 1 76 ? -5.723 20.016 32.5 1 62.97 76 ALA B C 1
ATOM 2654 O O . ALA B 1 76 ? -4.762 20.719 32.812 1 62.97 76 ALA B O 1
ATOM 2655 N N . VAL B 1 77 ? -6.438 19.328 33.5 1 59.66 77 VAL B N 1
ATOM 2656 C CA . VAL B 1 77 ? -5.742 18.969 34.719 1 59.66 77 VAL B CA 1
ATOM 2657 C C . VAL B 1 77 ? -5.562 17.453 34.812 1 59.66 77 VAL B C 1
ATOM 2659 O O . VAL B 1 77 ? -6.488 16.703 34.5 1 59.66 77 VAL B O 1
ATOM 2662 N N . GLU B 1 78 ? -4.328 17.016 34.781 1 60.62 78 GLU B N 1
ATOM 2663 C CA . GLU B 1 78 ? -4.02 15.609 35.031 1 60.62 78 GLU B CA 1
ATOM 2664 C C . GLU B 1 78 ? -4.172 15.266 36.531 1 60.62 78 GLU B C 1
ATOM 2666 O O . GLU B 1 78 ? -3.658 15.984 37.375 1 60.62 78 GLU B O 1
ATOM 2671 N N . VAL B 1 79 ? -5.223 14.492 36.781 1 55.16 79 VAL B N 1
ATOM 2672 C CA . VAL B 1 79 ? -5.359 14.086 38.156 1 55.16 79 VAL B CA 1
ATOM 2673 C C . VAL B 1 79 ? -5.082 12.586 38.281 1 55.16 79 VAL B C 1
ATOM 2675 O O . VAL B 1 79 ? -5.406 11.812 37.406 1 55.16 79 VAL B O 1
ATOM 2678 N N . ASP B 1 80 ? -4.113 12.258 39 1 51.97 80 ASP B N 1
ATOM 2679 C CA . ASP B 1 80 ? -3.834 10.859 39.312 1 51.97 80 ASP B CA 1
ATOM 2680 C C . ASP B 1 80 ? -4.859 10.312 40.312 1 51.97 80 ASP B C 1
ATOM 2682 O O . ASP B 1 80 ? -4.934 10.758 41.438 1 51.97 80 ASP B O 1
ATOM 2686 N N . ILE B 1 81 ? -5.852 9.664 39.75 1 50.5 81 ILE B N 1
ATOM 2687 C CA . ILE B 1 81 ? -6.773 8.992 40.656 1 50.5 81 ILE B CA 1
ATOM 2688 C C . ILE B 1 81 ? -6.457 7.5 40.719 1 50.5 81 ILE B C 1
ATOM 2690 O O . ILE B 1 81 ? -6.797 6.754 39.812 1 50.5 81 ILE B O 1
ATOM 2694 N N . GLY B 1 82 ? -5.992 7.051 41.719 1 50.28 82 GLY B N 1
ATOM 2695 C CA . GLY B 1 82 ? -5.715 5.652 42.031 1 50.28 82 GLY B CA 1
ATOM 2696 C C . GLY B 1 82 ? -4.871 4.977 40.969 1 50.28 82 GLY B C 1
ATOM 2697 O O . GLY B 1 82 ? -5.141 3.836 40.562 1 50.28 82 GLY B O 1
ATOM 2698 N N . GLY B 1 83 ? -3.934 5.684 40.406 1 52.25 83 GLY B N 1
ATOM 2699 C CA . GLY B 1 83 ? -3.031 5.082 39.438 1 52.25 83 GLY B CA 1
ATOM 2700 C C . GLY B 1 83 ? -3.455 5.324 38 1 52.25 83 GLY B C 1
ATOM 2701 O O . GLY B 1 83 ? -2.738 4.957 37.062 1 52.25 83 GLY B O 1
ATOM 2702 N N . MET B 1 84 ? -4.75 5.801 37.969 1 52.88 84 MET B N 1
ATOM 2703 C CA . MET B 1 84 ? -5.246 6.137 36.625 1 52.88 84 MET B CA 1
ATOM 2704 C C . MET B 1 84 ? -5.066 7.621 36.344 1 52.88 84 MET B C 1
ATOM 2706 O O . MET B 1 84 ? -5.426 8.469 37.156 1 52.88 84 MET B O 1
ATOM 2710 N N . LYS B 1 85 ? -4.129 7.867 35.562 1 53.78 85 LYS B N 1
ATOM 2711 C CA . LYS B 1 85 ? -3.943 9.242 35.125 1 53.78 85 LYS B CA 1
ATOM 2712 C C . LYS B 1 85 ? -5.148 9.734 34.344 1 53.78 85 LYS B C 1
ATOM 2714 O O . LYS B 1 85 ? -5.523 9.117 33.344 1 53.78 85 LYS B O 1
ATOM 2719 N N . VAL B 1 86 ? -6.043 10.484 35.094 1 55.44 86 VAL B N 1
ATOM 2720 C CA . VAL B 1 86 ? -7.242 11.031 34.469 1 55.44 86 VAL B CA 1
ATOM 2721 C C . VAL B 1 86 ? -6.988 12.469 34.031 1 55.44 86 VAL B C 1
ATOM 2723 O O . VAL B 1 86 ? -6.352 13.242 34.75 1 55.44 86 VAL B O 1
ATOM 2726 N N . ILE B 1 87 ? -6.957 12.758 32.812 1 57.78 87 ILE B N 1
ATOM 2727 C CA . ILE B 1 87 ? -6.832 14.109 32.281 1 57.78 87 ILE B CA 1
ATOM 2728 C C . ILE B 1 87 ? -8.195 14.797 32.281 1 57.78 87 ILE B C 1
ATOM 2730 O O . ILE B 1 87 ? -9.164 14.273 31.734 1 57.78 87 ILE B O 1
ATOM 2734 N N . PHE B 1 88 ? -8.367 15.812 33.312 1 56.34 88 PHE B N 1
ATOM 2735 C CA . PHE B 1 88 ? -9.555 16.656 33.406 1 56.34 88 PHE B CA 1
ATOM 2736 C C . PHE B 1 88 ? -9.43 17.859 32.469 1 56.34 88 PHE B C 1
ATOM 2738 O O . PHE B 1 88 ? -8.367 18.469 32.375 1 56.34 88 PHE B O 1
ATOM 2745 N N . ALA B 1 89 ? -10.008 17.859 31.281 1 54.88 89 ALA B N 1
ATOM 2746 C CA . ALA B 1 89 ? -10.047 19.109 30.547 1 54.88 89 ALA B CA 1
ATOM 2747 C C . ALA B 1 89 ? -11.398 19.797 30.703 1 54.88 89 ALA B C 1
ATOM 2749 O O . ALA B 1 89 ? -12.438 19.141 30.734 1 54.88 89 ALA B O 1
ATOM 2750 N N . ASN B 1 90 ? -11.438 20.891 31.547 1 48.94 90 ASN B N 1
ATOM 2751 C CA . ASN B 1 90 ? -12.633 21.672 31.812 1 48.94 90 ASN B CA 1
ATOM 2752 C C . ASN B 1 90 ? -13.352 22.078 30.516 1 48.94 90 ASN B C 1
ATOM 2754 O O . ASN B 1 90 ? -12.828 22.875 29.75 1 48.94 90 ASN B O 1
ATOM 2758 N N . SER B 1 91 ? -13.852 21.344 29.641 1 46.69 91 SER B N 1
ATOM 2759 C CA . SER B 1 91 ? -14.828 22.047 28.812 1 46.69 91 SER B CA 1
ATOM 2760 C C . SER B 1 91 ? -15.984 22.578 29.672 1 46.69 91 SER B C 1
ATOM 2762 O O . SER B 1 91 ? -16.109 22.234 30.844 1 46.69 91 SER B O 1
ATOM 2764 N N . SER B 1 92 ? -17.219 23.234 29.125 1 43.28 92 SER B N 1
ATOM 2765 C CA . SER B 1 92 ? -18.328 23.594 29.984 1 43.28 92 SER B CA 1
ATOM 2766 C C . SER B 1 92 ? -18.531 22.562 31.094 1 43.28 92 SER B C 1
ATOM 2768 O O . SER B 1 92 ? -17.812 21.562 31.156 1 43.28 92 SER B O 1
ATOM 2770 N N . SER B 1 93 ? -19.922 22.047 31.312 1 41.06 93 SER B N 1
ATOM 2771 C CA . SER B 1 93 ? -20.516 21.328 32.438 1 41.06 93 SER B CA 1
ATOM 2772 C C . SER B 1 93 ? -19.766 20.031 32.719 1 41.06 93 SER B C 1
ATOM 2774 O O . SER B 1 93 ? -19.688 19.609 33.875 1 41.06 93 SER B O 1
ATOM 2776 N N . ASP B 1 94 ? -19.703 19.016 31.844 1 39.62 94 ASP B N 1
ATOM 2777 C CA . ASP B 1 94 ? -19.469 17.609 32.125 1 39.62 94 ASP B CA 1
ATOM 2778 C C . ASP B 1 94 ? -17.984 17.266 32 1 39.62 94 ASP B C 1
ATOM 2780 O O . ASP B 1 94 ? -17.328 17.672 31.047 1 39.62 94 ASP B O 1
ATOM 2784 N N . PHE B 1 95 ? -17.234 17.234 33.094 1 42.38 95 PHE B N 1
ATOM 2785 C CA . PHE B 1 95 ? -15.938 16.609 33.312 1 42.38 95 PHE B CA 1
ATOM 2786 C C . PHE B 1 95 ? -15.773 15.391 32.406 1 42.38 95 PHE B C 1
ATOM 2788 O O . PHE B 1 95 ? -16.531 14.422 32.5 1 42.38 95 PHE B O 1
ATOM 2795 N N . GLU B 1 96 ? -15.492 15.586 31.109 1 46.34 96 GLU B N 1
ATOM 2796 C CA . GLU B 1 96 ? -15.297 14.32 30.406 1 46.34 96 GLU B CA 1
ATOM 2797 C C . GLU B 1 96 ? -14.008 13.641 30.844 1 46.34 96 GLU B C 1
ATOM 2799 O O . GLU B 1 96 ? -12.938 14.258 30.844 1 46.34 96 GLU B O 1
ATOM 2804 N N . LEU B 1 97 ? -14.031 12.805 31.812 1 43.88 97 LEU B N 1
ATOM 2805 C CA . LEU B 1 97 ? -13.023 11.867 32.312 1 43.88 97 LEU B CA 1
ATOM 2806 C C . LEU B 1 97 ? -12.289 11.203 31.156 1 43.88 97 LEU B C 1
ATOM 2808 O O . LEU B 1 97 ? -12.898 10.516 30.328 1 43.88 97 LEU B O 1
ATOM 2812 N N . ILE B 1 98 ? -11.406 11.828 30.547 1 45.62 98 ILE B N 1
ATOM 2813 C CA . ILE B 1 98 ? -10.57 11.102 29.594 1 45.62 98 ILE B CA 1
ATOM 2814 C C . ILE B 1 98 ? -10.102 9.789 30.219 1 45.62 98 ILE B C 1
ATOM 2816 O O . ILE B 1 98 ? -9.102 9.203 29.781 1 45.62 98 ILE B O 1
ATOM 2820 N N . THR B 1 99 ? -10.383 9.664 31.609 1 41.41 99 THR B N 1
ATOM 2821 C CA . THR B 1 99 ? -9.758 8.586 32.375 1 41.41 99 THR B CA 1
ATOM 2822 C C . THR B 1 99 ? -9.789 7.281 31.562 1 41.41 99 THR B C 1
ATOM 2824 O O . THR B 1 99 ? -10.609 7.121 30.656 1 41.41 99 THR B O 1
ATOM 2827 N N . ARG B 1 100 ? -9.016 6.23 32 1 38.97 100 ARG B N 1
ATOM 2828 C CA . ARG B 1 100 ? -8.484 4.871 31.891 1 38.97 100 ARG B CA 1
ATOM 2829 C C . ARG B 1 100 ? -9.609 3.869 31.656 1 38.97 100 ARG B C 1
ATOM 2831 O O . ARG B 1 100 ? -9.367 2.764 31.172 1 38.97 100 ARG B O 1
ATOM 2838 N N . THR B 1 101 ? -10.562 3.848 32.594 1 39.28 101 THR B N 1
ATOM 2839 C CA . THR B 1 101 ? -11.203 2.602 33 1 39.28 101 THR B CA 1
ATOM 2840 C C . THR B 1 101 ? -12.125 2.078 31.922 1 39.28 101 THR B C 1
ATOM 2842 O O . THR B 1 101 ? -13.352 2.195 32.031 1 39.28 101 THR B O 1
ATOM 2845 N N . ALA B 1 102 ? -12.359 2.871 30.969 1 39.91 102 ALA B N 1
ATOM 2846 C CA . ALA B 1 102 ? -13.438 2.201 30.234 1 39.91 102 ALA B CA 1
ATOM 2847 C C . ALA B 1 102 ? -13.297 0.685 30.328 1 39.91 102 ALA B C 1
ATOM 2849 O O . ALA B 1 102 ? -12.43 0.096 29.672 1 39.91 102 ALA B O 1
ATOM 2850 N N . GLU B 1 103 ? -13.375 0.339 31.391 1 41.75 103 GLU B N 1
ATOM 2851 C CA . GLU B 1 103 ? -13.734 -1.032 31.734 1 41.75 103 GLU B CA 1
ATOM 2852 C C . GLU B 1 103 ? -14.742 -1.615 30.75 1 41.75 103 GLU B C 1
ATOM 2854 O O . GLU B 1 103 ? -15.359 -2.643 31.031 1 41.75 103 GLU B O 1
ATOM 2859 N N . ARG B 1 104 ? -15.445 -0.75 29.891 1 45.97 104 ARG B N 1
ATOM 2860 C CA . ARG B 1 104 ? -16.172 -1.791 29.156 1 45.97 104 ARG B CA 1
ATOM 2861 C C . ARG B 1 104 ? -15.219 -2.844 28.609 1 45.97 104 ARG B C 1
ATOM 2863 O O . ARG B 1 104 ? -14.164 -2.51 28.062 1 45.97 104 ARG B O 1
ATOM 2870 N N . SER B 1 105 ? -15.078 -3.898 29.234 1 58.38 105 SER B N 1
ATOM 2871 C CA . SER B 1 105 ? -14.219 -5.07 29.344 1 58.38 105 SER B CA 1
ATOM 2872 C C . SER B 1 105 ? -13.383 -5.254 28.078 1 58.38 105 SER B C 1
ATOM 2874 O O . SER B 1 105 ? -12.219 -5.656 28.156 1 58.38 105 SER B O 1
ATOM 2876 N N . ASN B 1 106 ? -13.75 -4.566 26.828 1 76.62 106 ASN B N 1
ATOM 2877 C CA . ASN B 1 106 ? -12.984 -5.043 25.688 1 76.62 106 ASN B CA 1
ATOM 2878 C C . ASN B 1 106 ? -12.375 -3.889 24.906 1 76.62 106 ASN B C 1
ATOM 2880 O O . ASN B 1 106 ? -11.93 -4.074 23.766 1 76.62 106 ASN B O 1
ATOM 2884 N N . VAL B 1 107 ? -12.352 -2.502 25.625 1 85.5 107 VAL B N 1
ATOM 2885 C CA . VAL B 1 107 ? -11.781 -1.379 24.891 1 85.5 107 VAL B CA 1
ATOM 2886 C C . VAL B 1 107 ? -10.375 -1.084 25.406 1 85.5 107 VAL B C 1
ATOM 2888 O O . VAL B 1 107 ? -10.156 -0.979 26.609 1 85.5 107 VAL B O 1
ATOM 2891 N N . VAL B 1 108 ? -9.43 -0.918 24.562 1 88.06 108 VAL B N 1
ATOM 2892 C CA . VAL B 1 108 ? -8.031 -0.662 24.891 1 88.06 108 VAL B CA 1
ATOM 2893 C C . VAL B 1 108 ? -7.59 0.66 24.266 1 88.06 108 VAL B C 1
ATOM 2895 O O . VAL B 1 108 ? -8 0.996 23.156 1 88.06 108 VAL B O 1
ATOM 2898 N N . ARG B 1 109 ? -6.738 1.403 24.969 1 88.69 109 ARG B N 1
ATOM 2899 C CA . ARG B 1 109 ? -6.176 2.631 24.422 1 88.69 109 ARG B CA 1
ATOM 2900 C C . ARG B 1 109 ? -5.234 2.328 23.266 1 88.69 109 ARG B C 1
ATOM 2902 O O . ARG B 1 109 ? -4.383 1.44 23.359 1 88.69 109 ARG B O 1
ATOM 2909 N N . ALA B 1 110 ? -5.371 3.184 22.266 1 93.12 110 ALA B N 1
ATOM 2910 C CA . ALA B 1 110 ? -4.539 2.941 21.078 1 9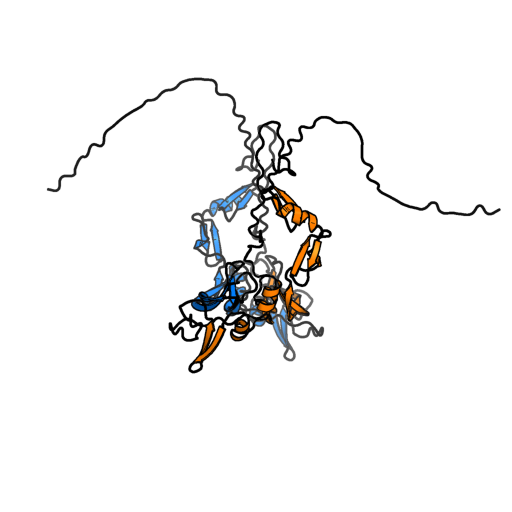3.12 110 ALA B CA 1
ATOM 2911 C C . ALA B 1 110 ? -3.092 3.352 21.344 1 93.12 110 ALA B C 1
ATOM 2913 O O . ALA B 1 110 ? -2.834 4.426 21.891 1 93.12 110 ALA B O 1
ATOM 2914 N N . THR B 1 111 ? -2.184 2.467 21 1 93.44 111 THR B N 1
ATOM 2915 C CA . THR B 1 111 ? -0.761 2.781 21.047 1 93.44 111 THR B CA 1
ATOM 2916 C C . THR B 1 111 ? -0.296 3.373 19.719 1 93.44 111 THR B C 1
ATOM 2918 O O . THR B 1 111 ? -0.541 2.797 18.656 1 93.44 111 THR B O 1
ATOM 2921 N N . PRO B 1 112 ? 0.33 4.52 19.766 1 94.38 112 PRO B N 1
ATOM 2922 C CA . PRO B 1 112 ? 0.759 5.152 18.516 1 94.38 112 PRO B CA 1
ATOM 2923 C C . PRO B 1 112 ? 1.799 4.324 17.766 1 94.38 112 PRO B C 1
ATOM 2925 O O . PRO B 1 112 ? 2.648 3.682 18.391 1 94.38 112 PRO B O 1
ATOM 2928 N N . ALA B 1 113 ? 1.647 4.316 16.453 1 96.06 113 ALA B N 1
ATOM 2929 C CA . ALA B 1 113 ? 2.689 3.775 15.586 1 96.06 113 ALA B CA 1
ATOM 2930 C C . ALA B 1 113 ? 3.686 4.859 15.18 1 96.06 113 ALA B C 1
ATOM 2932 O O . ALA B 1 113 ? 3.551 5.469 14.117 1 96.06 113 ALA B O 1
ATOM 2933 N N . ASN B 1 114 ? 4.703 5.008 16 1 94.25 114 ASN B N 1
ATOM 2934 C CA . ASN B 1 114 ? 5.676 6.066 15.734 1 94.25 114 ASN B CA 1
ATOM 2935 C C . ASN B 1 114 ? 6.531 5.746 14.516 1 94.25 114 ASN B C 1
ATOM 2937 O O . ASN B 1 114 ? 6.707 4.582 14.156 1 94.25 114 ASN B O 1
ATOM 2941 N N . CYS B 1 115 ? 7.023 6.781 13.953 1 96.56 115 CYS B N 1
ATOM 2942 C CA . CYS B 1 115 ? 7.879 6.664 12.781 1 96.56 115 CYS B CA 1
ATOM 2943 C C . CYS B 1 115 ? 9.211 6.02 13.133 1 96.56 115 CYS B C 1
ATOM 2945 O O . CYS B 1 115 ? 10 6.586 13.898 1 96.56 115 CYS B O 1
ATOM 2947 N N . LYS B 1 116 ? 9.508 4.871 12.609 1 97.12 116 LYS B N 1
ATOM 2948 C CA . LYS B 1 116 ? 10.734 4.121 12.867 1 97.12 116 LYS B CA 1
ATOM 2949 C C . LYS B 1 116 ? 10.953 3.035 11.82 1 97.12 116 LYS B C 1
ATOM 2951 O O . LYS B 1 116 ? 10.023 2.668 11.102 1 97.12 116 LYS B O 1
ATOM 2956 N N . PRO B 1 117 ? 12.195 2.646 11.68 1 97.88 117 PRO B N 1
ATOM 2957 C CA . PRO B 1 117 ? 12.391 1.475 10.828 1 97.88 117 PRO B CA 1
ATOM 2958 C C . PRO B 1 117 ? 11.672 0.234 11.352 1 97.88 117 PRO B C 1
ATOM 2960 O O . PRO B 1 117 ? 11.695 -0.031 12.555 1 97.88 117 PRO B O 1
ATOM 2963 N N . GLU B 1 118 ? 11.016 -0.391 10.523 1 97 118 GLU B N 1
ATOM 2964 C CA . GLU B 1 118 ? 10.336 -1.633 10.875 1 97 118 GLU B CA 1
ATOM 2965 C C . GLU B 1 118 ? 10.352 -2.623 9.719 1 97 118 GLU B C 1
ATOM 2967 O O . GLU B 1 118 ? 10.633 -2.246 8.578 1 97 118 GLU B O 1
ATOM 2972 N N . LEU B 1 119 ? 10.109 -3.842 9.984 1 96.94 119 LEU B N 1
ATOM 2973 C CA . LEU B 1 119 ? 10.156 -4.875 8.953 1 96.94 119 LEU B CA 1
ATOM 2974 C C . LEU B 1 119 ? 8.961 -4.758 8.016 1 96.94 119 LEU B C 1
ATOM 2976 O O . LEU B 1 119 ? 7.812 -4.73 8.469 1 96.94 119 LEU B O 1
ATOM 2980 N N . HIS B 1 120 ? 9.266 -4.609 6.777 1 96.94 120 HIS B N 1
ATOM 2981 C CA . HIS B 1 120 ? 8.258 -4.598 5.719 1 96.94 120 HIS B CA 1
ATOM 2982 C C . HIS B 1 120 ? 8.508 -5.719 4.715 1 96.94 120 HIS B C 1
ATOM 2984 O O . HIS B 1 120 ? 9.656 -6.02 4.387 1 96.94 120 HIS B O 1
ATOM 2990 N N . THR B 1 121 ? 7.449 -6.277 4.305 1 96.19 121 THR B N 1
ATOM 2991 C CA . THR B 1 121 ? 7.555 -7.234 3.209 1 96.19 121 THR B CA 1
ATOM 2992 C C . THR B 1 121 ? 7.867 -6.523 1.896 1 96.19 121 THR B C 1
ATOM 2994 O O . THR B 1 121 ? 7.164 -5.59 1.507 1 96.19 121 THR B O 1
ATOM 2997 N N . VAL B 1 122 ? 8.898 -6.984 1.254 1 95.88 122 VAL B N 1
ATOM 2998 C CA . VAL B 1 122 ? 9.289 -6.402 -0.025 1 95.88 122 VAL B CA 1
ATOM 2999 C C . VAL B 1 122 ? 9.422 -7.5 -1.076 1 95.88 122 VAL B C 1
ATOM 3001 O O . VAL B 1 122 ? 9.945 -8.578 -0.795 1 95.88 122 VAL B O 1
ATOM 3004 N N . SER B 1 123 ? 8.922 -7.195 -2.225 1 93.75 123 SER B N 1
ATOM 3005 C CA . SER B 1 123 ? 9.016 -8.148 -3.326 1 93.75 123 SER B CA 1
ATOM 3006 C C . SER B 1 123 ? 10.422 -8.164 -3.928 1 93.75 123 SER B C 1
ATOM 3008 O O . SER B 1 123 ? 11.047 -7.117 -4.082 1 93.75 123 SER B O 1
ATOM 3010 N N . LEU B 1 124 ? 10.875 -9.312 -4.234 1 94.12 124 LEU B N 1
ATOM 3011 C CA . LEU B 1 124 ? 12.203 -9.469 -4.816 1 94.12 124 LEU B CA 1
ATOM 3012 C C . LEU B 1 124 ? 12.109 -9.719 -6.316 1 94.12 124 LEU B C 1
ATOM 3014 O O . LEU B 1 124 ? 13.117 -9.648 -7.023 1 94.12 124 LEU B O 1
ATOM 3018 N N . VAL B 1 125 ? 10.883 -10.055 -6.738 1 86.44 125 VAL B N 1
ATOM 3019 C CA . VAL B 1 125 ? 10.719 -10.438 -8.141 1 86.44 125 VAL B CA 1
ATOM 3020 C C . VAL B 1 125 ? 9.852 -9.406 -8.852 1 86.44 125 VAL B C 1
ATOM 3022 O O . VAL B 1 125 ? 8.781 -9.031 -8.352 1 86.44 125 VAL B O 1
ATOM 3025 N N . GLU B 1 126 ? 10.328 -8.664 -9.898 1 70.44 126 GLU B N 1
ATOM 3026 C CA . GLU B 1 126 ? 9.555 -7.672 -10.641 1 70.44 126 GLU B CA 1
ATOM 3027 C C . GLU B 1 126 ? 8.688 -8.336 -11.703 1 70.44 126 GLU B C 1
ATOM 3029 O O . GLU B 1 126 ? 7.555 -7.91 -11.938 1 70.44 126 GLU B O 1
ATOM 3034 N N . SER B 1 127 ? 9.336 -9.109 -12.57 1 64.88 127 SER B N 1
ATOM 3035 C CA . SER B 1 127 ? 8.586 -9.711 -13.664 1 64.88 127 SER B CA 1
ATOM 3036 C C . SER B 1 127 ? 8.625 -11.234 -13.594 1 64.88 127 SER B C 1
ATOM 3038 O O . SER B 1 127 ? 9.68 -11.82 -13.328 1 64.88 127 SER B O 1
ATOM 3040 N N . LEU B 1 128 ? 7.465 -11.781 -13.414 1 66.12 128 LEU B N 1
ATOM 3041 C CA . LEU B 1 128 ? 7.477 -13.242 -13.359 1 66.12 128 LEU B CA 1
ATOM 3042 C C . LEU B 1 128 ? 7.324 -13.844 -14.75 1 66.12 128 LEU B C 1
ATOM 3044 O O . LEU B 1 128 ? 6.332 -13.594 -15.438 1 66.12 128 LEU B O 1
ATOM 3048 N N . SER B 1 129 ? 8.461 -14.141 -15.391 1 74.38 129 SER B N 1
ATOM 3049 C CA . SER B 1 129 ? 8.367 -15.008 -16.562 1 74.38 129 SER B CA 1
ATOM 3050 C C . SER B 1 129 ? 7.516 -16.234 -16.281 1 74.38 129 SER B C 1
ATOM 3052 O O . SER B 1 129 ? 7.574 -16.797 -15.188 1 74.38 129 SER B O 1
ATOM 3054 N N . PRO B 1 130 ? 6.688 -16.531 -17.234 1 80.38 130 PRO B N 1
ATOM 3055 C CA . PRO B 1 130 ? 5.789 -17.672 -17.016 1 80.38 130 PRO B CA 1
ATOM 3056 C C . PRO B 1 130 ? 6.535 -19 -16.859 1 80.38 130 PRO B C 1
ATOM 3058 O O . PRO B 1 130 ? 5.977 -19.969 -16.344 1 80.38 130 PRO B O 1
ATOM 3061 N N . SER B 1 131 ? 7.828 -19.047 -17.281 1 86.25 131 SER B N 1
ATOM 3062 C CA . SER B 1 131 ? 8.539 -20.312 -17.266 1 86.25 131 SER B CA 1
ATOM 3063 C C . SER B 1 131 ? 9.609 -20.344 -16.188 1 86.25 131 SER B C 1
ATOM 3065 O O . SER B 1 131 ? 10.305 -21.344 -16.016 1 86.25 131 SER B O 1
ATOM 3067 N N . VAL B 1 132 ? 9.719 -19.234 -15.57 1 87.69 132 VAL B N 1
ATO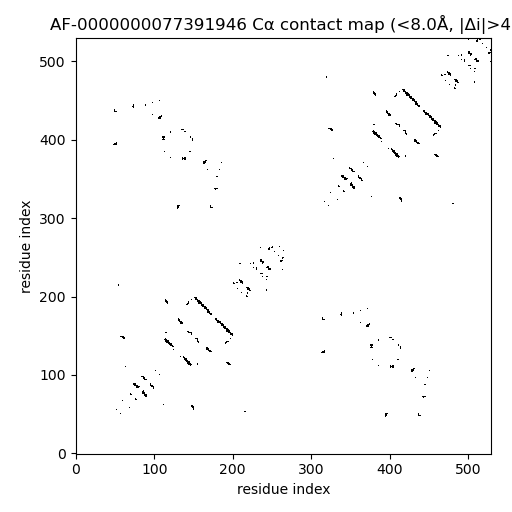M 3068 C CA . VAL B 1 132 ? 10.773 -19.141 -14.57 1 87.69 132 VAL B CA 1
ATOM 3069 C C . VAL B 1 132 ? 10.172 -18.969 -13.18 1 87.69 132 VAL B C 1
ATOM 3071 O O . VAL B 1 132 ? 9.211 -18.203 -13.008 1 87.69 132 VAL B O 1
ATOM 3074 N N . TYR B 1 133 ? 10.766 -19.688 -12.297 1 88.62 133 TYR B N 1
ATOM 3075 C CA . TYR B 1 133 ? 10.359 -19.578 -10.898 1 88.62 133 TYR B CA 1
ATOM 3076 C C . TYR B 1 133 ? 11.5 -19.047 -10.031 1 88.62 133 TYR B C 1
ATOM 3078 O O . TYR B 1 133 ? 12.617 -19.547 -10.094 1 88.62 133 TYR B O 1
ATOM 3086 N N . TYR B 1 134 ? 11.141 -18.016 -9.32 1 89.69 134 TYR B N 1
ATOM 3087 C CA . TYR B 1 134 ? 12.102 -17.406 -8.398 1 89.69 134 TYR B CA 1
ATOM 3088 C C . TYR B 1 134 ? 11.758 -17.734 -6.953 1 89.69 134 TYR B C 1
ATOM 3090 O O . TYR B 1 134 ? 10.578 -17.734 -6.578 1 89.69 134 TYR B O 1
ATOM 3098 N N . TRP B 1 135 ? 12.812 -17.984 -6.223 1 88.94 135 TRP B N 1
ATOM 3099 C CA . TRP B 1 135 ? 12.586 -18.234 -4.805 1 88.94 135 TRP B CA 1
ATOM 3100 C C . TRP B 1 135 ? 13.695 -17.625 -3.959 1 88.94 135 TRP B C 1
ATOM 3102 O O . TRP B 1 135 ? 14.883 -17.859 -4.215 1 88.94 135 TRP B O 1
ATOM 3112 N N . PRO B 1 136 ? 13.43 -16.922 -2.836 1 92.06 136 PRO B N 1
ATOM 3113 C CA . PRO B 1 136 ? 12.078 -16.516 -2.461 1 92.06 136 PRO B CA 1
ATOM 3114 C C . PRO B 1 136 ? 11.562 -15.344 -3.297 1 92.06 136 PRO B C 1
ATOM 3116 O O . PRO B 1 136 ? 12.336 -14.703 -4.02 1 92.06 136 PRO B O 1
ATOM 3119 N N . THR B 1 137 ? 10.242 -15.164 -3.201 1 92.12 137 THR B N 1
ATOM 3120 C CA . THR B 1 137 ? 9.664 -14.102 -4.016 1 92.12 137 THR B CA 1
ATOM 3121 C C . THR B 1 137 ? 9.633 -12.789 -3.248 1 92.12 137 THR B C 1
ATOM 3123 O O . THR B 1 137 ? 9.5 -11.719 -3.848 1 92.12 137 THR B O 1
ATOM 3126 N N . CYS B 1 138 ? 9.711 -12.898 -1.938 1 95.25 138 CYS B N 1
ATOM 3127 C CA . CYS B 1 138 ? 9.711 -11.688 -1.126 1 95.25 138 CYS B CA 1
ATOM 3128 C C . CYS B 1 138 ? 10.5 -11.898 0.16 1 95.25 138 CYS B C 1
ATOM 3130 O O . CYS B 1 138 ? 10.852 -13.031 0.507 1 95.25 138 CYS B O 1
ATOM 3132 N N . THR B 1 139 ? 10.859 -10.82 0.755 1 95.94 139 THR B N 1
ATOM 3133 C CA . THR B 1 139 ? 11.633 -10.844 1.992 1 95.94 139 THR B CA 1
ATOM 3134 C C . THR B 1 139 ? 11.148 -9.75 2.945 1 95.94 139 THR B C 1
ATOM 3136 O O . THR B 1 139 ? 10.273 -8.953 2.598 1 95.94 139 THR B O 1
ATOM 3139 N N . ARG B 1 140 ? 11.562 -9.859 4.215 1 97.19 140 ARG B N 1
ATOM 3140 C CA . ARG B 1 140 ? 11.312 -8.797 5.184 1 97.19 140 ARG B CA 1
ATOM 3141 C C . ARG B 1 140 ? 12.562 -7.973 5.438 1 97.19 140 ARG B C 1
ATOM 3143 O O . ARG B 1 140 ? 13.633 -8.523 5.707 1 97.19 140 ARG B O 1
ATOM 3150 N N . ILE B 1 141 ? 12.422 -6.715 5.234 1 97.31 141 ILE B N 1
ATOM 3151 C CA . ILE B 1 141 ? 13.562 -5.824 5.418 1 97.31 141 ILE B CA 1
ATOM 3152 C C . ILE B 1 141 ? 13.102 -4.527 6.082 1 97.31 141 ILE B C 1
ATOM 3154 O O . ILE B 1 141 ? 11.938 -4.141 5.965 1 97.31 141 ILE B O 1
ATOM 3158 N N . GLU B 1 142 ? 14 -3.844 6.773 1 97.94 142 GLU B N 1
ATOM 3159 C CA . GLU B 1 142 ? 13.656 -2.629 7.504 1 97.94 142 GLU B CA 1
ATOM 3160 C C . GLU B 1 142 ? 13.352 -1.477 6.551 1 97.94 142 GLU B C 1
ATOM 3162 O O . GLU B 1 142 ? 14.18 -1.127 5.707 1 97.94 142 GLU B O 1
ATOM 3167 N N . ARG B 1 143 ? 12.156 -0.935 6.648 1 98 143 ARG B N 1
ATOM 3168 C CA . ARG B 1 143 ? 11.703 0.271 5.965 1 98 143 ARG B CA 1
ATOM 3169 C C . ARG B 1 143 ? 10.977 1.206 6.926 1 98 143 ARG B C 1
ATOM 3171 O O . ARG B 1 143 ? 10.367 0.754 7.895 1 98 143 ARG B O 1
ATOM 3178 N N . CYS B 1 144 ? 11.109 2.426 6.605 1 98.19 144 CYS B N 1
ATOM 3179 C CA . CYS B 1 144 ? 10.422 3.385 7.465 1 98.19 144 CYS B CA 1
ATOM 3180 C C . CYS B 1 144 ? 8.914 3.211 7.383 1 98.19 144 CYS B C 1
ATOM 3182 O O . CYS B 1 144 ? 8.359 3.09 6.289 1 98.19 144 CYS B O 1
ATOM 3184 N N . GLY B 1 145 ? 8.312 3.117 8.562 1 96.5 145 GLY B N 1
ATOM 3185 C CA . GLY B 1 145 ? 6.867 3.012 8.695 1 96.5 145 GLY B CA 1
ATOM 3186 C C . GLY B 1 145 ? 6.324 3.729 9.914 1 96.5 145 GLY B C 1
ATOM 3187 O O . GLY B 1 145 ? 7.094 4.172 10.773 1 96.5 145 GLY B O 1
ATOM 3188 N N . GLY B 1 146 ? 4.977 3.775 9.961 1 95.56 146 GLY B N 1
ATOM 3189 C CA . GLY B 1 146 ? 4.328 4.539 11.016 1 95.56 146 GLY B CA 1
ATOM 3190 C C . GLY B 1 146 ? 3.76 5.859 10.531 1 95.56 146 GLY B C 1
ATOM 3191 O O . GLY B 1 146 ? 3.678 6.105 9.328 1 95.56 146 GLY B O 1
ATOM 3192 N N . CYS B 1 147 ? 3.322 6.598 11.539 1 93.62 147 CYS B N 1
ATOM 3193 C CA . CYS B 1 147 ? 2.705 7.879 11.211 1 93.62 147 CYS B CA 1
ATOM 3194 C C . CYS B 1 147 ? 3.385 9.023 11.961 1 93.62 147 CYS B C 1
ATOM 3196 O O . CYS B 1 147 ? 4.133 8.789 12.906 1 93.62 147 CYS B O 1
ATOM 3198 N N . CYS B 1 148 ? 3.127 10.18 11.516 1 93.25 148 CYS B N 1
ATOM 3199 C CA . CYS B 1 148 ? 3.744 11.375 12.094 1 93.25 148 CYS B CA 1
ATOM 3200 C C . CYS B 1 148 ? 2.689 12.305 12.688 1 93.25 148 CYS B C 1
ATOM 3202 O O . CYS B 1 148 ? 2.916 13.508 12.812 1 93.25 148 CYS B O 1
ATOM 3204 N N . ASN B 1 149 ? 1.546 11.859 12.938 1 88.06 149 ASN B N 1
ATOM 3205 C CA . ASN B 1 149 ? 0.446 12.523 13.625 1 88.06 149 ASN B CA 1
ATOM 3206 C C . ASN B 1 149 ? 0.047 13.82 12.922 1 88.06 149 ASN B C 1
ATOM 3208 O O . ASN B 1 149 ? -0.507 14.727 13.547 1 88.06 149 ASN B O 1
ATOM 3212 N N . SER B 1 150 ? 0.484 14.039 11.758 1 86.69 150 SER B N 1
ATOM 3213 C CA . SER B 1 150 ? 0.124 15.188 10.938 1 86.69 150 SER B CA 1
ATOM 3214 C C . SER B 1 150 ? 0.077 14.812 9.453 1 86.69 150 SER B C 1
ATOM 3216 O O . SER B 1 150 ? 0.925 14.062 8.977 1 86.69 150 SER B O 1
ATOM 3218 N N . GLU B 1 151 ? -0.864 15.391 8.805 1 85.75 151 GLU B N 1
ATOM 3219 C CA . GLU B 1 151 ? -0.985 15.125 7.371 1 85.75 151 GLU B CA 1
ATOM 3220 C C . GLU B 1 151 ? 0.11 15.836 6.582 1 85.75 151 GLU B C 1
ATOM 3222 O O . GLU B 1 151 ? 0.339 15.531 5.41 1 85.75 151 GLU B O 1
ATOM 3227 N N . LEU B 1 152 ? 0.726 16.797 7.258 1 89.94 152 LEU B N 1
ATOM 3228 C CA . LEU B 1 152 ? 1.774 17.562 6.59 1 89.94 152 LEU B CA 1
ATOM 3229 C C . LEU B 1 152 ? 3.084 16.781 6.562 1 89.94 152 LEU B C 1
ATOM 3231 O O . LEU B 1 152 ? 3.988 17.094 5.789 1 89.94 152 LEU B O 1
ATOM 3235 N N . LEU B 1 153 ? 3.135 15.883 7.441 1 93.69 153 LEU B N 1
ATOM 3236 C CA . LEU B 1 153 ? 4.395 15.164 7.633 1 93.69 153 LEU B CA 1
ATOM 3237 C C . LEU B 1 153 ? 4.281 13.727 7.141 1 93.69 153 LEU B C 1
ATOM 3239 O O . LEU B 1 153 ? 3.178 13.18 7.055 1 93.69 153 LEU B O 1
ATOM 3243 N N . VAL B 1 154 ? 5.395 13.195 6.766 1 95.81 154 VAL B N 1
ATOM 3244 C CA . VAL B 1 154 ? 5.48 11.805 6.34 1 95.81 154 VAL B CA 1
ATOM 3245 C C . VAL B 1 154 ? 6.719 11.148 6.957 1 95.81 154 VAL B C 1
ATOM 3247 O O . VAL B 1 154 ? 7.73 11.82 7.188 1 95.81 154 VAL B O 1
ATOM 3250 N N . CYS B 1 155 ? 6.582 9.914 7.246 1 97.19 155 CYS B N 1
ATOM 3251 C CA . CYS B 1 155 ? 7.711 9.148 7.766 1 97.19 155 CYS B CA 1
ATOM 3252 C C . CYS B 1 155 ? 8.664 8.758 6.648 1 97.19 155 CYS B C 1
ATOM 3254 O O . CYS B 1 155 ? 8.305 7.988 5.754 1 97.19 155 CYS B O 1
ATOM 3256 N N . GLU B 1 156 ? 9.875 9.281 6.719 1 97.62 156 GLU B N 1
ATOM 3257 C CA . GLU B 1 156 ? 10.82 9.07 5.629 1 97.62 156 GLU B CA 1
ATOM 3258 C C . GLU B 1 156 ? 12.195 8.688 6.156 1 97.62 156 GLU B C 1
ATOM 3260 O O . GLU B 1 156 ? 12.523 8.961 7.312 1 97.62 156 GLU B O 1
ATOM 3265 N N . PRO B 1 157 ? 13.047 8.039 5.324 1 98.06 157 PRO B N 1
ATOM 3266 C CA . PRO B 1 157 ? 14.375 7.605 5.777 1 98.06 157 PRO B CA 1
ATOM 3267 C C . PRO B 1 157 ? 15.383 8.75 5.844 1 98.06 157 PRO B C 1
ATOM 3269 O O . PRO B 1 157 ? 15.359 9.641 4.992 1 98.06 157 PRO B O 1
ATOM 3272 N N . ILE B 1 158 ? 16.125 8.703 6.852 1 97.69 158 ILE B N 1
ATOM 3273 C CA . ILE B 1 158 ? 17.266 9.602 6.992 1 97.69 158 ILE B CA 1
ATOM 3274 C C . ILE B 1 158 ? 18.5 8.961 6.379 1 97.69 158 ILE B C 1
ATOM 3276 O O . ILE B 1 158 ? 19.219 9.594 5.602 1 97.69 158 ILE B O 1
ATOM 3280 N N . LYS B 1 159 ? 18.734 7.715 6.742 1 98.25 159 LYS B N 1
ATOM 3281 C CA . LYS B 1 159 ? 19.859 6.934 6.254 1 98.25 159 LYS B CA 1
ATOM 3282 C C . LYS B 1 159 ? 19.391 5.637 5.598 1 98.25 159 LYS B C 1
ATOM 3284 O O . LYS B 1 159 ? 18.516 4.957 6.125 1 98.25 159 LYS B O 1
ATOM 3289 N N . LYS B 1 160 ? 19.969 5.344 4.457 1 97.81 160 LYS B N 1
ATOM 3290 C CA . LYS B 1 160 ? 19.625 4.137 3.713 1 97.81 160 LYS B CA 1
ATOM 3291 C C . LYS B 1 160 ? 20.875 3.318 3.387 1 97.81 160 LYS B C 1
ATOM 3293 O O . LYS B 1 160 ? 21.984 3.863 3.312 1 97.81 160 LYS B O 1
ATOM 3298 N N . GLU B 1 161 ? 20.688 2.07 3.311 1 96.5 161 GLU B N 1
ATOM 3299 C CA . GLU B 1 161 ? 21.734 1.135 2.879 1 96.5 161 GLU B CA 1
ATOM 3300 C C . GLU B 1 161 ? 21.188 0.157 1.84 1 96.5 161 GLU B C 1
ATOM 3302 O O . GLU B 1 161 ? 20.047 -0.288 1.935 1 96.5 161 GLU B O 1
ATOM 3307 N N . THR B 1 162 ? 22.016 -0.123 0.843 1 96.12 162 THR B N 1
ATOM 3308 C CA . THR B 1 162 ? 21.641 -1.124 -0.146 1 96.12 162 THR B CA 1
ATOM 3309 C C . THR B 1 162 ? 22.141 -2.506 0.256 1 96.12 162 THR B C 1
ATOM 3311 O O . THR B 1 162 ? 23.344 -2.689 0.482 1 96.12 162 THR B O 1
ATOM 3314 N N . VAL B 1 163 ? 21.297 -3.375 0.375 1 95.5 163 VAL B N 1
ATOM 3315 C CA . VAL B 1 163 ? 21.641 -4.762 0.677 1 95.5 163 VAL B CA 1
ATOM 3316 C C . VAL B 1 163 ? 21.469 -5.621 -0.573 1 95.5 163 VAL B C 1
ATOM 3318 O O . VAL B 1 163 ? 20.453 -5.516 -1.273 1 95.5 163 VAL B O 1
ATOM 3321 N N . LEU B 1 164 ? 22.469 -6.395 -0.825 1 94.44 164 LEU B N 1
ATOM 3322 C CA . LEU B 1 164 ? 22.406 -7.301 -1.966 1 94.44 164 LEU B CA 1
ATOM 3323 C C . LEU B 1 164 ? 21.891 -8.672 -1.54 1 94.44 164 LEU B C 1
ATOM 3325 O O . LEU B 1 164 ? 22.578 -9.383 -0.791 1 94.44 164 LEU B O 1
ATOM 3329 N N . LEU B 1 165 ? 20.766 -9 -2.098 1 93.88 165 LEU B N 1
ATOM 3330 C CA . LEU B 1 165 ? 20.125 -10.258 -1.72 1 93.88 165 LEU B CA 1
ATOM 3331 C C . LEU B 1 165 ? 20.156 -11.25 -2.873 1 93.88 165 LEU B C 1
ATOM 3333 O O . LEU B 1 165 ? 19.812 -10.906 -4.008 1 93.88 165 LEU B O 1
ATOM 3337 N N . GLU B 1 166 ? 20.516 -12.383 -2.531 1 90.44 166 GLU B N 1
ATOM 3338 C CA . GLU B 1 166 ? 20.578 -13.438 -3.543 1 90.44 166 GLU B CA 1
ATOM 3339 C C . GLU B 1 166 ? 19.328 -14.305 -3.512 1 90.44 166 GLU B C 1
ATOM 3341 O O . GLU B 1 166 ? 18.875 -14.734 -2.443 1 90.44 166 GLU B O 1
ATOM 3346 N N . ILE B 1 167 ? 18.797 -14.625 -4.711 1 90.88 167 ILE B N 1
ATOM 3347 C CA . ILE B 1 167 ? 17.641 -15.516 -4.832 1 90.88 167 ILE B CA 1
ATOM 3348 C C . ILE B 1 167 ? 17.938 -16.609 -5.852 1 90.88 167 ILE B C 1
ATOM 3350 O O . ILE B 1 167 ? 18.891 -16.5 -6.633 1 90.88 167 ILE B O 1
ATOM 3354 N N . THR B 1 168 ? 17.188 -17.656 -5.805 1 87.31 168 THR B N 1
ATOM 3355 C CA . THR B 1 168 ? 17.375 -18.797 -6.676 1 87.31 168 THR B CA 1
ATOM 3356 C C . THR B 1 168 ? 16.406 -18.75 -7.855 1 87.31 168 THR B C 1
ATOM 3358 O O . THR B 1 168 ? 15.234 -18.406 -7.688 1 87.31 168 THR B O 1
ATOM 3361 N N . LYS B 1 169 ? 16.969 -19.094 -8.945 1 87.19 169 LYS B N 1
ATOM 3362 C CA . LYS B 1 169 ? 16.188 -19.109 -10.18 1 87.19 169 LYS B CA 1
ATOM 3363 C C . LYS B 1 169 ? 16.078 -20.531 -10.734 1 87.19 169 LYS B C 1
ATOM 3365 O O . LYS B 1 169 ? 17.078 -21.219 -10.93 1 87.19 169 LYS B O 1
ATOM 3370 N N . ILE B 1 170 ? 14.766 -20.953 -10.961 1 86.31 170 ILE B N 1
ATOM 3371 C CA . ILE B 1 170 ? 14.523 -22.281 -11.531 1 86.31 170 ILE B CA 1
ATOM 3372 C C . ILE B 1 170 ? 13.617 -22.156 -12.75 1 86.31 170 ILE B C 1
ATOM 3374 O O . ILE B 1 170 ? 12.672 -21.375 -12.758 1 86.31 170 ILE B O 1
ATOM 3378 N N . GLU B 1 171 ? 13.898 -22.906 -13.758 1 86.62 171 GLU B N 1
ATOM 3379 C CA . GLU B 1 171 ? 13.18 -22.828 -15.023 1 86.62 171 GLU B CA 1
ATOM 3380 C C . GLU B 1 171 ? 12.359 -24.094 -15.273 1 86.62 171 GLU B C 1
ATOM 3382 O O . GLU B 1 171 ? 12.859 -25.203 -15.062 1 86.62 171 GLU B O 1
ATOM 3387 N N . PHE B 1 172 ? 11.195 -23.844 -15.68 1 87.5 172 PHE B N 1
ATOM 3388 C CA . PHE B 1 172 ? 10.328 -24.953 -16.062 1 87.5 172 PHE B CA 1
ATOM 3389 C C . PHE B 1 172 ? 10.727 -25.516 -17.422 1 87.5 172 PHE B C 1
ATOM 3391 O O . PHE B 1 172 ? 11.062 -24.75 -18.328 1 87.5 172 PHE B O 1
ATOM 3398 N N . GLN B 1 173 ? 10.734 -26.844 -17.422 1 82.56 173 GLN B N 1
ATOM 3399 C CA . GLN B 1 173 ? 11.008 -27.547 -18.672 1 82.56 173 GLN B CA 1
ATOM 3400 C C . GLN B 1 173 ? 9.773 -28.328 -19.141 1 82.56 173 GLN B C 1
ATOM 3402 O O . GLN B 1 173 ? 9.117 -28.984 -18.344 1 82.56 173 GLN B O 1
ATOM 3407 N N . ARG B 1 174 ? 9.453 -28.172 -20.375 1 77 174 ARG B N 1
ATOM 3408 C CA . ARG B 1 174 ? 8.289 -28.891 -20.906 1 77 174 ARG B CA 1
ATOM 3409 C C . ARG B 1 174 ? 8.516 -30.391 -20.891 1 77 174 ARG B C 1
ATOM 3411 O O . ARG B 1 174 ? 9.664 -30.859 -20.844 1 77 174 ARG B O 1
ATOM 3418 N N . GLY B 1 175 ? 7.402 -31.188 -20.922 1 75.44 175 GLY B N 1
ATOM 3419 C CA . GLY B 1 175 ? 7.469 -32.625 -21.125 1 75.44 175 GLY B CA 1
ATOM 3420 C C . GLY B 1 175 ? 7.641 -33.406 -19.844 1 75.44 175 GLY B C 1
ATOM 3421 O O . GLY B 1 175 ? 8.203 -34.5 -19.844 1 75.44 175 GLY B O 1
ATOM 3422 N N . GLY B 1 176 ? 7.266 -32.844 -18.734 1 73.19 176 GLY B N 1
ATOM 3423 C CA . GLY B 1 176 ? 7.305 -33.531 -17.469 1 73.19 176 GLY B CA 1
ATOM 3424 C C . GLY B 1 176 ? 8.695 -33.625 -16.859 1 73.19 176 GLY B C 1
ATOM 3425 O O . GLY B 1 176 ? 8.922 -34.344 -15.898 1 73.19 176 GLY B O 1
ATOM 3426 N N . ARG B 1 177 ? 9.641 -33.031 -17.516 1 77.31 177 ARG B N 1
ATOM 3427 C CA . ARG B 1 177 ? 11 -33 -16.969 1 77.31 177 ARG B CA 1
ATOM 3428 C C . ARG B 1 177 ? 11.078 -32.156 -15.719 1 77.31 177 ARG B C 1
ATOM 3430 O O . ARG B 1 177 ? 10.297 -31.219 -15.539 1 77.31 177 ARG B O 1
ATOM 3437 N N . PRO B 1 178 ? 11.961 -32.625 -14.844 1 80.25 178 PRO B N 1
ATOM 3438 C CA . PRO B 1 178 ? 12.188 -31.766 -13.68 1 80.25 178 PRO B CA 1
ATOM 3439 C C . PRO B 1 178 ? 12.656 -30.359 -14.07 1 80.25 178 PRO B C 1
ATOM 3441 O O . PRO B 1 178 ? 13.164 -30.156 -15.18 1 80.25 178 PRO B O 1
ATOM 3444 N N . MET B 1 179 ? 12.406 -29.5 -13.195 1 86.31 179 MET B N 1
ATOM 3445 C CA . MET B 1 179 ? 12.836 -28.125 -13.438 1 86.31 179 MET B CA 1
ATOM 3446 C C . MET B 1 179 ? 14.359 -28.031 -13.414 1 86.31 179 MET B C 1
ATOM 3448 O O . MET B 1 179 ? 15.031 -28.875 -12.82 1 86.31 179 MET B O 1
ATOM 3452 N N . ARG B 1 180 ? 14.836 -27.031 -14.102 1 83.88 180 ARG B N 1
ATOM 3453 C CA . ARG B 1 180 ? 16.266 -26.812 -14.203 1 83.88 180 ARG B CA 1
ATOM 3454 C C . ARG B 1 180 ? 16.719 -25.625 -13.367 1 83.88 180 ARG B C 1
ATOM 3456 O O . ARG B 1 180 ? 16.094 -24.562 -13.422 1 83.88 180 ARG B O 1
ATOM 3463 N N . LEU B 1 181 ? 17.734 -25.844 -12.602 1 82.75 181 LEU B N 1
ATOM 3464 C CA . LEU B 1 181 ? 18.344 -24.719 -11.898 1 82.75 181 LEU B CA 1
ATOM 3465 C C . LEU B 1 181 ? 19.016 -23.766 -12.891 1 82.75 181 LEU B C 1
ATOM 3467 O O . LEU B 1 181 ? 19.922 -24.172 -13.633 1 82.75 181 LEU B O 1
ATOM 3471 N N . SER B 1 182 ? 18.5 -22.547 -13 1 79.19 182 SER B N 1
ATOM 3472 C CA . SER B 1 182 ? 19.016 -21.562 -13.945 1 79.19 182 SER B CA 1
ATOM 3473 C C . SER B 1 182 ? 20.047 -20.656 -13.281 1 79.19 182 SER B C 1
ATOM 3475 O O . SER B 1 182 ? 20.734 -19.875 -13.961 1 79.19 182 SER B O 1
ATOM 3477 N N . GLY B 1 183 ? 20.172 -20.672 -12.016 1 79.12 183 GLY B N 1
ATOM 3478 C CA . GLY B 1 183 ? 21.188 -19.891 -11.328 1 79.12 183 GLY B CA 1
ATOM 3479 C C . GLY B 1 183 ? 20.641 -19.047 -10.203 1 79.12 183 GLY B C 1
ATOM 3480 O O . GLY B 1 183 ? 19.641 -19.406 -9.578 1 79.12 183 GLY B O 1
ATOM 3481 N N . ARG B 1 184 ? 21.547 -18.094 -9.852 1 83 184 ARG B N 1
ATOM 3482 C CA . ARG B 1 184 ? 21.203 -17.172 -8.773 1 83 184 ARG B CA 1
ATOM 3483 C C . ARG B 1 184 ? 21.156 -15.727 -9.289 1 83 184 ARG B C 1
ATOM 3485 O O . ARG B 1 184 ? 21.828 -15.391 -10.266 1 83 184 ARG B O 1
ATOM 3492 N N . GLU B 1 185 ? 20.219 -15.141 -8.75 1 86.62 185 GLU B N 1
ATOM 3493 C CA . GLU B 1 185 ? 20.094 -13.727 -9.07 1 86.62 185 GLU B CA 1
ATOM 3494 C C . GLU B 1 185 ? 20.297 -12.859 -7.832 1 86.62 185 GLU B C 1
ATOM 3496 O O . GLU B 1 185 ? 19.812 -13.195 -6.75 1 86.62 185 GLU B O 1
ATOM 3501 N N . VAL B 1 186 ? 21.125 -11.789 -7.973 1 89.88 186 VAL B N 1
ATOM 3502 C CA . VAL B 1 186 ? 21.375 -10.859 -6.875 1 89.88 186 VAL B CA 1
ATOM 3503 C C . VAL B 1 186 ? 20.5 -9.625 -7.043 1 89.88 186 VAL B C 1
ATOM 3505 O O . VAL B 1 186 ? 20.547 -8.953 -8.078 1 89.88 186 VAL B O 1
ATOM 3508 N N . ILE B 1 187 ? 19.734 -9.375 -6.062 1 93.31 187 ILE B N 1
ATOM 3509 C CA . ILE B 1 187 ? 18.781 -8.273 -6.121 1 93.31 187 ILE B CA 1
ATOM 3510 C C . ILE B 1 187 ? 19.156 -7.207 -5.09 1 93.31 187 ILE B C 1
ATOM 3512 O O . ILE B 1 187 ? 19.219 -7.492 -3.891 1 93.31 187 ILE B O 1
ATOM 3516 N N . PRO B 1 188 ? 19.438 -6 -5.543 1 95.5 188 PRO B N 1
ATOM 3517 C CA . PRO B 1 188 ? 19.656 -4.918 -4.586 1 95.5 188 PRO B CA 1
ATOM 3518 C C . PRO B 1 188 ? 18.375 -4.441 -3.918 1 95.5 188 PRO B C 1
ATOM 3520 O O . PRO B 1 188 ? 17.391 -4.141 -4.605 1 95.5 188 PRO B O 1
ATOM 3523 N N . VAL B 1 189 ? 18.375 -4.414 -2.627 1 96.38 189 VAL B N 1
ATOM 3524 C CA . VAL B 1 189 ? 17.219 -3.961 -1.873 1 96.38 189 VAL B CA 1
ATOM 3525 C C . VAL B 1 189 ? 17.625 -2.85 -0.91 1 96.38 189 VAL B C 1
ATOM 3527 O O . VAL B 1 189 ? 18.688 -2.926 -0.276 1 96.38 189 VAL B O 1
ATOM 3530 N N . GLU B 1 190 ? 16.797 -1.837 -0.838 1 97 190 GLU B N 1
ATOM 3531 C CA . GLU B 1 190 ? 17.062 -0.711 0.052 1 97 190 GLU B CA 1
ATOM 3532 C C . GLU B 1 190 ? 16.641 -1.024 1.481 1 97 190 GLU B C 1
ATOM 3534 O O . GLU B 1 190 ? 15.516 -1.483 1.71 1 97 190 GLU B O 1
ATOM 3539 N N . LYS B 1 191 ? 17.516 -0.833 2.369 1 97.88 191 LYS B N 1
ATOM 3540 C CA . LYS B 1 191 ? 17.266 -0.976 3.801 1 97.88 191 LYS B CA 1
ATOM 3541 C C . LYS B 1 191 ? 17.344 0.374 4.508 1 97.88 191 LYS B C 1
ATOM 3543 O O . LYS B 1 191 ? 18.281 1.14 4.297 1 97.88 191 LYS B O 1
ATOM 3548 N N . HIS B 1 192 ? 16.375 0.685 5.301 1 98.5 192 HIS B N 1
ATOM 3549 C CA . HIS B 1 192 ? 16.359 1.936 6.051 1 98.5 192 HIS B CA 1
ATOM 3550 C C . HIS B 1 192 ? 16.969 1.75 7.438 1 98.5 192 HIS B C 1
ATOM 3552 O O . HIS B 1 192 ? 16.531 0.884 8.203 1 98.5 192 HIS B O 1
ATOM 3558 N N . LEU B 1 193 ? 17.891 2.582 7.746 1 98.38 193 LEU B N 1
ATOM 3559 C CA . LEU B 1 193 ? 18.594 2.459 9.023 1 98.38 193 LEU B CA 1
ATOM 3560 C C . LEU B 1 193 ? 18 3.404 10.062 1 98.38 193 LEU B C 1
ATOM 3562 O O . LEU B 1 193 ? 18.016 3.107 11.258 1 98.38 193 LEU B O 1
ATOM 3566 N N . SER B 1 194 ? 17.547 4.523 9.617 1 98.44 194 SER B N 1
ATOM 3567 C CA . SER B 1 194 ? 16.922 5.512 10.484 1 98.44 194 SER B CA 1
ATOM 3568 C C . SER B 1 194 ? 15.836 6.289 9.734 1 98.44 194 SER B C 1
ATOM 3570 O O . SER B 1 194 ? 15.883 6.395 8.508 1 98.44 194 SER B O 1
ATOM 3572 N N . CYS B 1 195 ? 14.898 6.758 10.5 1 98.06 195 CYS B N 1
ATOM 3573 C CA . CYS B 1 195 ? 13.75 7.43 9.914 1 98.06 195 CYS B CA 1
ATOM 3574 C C . CYS B 1 195 ? 13.453 8.734 10.641 1 98.06 195 CYS B C 1
ATOM 3576 O O . CYS B 1 195 ? 13.906 8.945 11.766 1 98.06 195 CYS B O 1
ATOM 3578 N N . LYS B 1 196 ? 12.719 9.625 10.008 1 96.69 196 LYS B N 1
ATOM 3579 C CA . LYS B 1 196 ? 12.242 10.875 10.602 1 96.69 196 LYS B CA 1
ATOM 3580 C C . LYS B 1 196 ? 10.922 11.312 9.977 1 96.69 196 LYS B C 1
ATOM 3582 O O . LYS B 1 196 ? 10.578 10.875 8.875 1 96.69 196 LYS B O 1
ATOM 3587 N N . CYS B 1 197 ? 10.195 12.07 10.734 1 95.31 197 CYS B N 1
ATOM 3588 C CA . CYS B 1 197 ? 9.031 12.742 10.164 1 95.31 197 CYS B CA 1
ATOM 3589 C C . CYS B 1 197 ? 9.438 14.023 9.453 1 95.31 197 CYS B C 1
ATOM 3591 O O . CYS B 1 197 ? 9.977 14.945 10.078 1 95.31 197 CYS B O 1
ATOM 3593 N N . GLY B 1 198 ? 9.266 13.992 8.156 1 94.88 198 GLY B N 1
ATOM 3594 C CA . GLY B 1 198 ? 9.57 15.164 7.34 1 94.88 198 GLY B CA 1
ATOM 3595 C C . GLY B 1 198 ? 8.383 15.648 6.531 1 94.88 198 GLY B C 1
ATOM 3596 O O . GLY B 1 198 ? 7.367 14.953 6.426 1 94.88 198 GLY B O 1
ATOM 3597 N N . CYS B 1 199 ? 8.531 16.906 6.094 1 95.69 199 CYS B N 1
ATOM 3598 C CA . CYS B 1 199 ? 7.453 17.469 5.285 1 95.69 199 CYS B CA 1
ATOM 3599 C C . CYS B 1 199 ? 7.152 16.578 4.086 1 95.69 199 CYS B C 1
ATOM 3601 O O . CYS B 1 199 ? 8.062 16.125 3.4 1 95.69 199 CYS B O 1
ATOM 3603 N N . LYS B 1 200 ? 5.895 16.344 3.887 1 95.75 200 LYS B N 1
ATOM 3604 C CA . LYS B 1 200 ? 5.465 15.57 2.725 1 95.75 200 LYS B CA 1
ATOM 3605 C C . LYS B 1 200 ? 5.789 16.297 1.426 1 95.75 200 LYS B C 1
ATOM 3607 O O . LYS B 1 200 ? 6.324 15.703 0.487 1 95.75 200 LYS B O 1
ATOM 3612 N N . VAL B 1 201 ? 5.41 17.562 1.404 1 95.69 201 VAL B N 1
ATOM 3613 C CA . VAL B 1 201 ? 5.742 18.422 0.268 1 95.69 201 VAL B CA 1
ATOM 3614 C C . VAL B 1 201 ? 7.191 18.891 0.384 1 95.69 201 VAL B C 1
ATOM 3616 O O . VAL B 1 201 ? 7.605 19.391 1.433 1 95.69 201 VAL B O 1
ATOM 3619 N N . LYS B 1 202 ? 7.926 18.656 -0.651 1 96.19 202 LYS B N 1
ATOM 3620 C CA . LYS B 1 202 ? 9.336 19.031 -0.651 1 96.19 202 LYS B CA 1
ATOM 3621 C C . LYS B 1 202 ? 9.562 20.297 -1.472 1 96.19 202 LYS B C 1
ATOM 3623 O O . LYS B 1 202 ? 8.711 20.688 -2.27 1 96.19 202 LYS B O 1
ATOM 3628 N N . PRO B 1 203 ? 10.711 20.984 -1.22 1 95.81 203 PRO B N 1
ATOM 3629 C CA . PRO B 1 203 ? 11.031 22.172 -2.006 1 95.81 203 PRO B CA 1
ATOM 3630 C C . PRO B 1 203 ? 11.023 21.906 -3.51 1 95.81 203 PRO B C 1
ATOM 3632 O O . PRO B 1 203 ? 10.617 22.781 -4.289 1 95.81 203 PRO B O 1
ATOM 3635 N N . SER B 1 204 ? 11.422 20.75 -3.977 1 96 204 SER B N 1
ATOM 3636 C CA . SER B 1 204 ? 11.492 20.391 -5.391 1 96 204 SER B CA 1
ATOM 3637 C C . SER B 1 204 ? 10.094 20.266 -5.992 1 96 204 SER B C 1
ATOM 3639 O O . SER B 1 204 ? 9.945 20.266 -7.215 1 96 204 SER B O 1
ATOM 3641 N N . ASP B 1 205 ? 9.102 20.141 -5.133 1 96.25 205 ASP B N 1
ATOM 3642 C CA . ASP B 1 205 ? 7.734 19.984 -5.613 1 96.25 205 ASP B CA 1
ATOM 3643 C C . ASP B 1 205 ? 7.137 21.328 -6.02 1 96.25 205 ASP B C 1
ATOM 3645 O O . ASP B 1 205 ? 6.105 21.375 -6.691 1 96.25 205 ASP B O 1
ATOM 3649 N N . CYS B 1 206 ? 7.75 22.406 -5.57 1 96.12 206 CYS B N 1
ATOM 3650 C CA . CYS B 1 206 ? 7.215 23.734 -5.832 1 96.12 206 CYS B CA 1
ATOM 3651 C C . CYS B 1 206 ? 7.605 24.203 -7.227 1 96.12 206 CYS B C 1
ATOM 3653 O O . CYS B 1 206 ? 8.727 23.969 -7.68 1 96.12 206 CYS B O 1
ATOM 3655 N N . SER B 1 207 ? 6.652 24.891 -7.82 1 94.94 207 SER B N 1
ATOM 3656 C CA . SER B 1 207 ? 6.914 25.469 -9.133 1 94.94 207 SER B CA 1
ATOM 3657 C C . SER B 1 207 ? 7.676 26.781 -9.016 1 94.94 207 SER B C 1
ATOM 3659 O O . SER B 1 207 ? 7.922 27.266 -7.91 1 94.94 207 SER B O 1
ATOM 3661 N N . GLU B 1 208 ? 8.016 27.359 -10.234 1 94.69 208 GLU B N 1
ATOM 3662 C CA . GLU B 1 208 ? 8.789 28.594 -10.273 1 94.69 208 GLU B CA 1
ATOM 3663 C C . GLU B 1 208 ? 7.98 29.781 -9.727 1 94.69 208 GLU B C 1
ATOM 3665 O O . GLU B 1 208 ? 8.547 30.766 -9.258 1 94.69 208 GLU B O 1
ATOM 3670 N N . ILE B 1 209 ? 6.75 29.703 -9.812 1 95.56 209 ILE B N 1
ATOM 3671 C CA . ILE B 1 209 ? 5.898 30.812 -9.375 1 95.56 209 ILE B CA 1
ATOM 3672 C C . ILE B 1 209 ? 5.562 30.656 -7.895 1 95.56 209 ILE B C 1
ATOM 3674 O O . ILE B 1 209 ? 4.824 31.453 -7.328 1 95.56 209 ILE B O 1
ATOM 3678 N N . GLN B 1 210 ? 6.168 29.625 -7.324 1 96.38 210 GLN B N 1
ATOM 3679 C CA . GLN B 1 210 ? 5.93 29.359 -5.914 1 96.38 210 GLN B CA 1
ATOM 3680 C C . GLN B 1 210 ? 7.227 29.422 -5.113 1 96.38 210 GLN B C 1
ATOM 3682 O O . GLN B 1 210 ? 8.32 29.391 -5.684 1 96.38 210 GLN B O 1
ATOM 3687 N N . VAL B 1 211 ? 7.02 29.641 -3.777 1 95.69 211 VAL B N 1
ATOM 3688 C CA . VAL B 1 211 ? 8.133 29.609 -2.834 1 95.69 211 VAL B CA 1
ATOM 3689 C C . VAL B 1 211 ? 7.832 28.594 -1.727 1 95.69 211 VAL B C 1
ATOM 3691 O O . VAL B 1 211 ? 6.719 28.562 -1.194 1 95.69 211 VAL B O 1
ATOM 3694 N N . TYR B 1 212 ? 8.867 27.812 -1.459 1 95.94 212 TYR B N 1
ATOM 3695 C CA . TYR B 1 212 ? 8.68 26.781 -0.44 1 95.94 212 TYR B CA 1
ATOM 3696 C C . TYR B 1 212 ? 8.711 27.391 0.958 1 95.94 212 TYR B C 1
ATOM 3698 O O . TYR B 1 212 ? 9.648 28.109 1.306 1 95.94 212 TYR B O 1
ATOM 3706 N N . SER B 1 213 ? 7.625 27.078 1.695 1 93.62 213 SER B N 1
ATOM 3707 C CA . SER B 1 213 ? 7.539 27.484 3.096 1 93.62 213 SER B CA 1
ATOM 3708 C C . SER B 1 213 ? 7.875 26.312 4.027 1 93.62 213 SER B C 1
ATOM 3710 O O . SER B 1 213 ? 7.043 25.438 4.258 1 93.62 213 SER B O 1
ATOM 3712 N N . VAL B 1 214 ? 9.008 26.391 4.672 1 90.62 214 VAL B N 1
ATOM 3713 C CA . VAL B 1 214 ? 9.508 25.297 5.508 1 90.62 214 VAL B CA 1
ATOM 3714 C C . VAL B 1 214 ? 8.617 25.141 6.734 1 90.62 214 VAL B C 1
ATOM 3716 O O . VAL B 1 214 ? 8.297 24.016 7.133 1 90.62 214 VAL B O 1
ATOM 3719 N N . GLY B 1 215 ? 8.211 26.234 7.281 1 89.69 215 GLY B N 1
ATOM 3720 C CA . GLY B 1 215 ? 7.395 26.203 8.484 1 89.69 215 GLY B CA 1
ATOM 3721 C C . GLY B 1 215 ? 6.023 25.594 8.266 1 89.69 215 GLY B C 1
ATOM 3722 O O . GLY B 1 215 ? 5.473 24.953 9.164 1 89.69 215 GLY B O 1
ATOM 3723 N N . ASP B 1 216 ? 5.578 25.719 7.055 1 91.12 216 ASP B N 1
ATOM 3724 C CA . ASP B 1 216 ? 4.219 25.266 6.781 1 91.12 216 ASP B CA 1
ATOM 3725 C C . ASP B 1 216 ? 4.215 24 5.926 1 91.12 216 ASP B C 1
ATOM 3727 O O . ASP B 1 216 ? 3.16 23.422 5.668 1 91.12 216 ASP B O 1
ATOM 3731 N N . CYS B 1 217 ? 5.316 23.641 5.52 1 93.19 217 CYS B N 1
ATOM 3732 C CA . CYS B 1 217 ? 5.461 22.453 4.688 1 93.19 217 CYS B CA 1
ATOM 3733 C C . CYS B 1 217 ? 4.582 22.547 3.447 1 93.19 217 CYS B C 1
ATOM 3735 O O . CYS B 1 217 ? 3.832 21.625 3.141 1 93.19 217 CYS B O 1
ATOM 3737 N N . LYS B 1 218 ? 4.703 23.641 2.771 1 93.94 218 LYS B N 1
ATOM 3738 C CA . LYS B 1 218 ? 3.877 23.844 1.585 1 93.94 218 LYS B CA 1
ATOM 3739 C C . LYS B 1 218 ? 4.539 24.812 0.61 1 93.94 218 LYS B C 1
ATOM 3741 O O . LYS B 1 218 ? 5.535 25.453 0.945 1 93.94 218 LYS B O 1
ATOM 3746 N N . CYS B 1 219 ? 3.93 24.781 -0.547 1 95.31 219 CYS B N 1
ATOM 3747 C CA . CYS B 1 219 ? 4.32 25.75 -1.564 1 95.31 219 CYS B CA 1
ATOM 3748 C C . CYS B 1 219 ? 3.371 26.938 -1.573 1 95.31 219 CYS B C 1
ATOM 3750 O O . CYS B 1 219 ? 2.162 26.781 -1.75 1 95.31 219 CYS B O 1
ATOM 3752 N N . ASP B 1 220 ? 3.994 28.125 -1.377 1 94.56 220 ASP B N 1
ATOM 3753 C CA . ASP B 1 220 ? 3.195 29.344 -1.396 1 94.56 220 ASP B CA 1
ATOM 3754 C C . ASP B 1 220 ? 3.393 30.109 -2.701 1 94.56 220 ASP B C 1
ATOM 3756 O O . ASP B 1 220 ? 4.5 30.156 -3.24 1 94.56 220 ASP B O 1
ATOM 3760 N N . CYS B 1 221 ? 2.277 30.688 -3.082 1 94.81 221 CYS B N 1
ATOM 3761 C CA . CYS B 1 221 ? 2.361 31.484 -4.297 1 94.81 221 CYS B CA 1
ATOM 3762 C C . CYS B 1 221 ? 3.131 32.781 -4.047 1 94.81 221 CYS B C 1
ATOM 3764 O O . CYS B 1 221 ? 2.971 33.406 -2.998 1 94.81 221 CYS B O 1
ATOM 3766 N N . ARG B 1 222 ? 3.957 33.188 -5.047 1 94.81 222 ARG B N 1
ATOM 3767 C CA . ARG B 1 222 ? 4.746 34.406 -4.934 1 94.81 222 ARG B CA 1
ATOM 3768 C C . ARG B 1 222 ? 3.857 35.625 -5.059 1 94.81 222 ARG B C 1
ATOM 3770 O O . ARG B 1 222 ? 4.121 36.656 -4.426 1 94.81 222 ARG B O 1
ATOM 3777 N N . ASN B 1 223 ? 2.84 35.562 -5.883 1 93.19 223 ASN B N 1
ATOM 3778 C CA . ASN B 1 223 ? 1.962 36.688 -6.141 1 93.19 223 ASN B CA 1
ATOM 3779 C C . ASN B 1 223 ? 0.906 36.844 -5.051 1 93.19 223 ASN B C 1
ATOM 3781 O O . ASN B 1 223 ? -0.289 36.688 -5.312 1 93.19 223 ASN B O 1
ATOM 3785 N N . ILE B 1 224 ? 1.334 37.344 -3.934 1 92.19 224 ILE B N 1
ATOM 3786 C CA . ILE B 1 224 ? 0.507 37.469 -2.738 1 92.19 224 ILE B CA 1
ATOM 3787 C C . ILE B 1 224 ? -0.605 38.469 -2.984 1 92.19 224 ILE B C 1
ATOM 3789 O O . ILE B 1 224 ? -1.741 38.281 -2.545 1 92.19 224 ILE B O 1
ATOM 3793 N N . GLU B 1 225 ? -0.255 39.562 -3.656 1 92.88 225 GLU B N 1
ATOM 3794 C CA . GLU B 1 225 ? -1.217 40.625 -3.912 1 92.88 225 GLU B CA 1
ATOM 3795 C C . GLU B 1 225 ? -2.363 40.156 -4.793 1 92.88 225 GLU B C 1
ATOM 3797 O O . GLU B 1 225 ? -3.525 40.469 -4.543 1 92.88 225 GLU B O 1
ATOM 3802 N N . ALA B 1 226 ? -1.987 39.438 -5.766 1 92.19 226 ALA B N 1
ATOM 3803 C CA . ALA B 1 226 ? -3.023 38.875 -6.641 1 92.19 226 ALA B CA 1
ATOM 3804 C C . ALA B 1 226 ? -4 38.031 -5.852 1 92.19 226 ALA B C 1
ATOM 3806 O O . ALA B 1 226 ? -5.211 38.062 -6.082 1 92.19 226 ALA B O 1
ATOM 3807 N N . LYS B 1 227 ? -3.475 37.25 -5.02 1 92.94 227 LYS B N 1
ATOM 3808 C CA . LYS B 1 227 ? -4.328 36.438 -4.184 1 92.94 227 LYS B CA 1
ATOM 3809 C C . LYS B 1 227 ? -5.254 37.281 -3.318 1 92.94 227 LYS B C 1
ATOM 3811 O O . LYS B 1 227 ? -6.445 36.969 -3.201 1 92.94 227 LYS B O 1
ATOM 3816 N N . ARG B 1 228 ? -4.715 38.281 -2.736 1 91.88 228 ARG B N 1
ATOM 3817 C CA . ARG B 1 228 ? -5.496 39.156 -1.882 1 91.88 228 ARG B CA 1
ATOM 3818 C C . ARG B 1 228 ? -6.668 39.781 -2.646 1 91.88 228 ARG B C 1
ATOM 3820 O O . ARG B 1 228 ? -7.797 39.781 -2.152 1 91.88 228 ARG B O 1
ATOM 3827 N N . ILE B 1 229 ? -6.344 40.219 -3.795 1 91.62 229 ILE B N 1
ATOM 3828 C CA . ILE B 1 229 ? -7.367 40.844 -4.641 1 91.62 229 ILE B CA 1
ATOM 3829 C C . ILE B 1 229 ? -8.43 39.812 -5 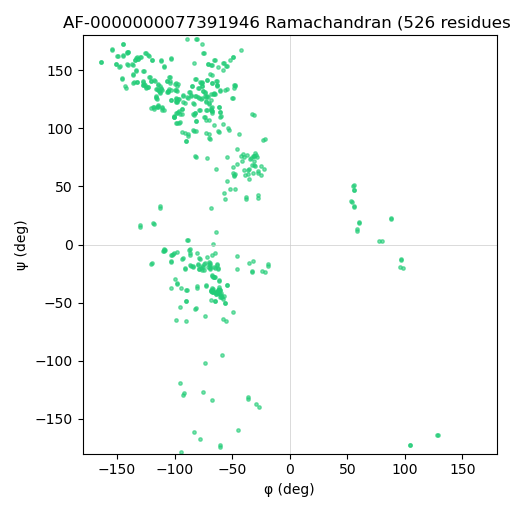1 91.62 229 ILE B C 1
ATOM 3831 O O . ILE B 1 229 ? -9.625 40.094 -4.977 1 91.62 229 ILE B O 1
ATOM 3835 N N . CYS B 1 230 ? -7.953 38.656 -5.285 1 91.38 230 CYS B N 1
ATOM 3836 C CA . CYS B 1 230 ? -8.852 37.562 -5.637 1 91.38 230 CYS B CA 1
ATOM 3837 C C . CYS B 1 230 ? -9.805 37.219 -4.484 1 91.38 230 CYS B C 1
ATOM 3839 O O . CYS B 1 230 ? -11 37.031 -4.699 1 91.38 230 CYS B O 1
ATOM 3841 N N . ASP B 1 231 ? -9.289 37.25 -3.299 1 88.94 231 ASP B N 1
ATOM 3842 C CA . ASP B 1 231 ? -10.039 36.844 -2.111 1 88.94 231 ASP B CA 1
ATOM 3843 C C . ASP B 1 231 ? -11.125 37.875 -1.778 1 88.94 231 ASP B C 1
ATOM 3845 O O . ASP B 1 231 ? -12.086 37.562 -1.076 1 88.94 231 ASP B O 1
ATOM 3849 N N . LEU B 1 232 ? -11.008 39.062 -2.266 1 89.5 232 LEU B N 1
ATOM 3850 C CA . LEU B 1 232 ? -11.984 40.094 -2.016 1 89.5 232 LEU B CA 1
ATOM 3851 C C . LEU B 1 232 ? -13.227 39.906 -2.869 1 89.5 232 LEU B C 1
ATOM 3853 O O . LEU B 1 232 ? -14.289 40.469 -2.57 1 89.5 232 LEU B O 1
ATOM 3857 N N . ASP B 1 233 ? -13.062 39.156 -3.926 1 86.19 233 ASP B N 1
ATOM 3858 C CA . ASP B 1 233 ? -14.172 38.906 -4.832 1 86.19 233 ASP B CA 1
ATOM 3859 C C . ASP B 1 233 ? -14.844 37.562 -4.508 1 86.19 233 ASP B C 1
ATOM 3861 O O . ASP B 1 233 ? -14.266 36.5 -4.727 1 86.19 233 ASP B O 1
ATOM 3865 N N . SER B 1 234 ? -16.016 37.625 -4.09 1 84.88 234 SER B N 1
ATOM 3866 C CA . SER B 1 234 ? -16.719 36.438 -3.664 1 84.88 234 SER B CA 1
ATOM 3867 C C . SER B 1 234 ? -17.031 35.531 -4.848 1 84.88 234 SER B C 1
ATOM 3869 O O . SER B 1 234 ? -17.297 34.312 -4.668 1 84.88 234 SER B O 1
ATOM 3871 N N . GLU B 1 235 ? -17.016 36.062 -6.062 1 84.06 235 GLU B N 1
ATOM 3872 C CA . GLU B 1 235 ? -17.344 35.25 -7.246 1 84.06 235 GLU B CA 1
ATOM 3873 C C . GLU B 1 235 ? -16.109 34.531 -7.766 1 84.06 235 GLU B C 1
ATOM 3875 O O . GLU B 1 235 ? -16.219 33.719 -8.68 1 84.06 235 GLU B O 1
ATOM 3880 N N . LYS B 1 236 ? -15 34.875 -7.188 1 88.56 236 LYS B N 1
ATOM 3881 C CA . LYS B 1 236 ? -13.75 34.281 -7.66 1 88.56 236 LYS B CA 1
ATOM 3882 C C . LYS B 1 236 ? -13.148 33.344 -6.613 1 88.56 236 LYS B C 1
ATOM 3884 O O . LYS B 1 236 ? -13.539 33.375 -5.441 1 88.56 236 LYS B O 1
ATOM 3889 N N . ILE B 1 237 ? -12.297 32.438 -7.137 1 89.75 237 ILE B N 1
ATOM 3890 C CA . ILE B 1 237 ? -11.609 31.5 -6.246 1 89.75 237 ILE B CA 1
ATOM 3891 C C . ILE B 1 237 ? -10.141 31.406 -6.633 1 89.75 237 ILE B C 1
ATOM 3893 O O . ILE B 1 237 ? -9.805 31.391 -7.82 1 89.75 237 ILE B O 1
ATOM 3897 N N . TRP B 1 238 ? -9.32 31.359 -5.594 1 90.06 238 TRP B N 1
ATOM 3898 C CA . TRP B 1 238 ? -7.879 31.266 -5.781 1 90.06 238 TRP B CA 1
ATOM 3899 C C . TRP B 1 238 ? -7.441 29.812 -5.895 1 90.06 238 TRP B C 1
ATOM 3901 O O . TRP B 1 238 ? -7.863 28.969 -5.102 1 90.06 238 TRP B O 1
ATOM 3911 N N . ASP B 1 239 ? -6.664 29.516 -6.867 1 89.69 239 ASP B N 1
ATOM 3912 C CA . ASP B 1 239 ? -6.043 28.203 -6.984 1 89.69 239 ASP B CA 1
ATOM 3913 C C . ASP B 1 239 ? -4.605 28.219 -6.469 1 89.69 239 ASP B C 1
ATOM 3915 O O . ASP B 1 239 ? -3.711 28.75 -7.133 1 89.69 239 ASP B O 1
ATOM 3919 N N . PRO B 1 240 ? -4.398 27.562 -5.441 1 89.94 240 PRO B N 1
ATOM 3920 C CA . PRO B 1 240 ? -3.068 27.656 -4.832 1 89.94 240 PRO B CA 1
ATOM 3921 C C . PRO B 1 240 ? -2.016 26.859 -5.602 1 89.94 240 PRO B C 1
ATOM 3923 O O . PRO B 1 240 ? -0.815 27.094 -5.434 1 89.94 240 PRO B O 1
ATOM 3926 N N . SER B 1 241 ? -2.393 25.953 -6.379 1 88.88 241 SER B N 1
ATOM 3927 C CA . SER B 1 241 ? -1.433 25.156 -7.133 1 88.88 241 SER B CA 1
ATOM 3928 C C . SER B 1 241 ? -0.944 25.891 -8.375 1 88.88 241 SER B C 1
ATOM 3930 O O . SER B 1 241 ? 0.24 25.844 -8.711 1 88.88 241 SER B O 1
ATOM 3932 N N . ARG B 1 242 ? -1.875 26.656 -9 1 90.88 242 ARG B N 1
ATOM 3933 C CA . ARG B 1 242 ? -1.547 27.359 -10.234 1 90.88 242 ARG B CA 1
ATOM 3934 C C . ARG B 1 242 ? -1.316 28.844 -9.961 1 90.88 242 ARG B C 1
ATOM 3936 O O . ARG B 1 242 ? -0.862 29.578 -10.844 1 90.88 242 ARG B O 1
ATOM 3943 N N . CYS B 1 243 ? -1.604 29.203 -8.828 1 94.06 243 CYS B N 1
ATOM 3944 C CA . CYS B 1 243 ? -1.432 30.578 -8.398 1 94.06 243 CYS B CA 1
ATOM 3945 C C . CYS B 1 243 ? -2.186 31.531 -9.312 1 94.06 243 CYS B C 1
ATOM 3947 O O . CYS B 1 243 ? -1.629 32.531 -9.766 1 94.06 243 CYS B O 1
ATOM 3949 N N . ILE B 1 244 ? -3.41 31.188 -9.586 1 91.69 244 ILE B N 1
ATOM 3950 C CA . ILE B 1 244 ? -4.246 32 -10.445 1 91.69 244 ILE B CA 1
ATOM 3951 C C . ILE B 1 244 ? -5.648 32.125 -9.859 1 91.69 244 ILE B C 1
ATOM 3953 O O . ILE B 1 244 ? -6.051 31.297 -9.039 1 91.69 244 ILE B O 1
ATOM 3957 N N . CYS B 1 245 ? -6.297 33.188 -10.211 1 90.62 245 CYS B N 1
ATOM 3958 C CA . CYS B 1 245 ? -7.664 33.469 -9.797 1 90.62 245 CYS B CA 1
ATOM 3959 C C . CYS B 1 245 ? -8.656 33.094 -10.883 1 90.62 245 CYS B C 1
ATOM 3961 O O . CYS B 1 245 ? -8.477 33.438 -12.055 1 90.62 245 CYS B O 1
ATOM 3963 N N . PHE B 1 246 ? -9.664 32.25 -10.492 1 88.31 246 PHE B N 1
ATOM 3964 C CA . PHE B 1 246 ? -10.641 31.859 -11.5 1 88.31 246 PHE B CA 1
ATOM 3965 C C . PHE B 1 246 ? -12.062 32.031 -10.969 1 88.31 246 PHE B C 1
ATOM 3967 O O . PHE B 1 246 ? -12.258 32.188 -9.766 1 88.31 246 PHE B O 1
ATOM 3974 N N . CYS B 1 247 ? -13.039 32.125 -11.883 1 84.56 247 CYS B N 1
ATOM 3975 C CA . CYS B 1 247 ? -14.43 32.281 -11.5 1 84.56 247 CYS B CA 1
ATOM 3976 C C . CYS B 1 247 ? -15.016 31 -10.945 1 84.56 247 CYS B C 1
ATOM 3978 O O . CYS B 1 247 ? -14.742 29.922 -11.461 1 84.56 247 CYS B O 1
ATOM 3980 N N . ARG B 1 248 ? -15.648 31.156 -9.812 1 79.94 248 ARG B N 1
ATOM 3981 C CA . ARG B 1 248 ? -16.266 30.016 -9.148 1 79.94 248 ARG B CA 1
ATOM 3982 C C . ARG B 1 248 ? -17.266 29.312 -10.07 1 79.94 248 ARG B C 1
ATOM 3984 O O . ARG B 1 248 ? -17.281 28.094 -10.148 1 79.94 248 ARG B O 1
ATOM 3991 N N . LYS B 1 249 ? -18.078 30.078 -10.602 1 75.69 249 LYS B N 1
ATOM 3992 C CA . LYS B 1 249 ? -19.109 29.547 -11.484 1 75.69 249 LYS B CA 1
ATOM 3993 C C . LYS B 1 249 ? -18.969 30.109 -12.898 1 75.69 249 LYS B C 1
ATOM 3995 O O . LYS B 1 249 ? -18.703 31.297 -13.078 1 75.69 249 LYS B O 1
ATOM 4000 N N . GLU B 1 250 ? -18.734 29.156 -13.812 1 69.75 250 GLU B N 1
ATOM 4001 C CA . GLU B 1 250 ? -18.797 29.594 -15.203 1 69.75 250 GLU B CA 1
ATOM 4002 C C . GLU B 1 250 ? -20.234 29.578 -15.719 1 69.75 250 GLU B C 1
ATOM 4004 O O . GLU B 1 250 ? -21 28.672 -15.414 1 69.75 250 GLU B O 1
ATOM 4009 N N . ARG B 1 251 ? -20.703 30.781 -15.961 1 64.94 251 ARG B N 1
ATOM 4010 C CA . ARG B 1 251 ? -22.062 30.891 -16.453 1 64.94 251 ARG B CA 1
ATOM 4011 C C . ARG B 1 251 ? -22.125 30.75 -17.969 1 64.94 251 ARG B C 1
ATOM 4013 O O . ARG B 1 251 ? -21.188 31.125 -18.672 1 64.94 251 ARG B O 1
ATOM 4020 N N . THR B 1 252 ? -23.031 29.812 -18.328 1 66.69 252 THR B N 1
ATOM 4021 C CA . THR B 1 252 ? -23.328 29.703 -19.766 1 66.69 252 THR B CA 1
ATOM 4022 C C . THR B 1 252 ? -23.906 31.016 -20.297 1 66.69 252 THR B C 1
ATOM 4024 O O . THR B 1 252 ? -24.781 31.609 -19.672 1 66.69 252 THR B O 1
ATOM 4027 N N . CYS B 1 253 ? -23.156 31.594 -21.125 1 65.94 253 CYS B N 1
ATOM 4028 C CA . CYS B 1 253 ? -23.594 32.875 -21.672 1 65.94 253 CYS B CA 1
ATOM 4029 C C . CYS B 1 253 ? -24.516 32.656 -22.875 1 65.94 253 CYS B C 1
ATOM 4031 O O . CYS B 1 253 ? -24.469 31.609 -23.531 1 65.94 253 CYS B O 1
ATOM 4033 N N . ALA B 1 254 ? -25.578 33.438 -22.875 1 65.88 254 ALA B N 1
ATOM 4034 C CA . ALA B 1 254 ? -26.469 33.438 -24.031 1 65.88 254 ALA B CA 1
ATOM 4035 C C . ALA B 1 254 ? -25.688 33.594 -25.344 1 65.88 254 ALA B C 1
ATOM 4037 O O . ALA B 1 254 ? -24.5 33.938 -25.312 1 65.88 254 ALA B O 1
ATOM 4038 N N . SER B 1 255 ? -26.281 33.25 -26.438 1 68.19 255 SER B N 1
ATOM 4039 C CA . SER B 1 255 ? -25.672 33.344 -27.766 1 68.19 255 SER B CA 1
ATOM 4040 C C . SER B 1 255 ? -25.062 34.719 -27.984 1 68.19 255 SER B C 1
ATOM 4042 O O . SER B 1 255 ? -25.688 35.719 -27.703 1 68.19 255 SER B O 1
ATOM 4044 N N . GLY B 1 256 ? -23.719 34.812 -28.375 1 71.94 256 GLY B N 1
ATOM 4045 C CA . GLY B 1 256 ? -23 36.031 -28.703 1 71.94 256 GLY B CA 1
ATOM 4046 C C . GLY B 1 256 ? -22.203 36.594 -27.531 1 71.94 256 GLY B C 1
ATOM 4047 O O . GLY B 1 256 ? -21.438 37.531 -27.688 1 71.94 256 GLY B O 1
ATOM 4048 N N . PHE B 1 257 ? -22.656 36.094 -26.391 1 69.69 257 PHE B N 1
ATOM 4049 C CA . PHE B 1 257 ? -21.953 36.594 -25.234 1 69.69 257 PHE B CA 1
ATOM 4050 C C . PHE B 1 257 ? -20.875 35.625 -24.781 1 69.69 257 PHE B C 1
ATOM 4052 O O . PHE B 1 257 ? -21 34.406 -25 1 69.69 257 PHE B O 1
ATOM 4059 N N . TYR B 1 258 ? -19.703 36.094 -24.531 1 73.88 258 TYR B N 1
ATOM 4060 C CA . TYR B 1 258 ? -18.641 35.25 -24.016 1 73.88 258 TYR B CA 1
ATOM 4061 C C . TYR B 1 258 ? -18.422 35.5 -22.531 1 73.88 258 TYR B C 1
ATOM 4063 O O . TYR B 1 258 ? -18.594 36.594 -22.047 1 73.88 258 TYR B O 1
ATOM 4071 N N . PHE B 1 259 ? -18.188 34.438 -21.875 1 74.06 259 PHE B N 1
ATOM 4072 C CA . PHE B 1 259 ? -17.922 34.5 -20.453 1 74.06 259 PHE B CA 1
ATOM 4073 C C . PHE B 1 259 ? -16.578 35.188 -20.188 1 74.06 259 PHE B C 1
ATOM 4075 O O . PHE B 1 259 ? -15.547 34.75 -20.719 1 74.06 259 PHE B O 1
ATOM 4082 N N . ASP B 1 260 ? -16.688 36.344 -19.469 1 75.38 260 ASP B N 1
ATOM 4083 C CA . ASP B 1 260 ? -15.469 37.062 -19.109 1 75.38 260 ASP B CA 1
ATOM 4084 C C . ASP B 1 260 ? -14.844 36.469 -17.844 1 75.38 260 ASP B C 1
ATOM 4086 O O . ASP B 1 260 ? -15.406 36.594 -16.75 1 75.38 260 ASP B O 1
ATOM 4090 N N . VAL B 1 261 ? -13.664 36.031 -17.969 1 74.94 261 VAL B N 1
ATOM 4091 C CA . VAL B 1 261 ? -12.984 35.344 -16.875 1 74.94 261 VAL B CA 1
ATOM 4092 C C . VAL B 1 261 ? -12.477 36.375 -15.859 1 74.94 261 VAL B C 1
ATOM 4094 O O . VAL B 1 261 ? -12.18 36.031 -14.719 1 74.94 261 VAL B O 1
ATOM 4097 N N . THR B 1 262 ? -12.531 37.594 -16.297 1 77.44 262 THR B N 1
ATOM 4098 C CA . THR B 1 262 ? -12.07 38.656 -15.375 1 77.44 262 THR B CA 1
ATOM 4099 C C . THR B 1 262 ? -13.219 39.156 -14.508 1 77.44 262 THR B C 1
ATOM 4101 O O . THR B 1 262 ? -13.07 39.281 -13.297 1 77.44 262 THR B O 1
ATOM 4104 N N . SER B 1 263 ? -14.32 39.25 -15.133 1 78.62 263 SER B N 1
ATOM 4105 C CA . SER B 1 263 ? -15.461 39.812 -14.398 1 78.62 263 SER B CA 1
ATOM 4106 C C . SER B 1 263 ? -16.406 38.688 -13.93 1 78.62 263 SER B C 1
ATOM 4108 O O . SER B 1 263 ? -17.281 38.938 -13.102 1 78.62 263 SER B O 1
ATOM 4110 N N . CYS B 1 264 ? -16.125 37.562 -14.391 1 79.94 264 CYS B N 1
ATOM 4111 C CA . CYS B 1 264 ? -16.922 36.375 -14.07 1 79.94 264 CYS B CA 1
ATOM 4112 C C . CYS B 1 264 ? -18.391 36.594 -14.43 1 79.94 264 CYS B C 1
ATOM 4114 O O . CYS B 1 264 ? -19.281 36.25 -13.664 1 79.94 264 CYS B O 1
ATOM 4116 N N . ARG B 1 265 ? -18.641 37.344 -15.445 1 78.56 265 ARG B N 1
ATOM 4117 C CA . ARG B 1 265 ? -19.984 37.625 -15.93 1 78.56 265 ARG B CA 1
ATOM 4118 C C . ARG B 1 265 ? -20.031 37.562 -17.453 1 78.56 265 ARG B C 1
ATOM 4120 O O . ARG B 1 265 ? -19 37.688 -18.125 1 78.56 265 ARG B O 1
#

Radius of gyration: 34.46 Å; Cα contacts (8 Å, |Δi|>4): 887; chains: 2; bounding box: 120×75×90 Å

InterPro domains:
  IPR000072 PDGF/VEGF domain [PF00341] (115-197)
  IPR000072 PDGF/VEGF domain [PS50278] (100-202)
  IPR000072 PDGF/VEGF domain [SM00141] (113-199)
  IPR029034 Cystine-knot cytokine [G3DSA:2.10.90.10] (49-207)
  IPR029034 Cystine-knot cytokine [SSF57501] (111-201)